Protein AF-0000000074131496 (afdb_homodimer)

Solvent-accessible surface area (backbone atoms only — not comparable to full-atom values): 25501 Å² total; per-residue (Å²): 123,75,50,60,68,44,73,47,77,47,64,36,46,73,92,44,25,22,50,85,38,30,49,32,68,34,50,53,50,50,54,48,50,45,52,50,50,52,49,27,47,75,72,68,56,24,70,67,52,41,42,71,73,41,33,45,81,44,74,40,33,42,39,37,41,38,78,47,72,61,37,59,70,38,57,31,34,38,33,34,33,45,50,33,28,38,65,52,42,35,36,36,37,35,36,33,21,40,84,84,67,47,76,22,34,38,36,42,36,36,33,33,35,30,26,64,85,76,70,38,80,32,68,58,58,60,85,82,41,50,86,42,30,37,40,82,38,91,70,80,86,76,70,84,76,61,63,78,73,87,55,76,73,39,68,44,74,45,70,45,42,65,73,46,19,26,71,86,62,30,54,43,75,44,55,53,48,52,52,46,56,54,55,47,50,64,70,54,63,73,72,41,44,73,37,32,37,36,37,38,52,72,42,88,54,47,77,74,42,56,32,39,24,34,31,20,78,44,80,51,95,85,36,38,37,38,25,29,40,33,22,51,81,92,41,67,24,33,37,24,32,34,35,32,75,123,76,50,58,68,44,72,47,77,47,64,37,46,74,91,43,25,22,49,85,39,30,49,32,68,34,51,53,52,50,53,50,51,45,53,50,49,51,50,26,47,75,72,68,57,24,70,67,53,42,43,71,73,41,32,45,80,41,74,41,34,42,39,37,42,37,76,48,73,62,36,57,71,38,58,30,34,39,33,33,32,44,51,32,29,38,65,52,40,36,36,34,38,36,36,34,21,39,82,85,68,46,77,22,34,38,35,40,36,38,33,32,35,33,28,64,86,76,70,39,80,31,66,58,57,61,86,81,43,49,84,41,32,37,41,82,37,92,71,78,85,77,70,84,76,60,63,77,73,87,54,76,74,41,67,45,75,45,70,44,41,65,73,46,20,27,72,87,64,30,53,44,74,43,54,55,47,52,52,46,55,54,54,48,51,67,69,55,63,73,71,41,43,74,37,34,38,36,38,37,52,71,44,87,55,44,77,72,41,56,32,39,24,35,32,21,75,44,81,50,96,86,37,37,38,37,25,28,39,34,21,51,80,90,41,66,24,32,38,23,32,34,35,32,76

Foldseek 3Di:
DPLDKFKDKDFAADVQPDPLQFGDPLSVVVVLVVSVQVVCVVLVNHQVNQVVVQKDKDWFKKKKFFPATDGHRFMKMKIKTWEAAEFFKTKMKIFIGGPVRHTGMIMIIIMGMAGNVVRHTGTDDCVNPVSSVHYYDNDDDDDDDADDDPDFPFKDKDADDPVQADPVQFGDPSVVSVRACPRPDPVDVVPKDWGMKMKGFDATDGHGFMKMKTWDWDDDVPKIKIWIFIDGVPHTGMIMIIIID/DPQDKFKDKDFAADVQPDPLQFGDPLSVVVVLVVRVQVVCVVLVLHQVNQVVVQKDKDWFKKKKFFPATDGHRFMKMKIKTWEADEFFKTKMKIFIGGPVRHTGMIMIIIMGMAGNVVRHTGTDDCVNPVSSVHYYDNDDDDDDDADDDPDFPFKDKDADDPVQADPVQFGDPSVVSVRACPRPDPVDVNPKDWGMKMKGFDATDGHGFMKMKTWDWDDDVPKIKIWIFIDGVPHTGMIMIIIID

pLDDT: mean 93.44, std 6.87, range [36.94, 98.81]

Radius of gyration: 23.33 Å; Cα contacts (8 Å, |Δi|>4): 1154; chains: 2; bounding box: 54×67×62 Å

Organism: Ligilactobacillus salivarius (strain UCC118) (NCBI:txid362948)

Sequence (490 aa):
MVAKRYNEKHRVVFYETDVTKNINIGMLVDLMMLASENQSEQLGIGTDKVNGLGYGWVITQHVLEIERLPKINEEVKIWTEADSYNKYFCYREFGIDDMDDNPLVRMHTIFVLMDFKNRKISQIVPELIIPFGATETPKVKRYKNVKKIKEIDNHKKYQVRFMDIDSNHHVNNVHYFDWMLDTLDYDFLSKHTLKKINIQYKQEVTYGDIVTSNVQIINSNDTITTLHAVKNNDKVSCLAECEWIMVAKRYNEKHRVVFYETDVTKNINIGMLVDLMMLASENQSEQLGIGTDKVNGLGYGWVITQHVLEIERLPKINEEVKIWTEADSYNKYFCYREFGIDDMDDNPLVRMHTIFVLMDFKNRKISQIVPELIIPFGATETPKVKRYKNVKKIKEIDNHKKYQVRFMDIDSNHHVNNVHYFDWMLDTLDYDFLSKHTLKKINIQYKQEVTYGDIVTSNVQIINSNDTITTLHAVKNNDKVSCLAECEWI

Nearest PDB structures (foldseek):
  4gak-assembly1_A-2  TM=8.269E-01  e=1.680E-23  Spirosoma linguale DSM 74
  5t06-assembly1_B  TM=9.239E-01  e=1.543E-08  Escherichia coli O157:H7
  5kl9-assembly1_B  TM=9.253E-01  e=1.819E-08  Escherichia coli O157:H7
  6fdg-assembly1_D  TM=8.732E-01  e=2.528E-08  Staphylococcus aureus
  5eo2-assembly2_C  TM=8.897E-01  e=1.546E-07  Staphylococcus aureus subsp. aureus Mu50

Secondary structure (DSSP, 8-state):
-----EEEEEE--GGGB-TTSBBPHHHHHHHHHHHHHHHHHHTT--HHHHHHTTEEEEEEEEEEEES-PPBTT-EEEEEEEEEEE-SSEEEEEEEEEETT--EEEEEEEEEEEEETTTTEEE---GGGTGGGTPEE-S----PPPPPPPSS-SEEEEEEPPGGGB-TTSSB-THHHHHHHHTTS-HHHHHH--EEEEEEEE-S---TT-EEEEEEEEEEETTEEEEEEEEEETTEEEEEEEEEE-/-----EEEEEE--GGGB-TTSBBPHHHHHHHHHHHHHHHHHHTT--HHHHHHTTEEEEEEEEEEEES-PPBTT-EEEEEEEEEEE-SSEEEEEEEEEETT--EEEEEEEEEEEEETTTTEEE---GGGTGGGTPEE-S----PPPPPPPSS-SEEEEEEPPGGGB-TTSSB-THHHHHHHHTTS-HHHHHH--EEEEEEEE-S---TT-EEEEEEEEEEETTEEEEEEEEEETTEEEEEEEEEE-

Structure (mmCIF, N/CA/C/O backbone):
data_AF-0000000074131496-model_v1
#
loop_
_entity.id
_entity.type
_entity.pdbx_description
1 polymer 'Acyl-acyl carrier protein thioesterase'
#
loop_
_atom_site.group_PDB
_atom_site.id
_atom_site.type_symbol
_atom_site.label_atom_id
_atom_site.label_alt_id
_atom_site.label_comp_id
_atom_site.label_asym_id
_atom_site.label_entity_id
_atom_site.label_seq_id
_atom_site.pdbx_PDB_ins_code
_atom_site.Cartn_x
_atom_site.Cartn_y
_atom_site.Cartn_z
_atom_site.occupancy
_atom_site.B_iso_or_equiv
_atom_site.auth_seq_id
_atom_site.auth_comp_id
_atom_site.auth_asym_id
_atom_site.auth_atom_id
_atom_site.pdbx_PDB_model_num
ATOM 1 N N . MET A 1 1 ? 0.111 -37.438 7.836 1 36.94 1 MET A N 1
ATOM 2 C CA . MET A 1 1 ? 0.714 -36.25 8.422 1 36.94 1 MET A CA 1
ATOM 3 C C . MET A 1 1 ? -0.098 -35 8.078 1 36.94 1 MET A C 1
ATOM 5 O O . MET A 1 1 ? -0.346 -34.719 6.906 1 36.94 1 MET A O 1
ATOM 9 N N . VAL A 1 2 ? -1.077 -34.562 8.797 1 46.75 2 VAL A N 1
ATOM 10 C CA . VAL A 1 2 ? -2.211 -33.688 8.508 1 46.75 2 VAL A CA 1
ATOM 11 C C . VAL A 1 2 ? -1.71 -32.344 8.039 1 46.75 2 VAL A C 1
ATOM 13 O O . VAL A 1 2 ? -0.817 -31.75 8.648 1 46.75 2 VAL A O 1
ATOM 16 N N . ALA A 1 3 ? -1.902 -32.031 6.848 1 55.41 3 ALA A N 1
ATOM 17 C CA . ALA A 1 3 ? -1.548 -30.75 6.254 1 55.41 3 ALA A CA 1
ATOM 18 C C . ALA A 1 3 ? -1.959 -29.594 7.16 1 55.41 3 ALA A C 1
ATOM 20 O O . ALA A 1 3 ? -3.127 -29.484 7.543 1 55.41 3 ALA A O 1
ATOM 21 N N . LYS A 1 4 ? -1.007 -29.062 8.023 1 81.56 4 LYS A N 1
ATOM 22 C CA . LYS A 1 4 ? -1.27 -28.109 9.109 1 81.56 4 LYS A CA 1
ATOM 23 C C . LYS A 1 4 ? -1.663 -26.75 8.562 1 81.56 4 LYS A C 1
ATOM 25 O O . LYS A 1 4 ? -0.917 -26.141 7.781 1 81.56 4 LYS A O 1
ATOM 30 N N . ARG A 1 5 ? -3.025 -26.516 8.375 1 92.38 5 ARG A N 1
ATOM 31 C CA . ARG A 1 5 ? -3.572 -25.203 8.07 1 92.38 5 ARG A CA 1
ATOM 32 C C . ARG A 1 5 ? -3.08 -24.156 9.062 1 92.38 5 ARG A C 1
ATOM 34 O O . ARG A 1 5 ? -3.07 -24.406 10.273 1 92.38 5 ARG A O 1
ATOM 41 N N . TYR A 1 6 ? -2.459 -23.172 8.461 1 96.69 6 TYR A N 1
ATOM 42 C CA . TYR A 1 6 ? -2.047 -22 9.242 1 96.69 6 TYR A CA 1
ATOM 43 C C . TYR A 1 6 ? -3.105 -20.906 9.18 1 96.69 6 TYR A C 1
ATOM 45 O O . TYR A 1 6 ? -3.684 -20.656 8.125 1 96.69 6 TYR A O 1
ATOM 53 N N . ASN A 1 7 ? -3.418 -20.297 10.297 1 96.5 7 ASN A N 1
ATOM 54 C CA . ASN A 1 7 ? -4.414 -19.234 10.344 1 96.5 7 ASN A CA 1
ATOM 55 C C . ASN A 1 7 ? -3.943 -18.062 11.195 1 96.5 7 ASN A C 1
ATOM 57 O O . ASN A 1 7 ? -3.168 -18.234 12.133 1 96.5 7 ASN A O 1
ATOM 61 N N . GLU A 1 8 ? -4.41 -16.906 10.898 1 97.56 8 GLU A N 1
ATOM 62 C CA . GLU A 1 8 ? -4.191 -15.703 11.688 1 97.56 8 GLU A CA 1
ATOM 63 C C . GLU A 1 8 ? -5.355 -14.727 11.539 1 97.56 8 GLU A C 1
ATOM 65 O O . GLU A 1 8 ? -6.09 -14.773 10.555 1 97.56 8 GLU A O 1
ATOM 70 N N . LYS A 1 9 ? -5.547 -13.93 12.516 1 97.94 9 LYS A N 1
ATOM 71 C CA . LYS A 1 9 ? -6.59 -12.914 12.477 1 97.94 9 LYS A CA 1
ATOM 72 C C . LYS A 1 9 ? -6.055 -11.594 11.914 1 97.94 9 LYS A C 1
ATOM 74 O O . LYS A 1 9 ? -4.859 -11.312 12.008 1 97.94 9 LYS A O 1
ATOM 79 N N . HIS A 1 10 ? -6.918 -10.891 11.312 1 98.25 10 HIS A N 1
ATOM 80 C CA . HIS A 1 10 ? -6.566 -9.586 10.75 1 98.25 10 HIS A CA 1
ATOM 81 C C . HIS A 1 10 ? -7.766 -8.641 10.758 1 98.25 10 HIS A C 1
ATOM 83 O O . HIS A 1 10 ? -8.875 -9.039 10.383 1 98.25 10 HIS A O 1
ATOM 89 N N . ARG A 1 11 ? -7.562 -7.465 11.211 1 97.94 11 ARG A N 1
ATOM 90 C CA . ARG A 1 11 ? -8.57 -6.422 11.055 1 97.94 11 ARG A CA 1
ATOM 91 C C . ARG A 1 11 ? -8.266 -5.543 9.844 1 97.94 11 ARG A C 1
ATOM 93 O O . ARG A 1 11 ? -7.188 -4.961 9.75 1 97.94 11 ARG A O 1
ATOM 100 N N . VAL A 1 12 ? -9.211 -5.445 8.953 1 97.44 12 VAL A N 1
ATOM 101 C CA . VAL A 1 12 ? -9.031 -4.594 7.781 1 97.44 12 VAL A CA 1
ATOM 102 C C . VAL A 1 12 ? -8.93 -3.133 8.219 1 97.44 12 VAL A C 1
ATOM 104 O O . VAL A 1 12 ? -9.828 -2.621 8.898 1 97.44 12 VAL A O 1
ATOM 107 N N . VAL A 1 13 ? -7.859 -2.48 7.793 1 95.38 13 VAL A N 1
ATOM 108 C CA . VAL A 1 13 ? -7.648 -1.104 8.227 1 95.38 13 VAL A CA 1
ATOM 109 C C . VAL A 1 13 ? -7.855 -0.153 7.055 1 95.38 13 VAL A C 1
ATOM 111 O O . VAL A 1 13 ? -7.969 -0.59 5.906 1 95.38 13 VAL A O 1
ATOM 114 N N . PHE A 1 14 ? -7.871 1.122 7.262 1 93 14 PHE A N 1
ATOM 115 C CA . PHE A 1 14 ? -8.375 2.1 6.305 1 93 14 PHE A CA 1
ATOM 116 C C . PHE A 1 14 ? -7.492 2.148 5.066 1 93 14 PHE A C 1
ATOM 118 O O . PHE A 1 14 ? -7.988 2.293 3.947 1 93 14 PHE A O 1
ATOM 125 N N . TYR A 1 15 ? -6.156 2.055 5.258 1 93.62 15 TYR A N 1
ATOM 126 C CA . TYR A 1 15 ? -5.273 2.232 4.109 1 93.62 15 TYR A CA 1
ATOM 127 C C . TYR A 1 15 ? -5.238 0.973 3.25 1 93.62 15 TYR A C 1
ATOM 129 O O . TYR A 1 15 ? -4.555 0.933 2.225 1 93.62 15 TYR A O 1
ATOM 137 N N . GLU A 1 16 ? -5.961 -0.083 3.631 1 95.06 16 GLU A N 1
ATOM 138 C CA . GLU A 1 16 ? -6.051 -1.324 2.867 1 95.06 16 GLU A CA 1
ATOM 139 C C . GLU A 1 16 ? -7.281 -1.331 1.965 1 95.06 16 GLU A C 1
ATOM 141 O O . GLU A 1 16 ? -7.477 -2.262 1.182 1 95.06 16 GLU A O 1
ATOM 146 N N . THR A 1 17 ? -8.109 -0.283 2.088 1 93.75 17 THR A N 1
ATOM 147 C CA . THR A 1 17 ? -9.398 -0.261 1.396 1 93.75 17 THR A CA 1
ATOM 148 C C . THR A 1 17 ? -9.414 0.83 0.329 1 93.75 17 THR A C 1
ATOM 150 O O . THR A 1 17 ? -8.508 1.656 0.26 1 93.75 17 THR A O 1
ATOM 153 N N . ASP A 1 18 ? -10.359 0.771 -0.571 1 90.62 18 ASP A N 1
ATOM 154 C CA . ASP A 1 18 ? -10.586 1.821 -1.562 1 90.62 18 ASP A CA 1
ATOM 155 C C . ASP A 1 18 ? -11.844 2.621 -1.243 1 90.62 18 ASP A C 1
ATOM 157 O O . ASP A 1 18 ? -12.32 2.613 -0.106 1 90.62 18 ASP A O 1
ATOM 161 N N . VAL A 1 19 ? -12.305 3.398 -2.164 1 90.19 19 VAL A N 1
ATOM 162 C CA . VAL A 1 19 ? -13.383 4.363 -1.968 1 90.19 19 VAL A CA 1
ATOM 163 C C . VAL A 1 19 ? -14.664 3.631 -1.575 1 90.19 19 VAL A C 1
ATOM 165 O O . VAL A 1 19 ? -15.555 4.215 -0.952 1 90.19 19 VAL A O 1
ATOM 168 N N . THR A 1 20 ? -14.812 2.326 -1.892 1 90.88 20 THR A N 1
ATOM 169 C CA . THR A 1 20 ? -16.016 1.549 -1.606 1 90.88 20 THR A CA 1
ATOM 170 C C . THR A 1 20 ? -15.977 1.014 -0.178 1 90.88 20 THR A C 1
ATOM 172 O O . THR A 1 20 ? -16.922 0.363 0.267 1 90.88 20 THR A O 1
ATOM 175 N N . LYS A 1 21 ? -14.898 1.203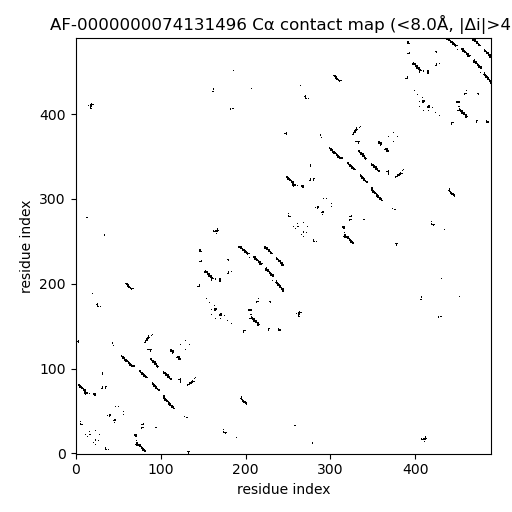 0.541 1 92.69 21 LYS A N 1
ATOM 176 C CA . LYS A 1 21 ? -14.688 0.728 1.905 1 92.69 21 LYS A CA 1
ATOM 177 C C . LYS A 1 21 ? -14.43 -0.776 1.929 1 92.69 21 LYS A C 1
ATOM 179 O O . LYS A 1 21 ? -14.477 -1.403 2.99 1 92.69 21 LYS A O 1
ATOM 184 N N . ASN A 1 22 ? -14.258 -1.366 0.757 1 94.94 22 ASN A N 1
ATOM 185 C CA . ASN A 1 22 ? -13.812 -2.75 0.633 1 94.94 22 ASN A CA 1
ATOM 186 C C . ASN A 1 22 ? -12.297 -2.836 0.482 1 94.94 22 ASN A C 1
ATOM 188 O O . ASN A 1 22 ? -11.664 -1.905 -0.022 1 94.94 22 ASN A O 1
ATOM 192 N N . ILE A 1 23 ? -11.766 -3.953 0.917 1 95.75 23 ILE A N 1
ATOM 193 C CA . ILE A 1 23 ? -10.328 -4.164 0.77 1 95.75 23 ILE A CA 1
ATOM 194 C C . ILE A 1 23 ? -9.953 -4.16 -0.711 1 95.75 23 ILE A C 1
ATOM 196 O O . ILE A 1 23 ? -10.695 -4.684 -1.546 1 95.75 23 ILE A O 1
ATOM 200 N N . ASN A 1 24 ? -8.836 -3.529 -0.981 1 93.31 24 ASN A N 1
ATOM 201 C CA . ASN A 1 24 ? -8.25 -3.588 -2.314 1 93.31 24 ASN A CA 1
ATOM 202 C C . ASN A 1 24 ? -7.789 -5 -2.666 1 93.31 24 ASN A C 1
ATOM 204 O O . ASN A 1 24 ? -7.246 -5.707 -1.816 1 93.31 24 ASN A O 1
ATOM 208 N N . ILE A 1 25 ? -7.961 -5.371 -3.939 1 95.94 25 ILE A N 1
ATOM 209 C CA . ILE A 1 25 ? -7.652 -6.734 -4.367 1 95.94 25 ILE A CA 1
ATOM 210 C C . ILE A 1 25 ? -6.168 -7.016 -4.16 1 95.94 25 ILE A C 1
ATOM 212 O O . ILE A 1 25 ? -5.793 -8.086 -3.674 1 95.94 25 ILE A O 1
ATOM 216 N N . GLY A 1 26 ? -5.324 -6.082 -4.605 1 95.38 26 GLY A N 1
ATOM 217 C CA . GLY A 1 26 ? -3.898 -6.262 -4.379 1 95.38 26 GLY A CA 1
ATOM 218 C C . GLY A 1 26 ? -3.553 -6.5 -2.92 1 95.38 26 GLY A C 1
ATOM 219 O O . GLY A 1 26 ? -2.771 -7.402 -2.602 1 95.38 26 GLY A O 1
ATOM 220 N N . MET A 1 27 ? -4.129 -5.676 -2.066 1 95.69 27 MET A N 1
ATOM 221 C CA . MET A 1 27 ? -3.896 -5.809 -0.63 1 95.69 27 MET A CA 1
ATOM 222 C C . MET A 1 27 ? -4.402 -7.152 -0.121 1 95.69 27 MET A C 1
ATOM 224 O O . MET A 1 27 ? -3.762 -7.781 0.726 1 95.69 27 MET A O 1
ATOM 228 N N . LEU A 1 28 ? -5.527 -7.559 -0.633 1 97.44 28 LEU A N 1
ATOM 229 C CA . LEU A 1 28 ? -6.09 -8.859 -0.29 1 97.44 28 LEU A CA 1
ATOM 230 C C . LEU A 1 28 ? -5.086 -9.977 -0.566 1 97.44 28 LEU A C 1
ATOM 232 O O . LEU A 1 28 ? -4.875 -10.852 0.278 1 97.44 28 LEU A O 1
ATOM 236 N N . VAL A 1 29 ? -4.453 -9.93 -1.654 1 97.75 29 VAL A N 1
ATOM 237 C CA . VAL A 1 29 ? -3.467 -10.93 -2.047 1 97.75 29 VAL A CA 1
ATOM 238 C C . VAL A 1 29 ? -2.234 -10.82 -1.152 1 97.75 29 VAL A C 1
ATOM 240 O O . VAL A 1 29 ? -1.707 -11.828 -0.679 1 97.75 29 VAL A O 1
ATOM 243 N N . ASP A 1 30 ? -1.798 -9.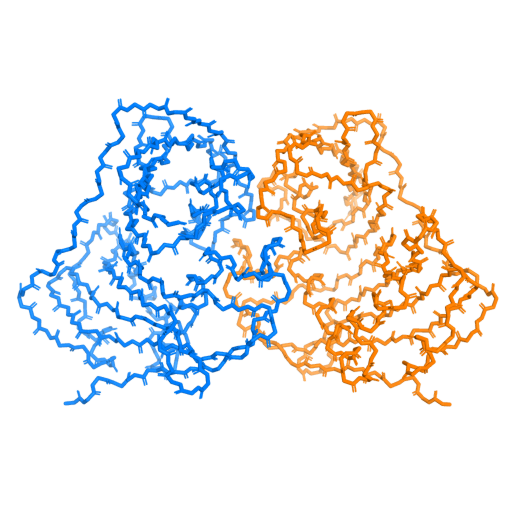625 -0.862 1 96.94 30 ASP A N 1
ATOM 244 C CA . ASP A 1 30 ? -0.655 -9.406 0.018 1 96.94 30 ASP A CA 1
ATOM 245 C C . ASP A 1 30 ? -0.894 -10.023 1.394 1 96.94 30 ASP A C 1
ATOM 247 O O . ASP A 1 30 ? 0.007 -10.633 1.97 1 96.94 30 ASP A O 1
ATOM 251 N N . LEU A 1 31 ? -2.07 -9.852 1.876 1 97.88 31 LEU A N 1
ATOM 252 C CA . LEU A 1 31 ? -2.391 -10.375 3.199 1 97.88 31 LEU A CA 1
ATOM 253 C C . LEU A 1 31 ? -2.346 -11.898 3.207 1 97.88 31 LEU A C 1
ATOM 255 O O . LEU A 1 31 ? -1.854 -12.508 4.16 1 97.88 31 LEU A O 1
ATOM 259 N N . MET A 1 32 ? -2.855 -12.492 2.197 1 98.06 32 MET A N 1
ATOM 260 C CA . MET A 1 32 ? -2.811 -13.945 2.105 1 98.06 32 MET A CA 1
ATOM 261 C C . MET A 1 32 ? -1.378 -14.438 1.936 1 98.06 32 MET A C 1
ATOM 263 O O . MET A 1 32 ? -0.98 -15.43 2.549 1 98.06 32 MET A O 1
ATOM 267 N N . MET A 1 33 ? -0.606 -13.719 1.143 1 96.75 33 MET A N 1
ATOM 268 C CA . MET A 1 33 ? 0.804 -14.062 0.986 1 96.75 33 MET A CA 1
ATOM 269 C C . MET A 1 33 ? 1.549 -13.922 2.309 1 96.75 33 MET A C 1
ATOM 271 O O . MET A 1 33 ? 2.445 -14.711 2.611 1 96.75 33 MET A O 1
ATOM 275 N N . LEU A 1 34 ? 1.178 -12.938 3.039 1 96.88 34 LEU A N 1
ATOM 276 C CA . LEU A 1 34 ? 1.797 -12.727 4.344 1 96.88 34 LEU A CA 1
ATOM 277 C C . LEU A 1 34 ? 1.568 -13.938 5.25 1 96.88 34 LEU A C 1
ATOM 279 O O . LEU A 1 34 ? 2.473 -14.352 5.977 1 96.88 34 LEU A O 1
ATOM 283 N N . ALA A 1 35 ? 0.379 -14.484 5.238 1 97.5 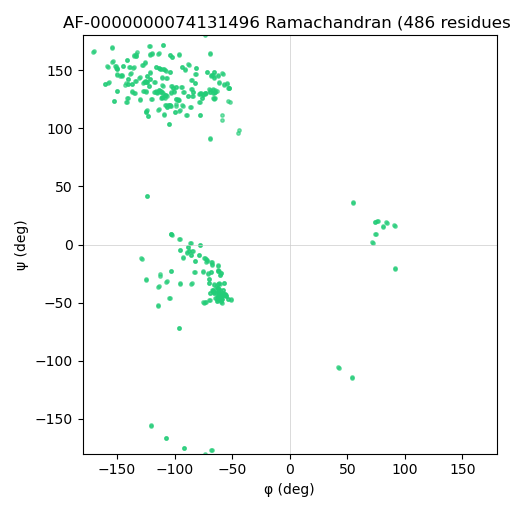35 ALA A N 1
ATOM 284 C CA . ALA A 1 35 ? 0.087 -15.68 6.027 1 97.5 35 ALA A CA 1
ATOM 285 C C . ALA A 1 35 ? 1.037 -16.812 5.672 1 97.5 35 ALA A C 1
ATOM 287 O O . ALA A 1 35 ? 1.523 -17.531 6.555 1 97.5 35 ALA A O 1
ATOM 288 N N . SER A 1 36 ? 1.28 -17 4.414 1 95.81 36 SER A N 1
ATOM 289 C CA . SER A 1 36 ? 2.188 -18.047 3.98 1 95.81 36 SER A CA 1
ATOM 290 C C . SER A 1 36 ? 3.617 -17.781 4.434 1 95.81 36 SER A C 1
ATOM 292 O O . SER A 1 36 ? 4.34 -18.688 4.824 1 95.81 36 SER A O 1
ATOM 294 N N . GLU A 1 37 ? 4.043 -16.531 4.355 1 94.5 37 GLU A N 1
ATOM 295 C CA . GLU A 1 37 ? 5.367 -16.156 4.832 1 94.5 37 GLU A CA 1
ATOM 296 C C . GLU A 1 37 ? 5.508 -16.406 6.332 1 94.5 37 GLU A C 1
ATOM 298 O O . GLU A 1 37 ? 6.531 -16.922 6.785 1 94.5 37 GLU A O 1
ATOM 303 N N . ASN A 1 38 ? 4.492 -16.016 7.066 1 96.69 38 ASN A N 1
ATOM 304 C CA . ASN A 1 38 ? 4.5 -16.25 8.508 1 96.69 38 ASN A CA 1
ATOM 305 C C . ASN A 1 38 ? 4.609 -17.734 8.836 1 96.69 38 ASN A C 1
ATOM 307 O O . ASN A 1 38 ? 5.359 -18.125 9.734 1 96.69 38 ASN A O 1
ATOM 311 N N . GLN A 1 39 ? 3.855 -18.531 8.164 1 96.56 39 GLN A N 1
ATOM 312 C CA . GLN A 1 39 ? 3.947 -19.969 8.375 1 96.56 39 GLN A CA 1
ATOM 313 C C . GLN A 1 39 ? 5.352 -20.484 8.07 1 96.56 39 GLN A C 1
ATOM 315 O O . GLN A 1 39 ? 5.898 -21.281 8.828 1 96.56 39 GLN A O 1
ATOM 320 N N . SER A 1 40 ? 5.914 -20.047 6.93 1 95 40 SER A N 1
ATOM 321 C CA . SER A 1 40 ? 7.262 -20.469 6.543 1 95 40 SER A CA 1
ATOM 322 C C . SER A 1 40 ? 8.273 -20.125 7.629 1 95 40 SER A C 1
ATOM 324 O O . SER A 1 40 ? 9.148 -20.922 7.949 1 95 40 SER A O 1
ATOM 326 N N . GLU A 1 41 ? 8.164 -18.953 8.164 1 93.69 41 GLU A N 1
ATOM 327 C CA . GLU A 1 41 ? 9.055 -18.531 9.242 1 93.69 41 GLU A CA 1
ATOM 328 C C . GLU A 1 41 ? 8.891 -19.406 10.477 1 93.69 41 GLU A C 1
ATOM 330 O O . GLU A 1 41 ? 9.875 -19.797 11.109 1 93.69 41 GLU A O 1
ATOM 335 N N . GLN A 1 42 ? 7.691 -19.703 10.828 1 94.38 42 GLN A N 1
ATOM 336 C CA . GLN A 1 42 ? 7.406 -20.547 11.984 1 94.38 42 GLN A CA 1
ATOM 337 C C . GLN A 1 42 ? 8.008 -21.938 11.812 1 94.38 42 GLN A C 1
ATOM 339 O O . GLN A 1 42 ? 8.453 -22.547 12.781 1 94.38 42 GLN A O 1
ATOM 344 N N . LEU A 1 43 ? 8.039 -22.391 10.586 1 93.94 43 LEU A N 1
ATOM 345 C CA . LEU A 1 43 ? 8.531 -23.734 10.281 1 93.94 43 LEU A CA 1
ATOM 346 C C . LEU A 1 43 ? 10.039 -23.734 10.07 1 93.94 43 LEU A C 1
ATOM 348 O O . LEU A 1 43 ? 10.648 -24.781 9.836 1 93.94 43 LEU A O 1
ATOM 352 N N . GLY A 1 44 ? 10.672 -22.562 10.07 1 92 44 GLY A N 1
ATOM 353 C CA . GLY A 1 44 ? 12.109 -22.438 9.922 1 92 44 GLY A CA 1
ATOM 354 C C . GLY A 1 44 ? 12.57 -22.531 8.477 1 92 44 GLY A C 1
ATOM 355 O O . GLY A 1 44 ? 13.742 -22.812 8.211 1 92 44 GLY A O 1
ATOM 356 N N . ILE A 1 45 ? 11.672 -22.391 7.57 1 92.88 45 ILE A N 1
ATOM 357 C CA . ILE A 1 45 ? 12.008 -22.469 6.152 1 92.88 45 ILE A CA 1
ATOM 358 C C . ILE A 1 45 ? 11.57 -21.203 5.445 1 92.88 45 ILE A C 1
ATOM 360 O O . ILE A 1 45 ? 10.977 -21.25 4.367 1 92.88 45 ILE A O 1
ATOM 364 N N . GLY A 1 46 ? 11.789 -20.094 6.07 1 91.75 46 GLY A N 1
ATOM 365 C CA . GLY A 1 46 ? 11.453 -18.797 5.516 1 91.75 46 GLY A CA 1
ATOM 366 C C . GLY A 1 46 ? 12.312 -18.406 4.324 1 91.75 46 GLY A C 1
ATOM 367 O O . GLY A 1 46 ? 13.148 -19.203 3.877 1 91.75 46 GLY A O 1
ATOM 368 N N . THR A 1 47 ? 12.133 -17.266 3.816 1 89.88 47 THR A N 1
ATOM 369 C CA . THR A 1 47 ? 12.766 -16.75 2.607 1 89.88 47 THR A CA 1
ATOM 370 C C . THR A 1 47 ? 14.289 -16.812 2.721 1 89.88 47 THR A C 1
ATOM 372 O O . THR A 1 47 ? 14.969 -17.203 1.77 1 89.88 47 THR A O 1
ATOM 375 N N . ASP A 1 48 ? 14.82 -16.469 3.836 1 89.06 48 ASP A N 1
ATOM 376 C CA . ASP A 1 48 ? 16.266 -16.484 4.031 1 89.06 48 ASP A CA 1
ATOM 377 C C . ASP A 1 48 ? 16.828 -17.891 3.871 1 89.06 48 ASP A C 1
ATOM 379 O O . ASP A 1 48 ? 17.891 -18.062 3.271 1 89.06 48 ASP A O 1
ATOM 383 N N . LYS A 1 49 ? 16.172 -18.812 4.43 1 92.19 49 LYS A N 1
ATOM 384 C CA . LYS A 1 49 ? 16.625 -20.203 4.32 1 92.19 49 LYS A CA 1
ATOM 385 C C . LYS A 1 49 ? 16.594 -20.672 2.867 1 92.19 49 LYS A C 1
ATOM 387 O O . LYS A 1 49 ? 17.562 -21.25 2.381 1 92.19 49 LYS A O 1
ATOM 392 N N . VAL A 1 50 ? 15.523 -20.438 2.238 1 94.12 50 VAL A N 1
ATOM 393 C CA . VAL A 1 50 ? 15.359 -20.844 0.849 1 94.12 50 VAL A CA 1
ATOM 394 C C . VAL A 1 50 ? 16.422 -20.172 -0.018 1 94.12 50 VAL A C 1
ATOM 396 O O . VAL A 1 50 ? 17.094 -20.828 -0.816 1 94.12 50 VAL A O 1
ATOM 399 N N . ASN A 1 51 ? 16.578 -18.875 0.147 1 92 51 ASN A N 1
ATOM 400 C CA . ASN A 1 51 ? 17.578 -18.125 -0.604 1 92 51 ASN A CA 1
ATOM 401 C C . ASN A 1 51 ? 18.984 -18.609 -0.303 1 92 51 ASN A C 1
ATOM 403 O O . ASN A 1 51 ? 19.844 -18.656 -1.194 1 92 51 ASN A O 1
ATOM 407 N N . GLY A 1 52 ? 19.219 -18.953 0.916 1 92.62 52 GLY A N 1
ATOM 408 C CA . GLY A 1 52 ? 20.516 -19.484 1.314 1 92.62 52 GLY A CA 1
ATOM 409 C C . GLY A 1 52 ? 20.875 -20.766 0.596 1 92.62 52 GLY A C 1
ATOM 410 O O . GLY A 1 52 ? 22.062 -21.062 0.422 1 92.62 52 GLY A O 1
ATOM 411 N N . LEU A 1 53 ? 19.938 -21.5 0.168 1 94.06 53 LEU A N 1
ATOM 412 C CA . LEU A 1 53 ? 20.156 -22.734 -0.562 1 94.06 53 LEU A CA 1
ATOM 413 C C . LEU A 1 53 ? 20.281 -22.469 -2.059 1 94.06 53 LEU A C 1
ATOM 415 O O . LEU A 1 53 ? 20.469 -23.406 -2.842 1 94.06 53 LEU A O 1
ATOM 419 N N . GLY A 1 54 ? 20.125 -21.219 -2.406 1 94 54 GLY A N 1
ATOM 420 C CA . GLY A 1 54 ? 20.281 -20.828 -3.799 1 94 54 GLY A CA 1
ATOM 421 C C . GLY A 1 54 ? 18.984 -20.875 -4.586 1 94 54 GLY A C 1
ATOM 422 O O . GLY A 1 54 ? 19 -20.922 -5.82 1 94 54 GLY A O 1
ATOM 423 N N . TYR A 1 55 ? 17.875 -20.922 -3.857 1 95 55 TYR A N 1
ATOM 424 C CA . TYR A 1 55 ? 16.578 -21.016 -4.531 1 95 55 TYR A CA 1
ATOM 425 C C . TYR A 1 55 ? 15.68 -19.844 -4.16 1 95 55 TYR A C 1
ATOM 427 O O . TYR A 1 55 ? 15.969 -19.109 -3.215 1 95 55 TYR A O 1
ATOM 435 N N . GLY A 1 56 ? 14.656 -19.641 -4.93 1 93.44 56 GLY A N 1
ATOM 436 C CA . GLY A 1 56 ? 13.57 -18.719 -4.637 1 93.44 56 GLY A CA 1
ATOM 437 C C . GLY A 1 56 ? 12.234 -19.172 -5.184 1 93.44 56 GLY A C 1
ATOM 438 O O . GLY A 1 56 ? 12.172 -19.766 -6.266 1 93.44 56 GLY A O 1
ATOM 439 N N . TRP A 1 57 ? 11.211 -18.891 -4.484 1 93.75 57 TRP A N 1
ATOM 440 C CA . TRP A 1 57 ? 9.867 -19.219 -4.945 1 93.75 57 TRP A CA 1
ATOM 441 C C . TRP A 1 57 ? 9.352 -18.156 -5.91 1 93.75 57 TRP A C 1
ATOM 443 O O . TRP A 1 57 ? 9.539 -16.953 -5.684 1 93.75 57 TRP A O 1
ATOM 453 N N . VAL A 1 58 ? 8.703 -18.594 -6.945 1 94 58 VAL A N 1
ATOM 454 C CA . VAL A 1 58 ? 8.094 -17.688 -7.922 1 94 58 VAL A CA 1
ATOM 455 C C . VAL A 1 58 ? 6.625 -18.062 -8.109 1 94 58 VAL A C 1
ATOM 457 O O . VAL A 1 58 ? 6.289 -19.234 -8.266 1 94 58 VAL A O 1
ATOM 460 N N . ILE A 1 59 ? 5.785 -17.109 -8.07 1 95.81 59 ILE A N 1
ATOM 461 C CA . ILE A 1 59 ? 4.363 -17.312 -8.312 1 95.81 59 ILE A CA 1
ATOM 462 C C . ILE A 1 59 ? 4.086 -17.266 -9.812 1 95.81 59 ILE A C 1
ATOM 464 O O . ILE A 1 59 ? 4.496 -16.328 -10.5 1 95.81 59 ILE A O 1
ATOM 468 N N . THR A 1 60 ? 3.312 -18.203 -10.328 1 95.62 60 THR A N 1
ATOM 469 C CA . THR A 1 60 ? 3.018 -18.234 -11.758 1 95.62 60 THR A CA 1
ATOM 470 C C . THR A 1 60 ? 1.539 -17.938 -12.008 1 95.62 60 THR A C 1
ATOM 472 O O . THR A 1 60 ? 1.17 -17.453 -13.07 1 95.62 60 THR A O 1
ATOM 475 N N . GLN A 1 61 ? 0.751 -18.281 -10.953 1 97 61 GLN A N 1
ATOM 476 C CA . GLN A 1 61 ? -0.677 -18.094 -11.195 1 97 61 GLN A CA 1
ATOM 477 C C . GLN A 1 61 ? -1.451 -18.016 -9.883 1 97 61 GLN A C 1
ATOM 479 O O . GLN A 1 61 ? -1.148 -18.75 -8.938 1 97 61 GLN A O 1
ATOM 484 N N . HIS A 1 62 ? -2.395 -17.109 -9.828 1 97.69 62 HIS A N 1
ATOM 485 C CA . HIS A 1 62 ? -3.443 -17.094 -8.812 1 97.69 62 HIS A CA 1
ATOM 486 C C . HIS A 1 62 ? -4.82 -17.25 -9.445 1 97.69 62 HIS A C 1
ATOM 488 O O . HIS A 1 62 ? -5.102 -16.688 -10.5 1 97.69 62 HIS A O 1
ATOM 494 N N . VAL A 1 63 ? -5.641 -18 -8.812 1 98.06 63 VAL A N 1
ATOM 495 C CA . VAL A 1 63 ? -7.066 -18.031 -9.125 1 98.06 63 VAL A CA 1
ATOM 496 C C . VAL A 1 63 ? -7.875 -17.703 -7.867 1 98.06 63 VAL A C 1
ATOM 498 O O . VAL A 1 63 ? -7.867 -18.469 -6.902 1 98.06 63 VAL A O 1
ATOM 501 N N . LEU A 1 64 ? -8.562 -16.609 -7.949 1 97.94 64 LEU A N 1
ATOM 502 C CA . LEU A 1 64 ? -9.328 -16.156 -6.801 1 97.94 64 LEU A CA 1
ATOM 503 C C . LEU A 1 64 ? -10.828 -16.281 -7.066 1 97.94 64 LEU A C 1
ATOM 505 O O . LEU A 1 64 ? -11.305 -15.93 -8.148 1 97.94 64 LEU A O 1
ATOM 509 N N . GLU A 1 65 ? -11.5 -16.734 -6.109 1 98.44 65 GLU A N 1
ATOM 510 C CA . GLU A 1 65 ? -12.953 -16.703 -6.035 1 98.44 65 GLU A CA 1
ATOM 511 C C . GLU A 1 65 ? -13.43 -15.867 -4.848 1 98.44 65 GLU A C 1
ATOM 513 O O . GLU A 1 65 ? -13.008 -16.094 -3.715 1 98.44 65 GLU A O 1
ATOM 518 N N . ILE A 1 66 ? -14.375 -14.961 -5.145 1 98.5 66 ILE A N 1
ATOM 519 C CA . ILE A 1 66 ? -14.75 -13.984 -4.129 1 98.5 66 ILE A CA 1
ATOM 520 C C . ILE A 1 66 ? -16.25 -14.039 -3.889 1 98.5 66 ILE A C 1
ATOM 522 O O . ILE A 1 66 ? -17.047 -13.727 -4.781 1 98.5 66 ILE A O 1
ATOM 526 N N . GLU A 1 67 ? -16.656 -14.445 -2.73 1 98.31 67 GLU A N 1
ATOM 527 C CA . GLU A 1 67 ? -18.047 -14.312 -2.314 1 98.31 67 GLU A CA 1
ATOM 528 C C . GLU A 1 67 ? -18.391 -12.875 -1.953 1 98.31 67 GLU A C 1
ATOM 530 O O . GLU A 1 67 ? -19.391 -12.328 -2.416 1 98.31 67 GLU A O 1
ATOM 535 N N . ARG A 1 68 ? -17.578 -12.344 -1.151 1 97.5 68 ARG A N 1
ATOM 536 C CA . ARG A 1 68 ? -17.594 -10.922 -0.85 1 97.5 68 ARG A CA 1
ATOM 537 C C . ARG A 1 68 ? -16.25 -10.453 -0.316 1 97.5 68 ARG A C 1
ATOM 539 O O . ARG A 1 68 ? -15.484 -11.25 0.238 1 97.5 68 ARG A O 1
ATOM 546 N N . LEU A 1 69 ? -15.945 -9.188 -0.521 1 97.69 69 LEU A N 1
ATOM 547 C CA . LEU A 1 69 ? -14.703 -8.625 -0.018 1 97.69 69 LEU A CA 1
ATOM 548 C C . LEU A 1 69 ? -14.852 -8.172 1.43 1 97.69 69 LEU A C 1
ATOM 550 O O . LEU A 1 69 ? -15.906 -7.664 1.816 1 97.69 69 LEU A O 1
ATOM 554 N N . PRO A 1 70 ? -13.781 -8.383 2.266 1 98.19 70 PRO A N 1
ATOM 555 C CA . PRO A 1 70 ? -13.82 -7.824 3.617 1 98.19 70 PRO A CA 1
ATOM 556 C C . PRO A 1 70 ? -13.984 -6.305 3.619 1 98.19 70 PRO A C 1
ATOM 558 O O . PRO A 1 70 ? -13.43 -5.621 2.754 1 98.19 70 PRO A O 1
ATOM 561 N N . LYS A 1 71 ? -14.648 -5.785 4.594 1 97 71 LYS A N 1
ATOM 562 C CA . LYS A 1 71 ? -14.906 -4.352 4.711 1 97 71 LYS A CA 1
ATOM 563 C C . LYS A 1 71 ? -13.977 -3.709 5.734 1 97 71 LYS A C 1
ATOM 565 O O . LYS A 1 71 ? -13.398 -4.398 6.582 1 97 71 LYS A O 1
ATOM 570 N N . ILE A 1 72 ? -13.883 -2.436 5.609 1 95.06 72 ILE A N 1
ATOM 571 C CA . ILE A 1 72 ? -13.078 -1.668 6.551 1 95.06 72 ILE A CA 1
ATOM 572 C C . ILE A 1 72 ? -13.508 -1.99 7.98 1 95.06 72 ILE A C 1
ATOM 574 O O . ILE A 1 72 ? -14.703 -2.088 8.266 1 95.06 72 ILE A O 1
ATOM 578 N N . ASN A 1 73 ? -12.547 -2.203 8.859 1 95 73 ASN A N 1
ATOM 579 C CA . ASN A 1 73 ? -12.695 -2.461 10.281 1 95 73 ASN A CA 1
ATOM 580 C C . ASN A 1 73 ? -13.258 -3.855 10.547 1 95 73 ASN A C 1
ATOM 582 O O . ASN A 1 73 ? -13.461 -4.238 11.703 1 95 73 ASN A O 1
ATOM 586 N N . GLU A 1 74 ? -13.516 -4.648 9.523 1 97.75 74 GLU A N 1
ATOM 587 C CA . GLU A 1 74 ? -13.977 -6.023 9.695 1 97.75 74 GLU A CA 1
ATOM 588 C C . GLU A 1 74 ? -12.828 -6.934 10.133 1 97.75 74 GLU A C 1
ATOM 590 O O . GLU A 1 74 ? -11.727 -6.863 9.594 1 97.75 74 GLU A O 1
ATOM 595 N N . GLU A 1 75 ? -13.055 -7.668 11.172 1 98.25 75 GLU A N 1
ATOM 596 C CA . GLU A 1 75 ? -12.102 -8.695 11.578 1 98.25 75 GLU A CA 1
ATOM 597 C C . GLU A 1 75 ? -12.336 -9.992 10.805 1 98.25 75 GLU A C 1
ATOM 599 O O . GLU A 1 75 ? -13.469 -10.484 10.727 1 98.25 75 GLU A O 1
ATOM 604 N N . VAL A 1 76 ? -11.273 -10.547 10.266 1 98.75 76 VAL A N 1
ATOM 605 C CA . VAL A 1 76 ? -11.398 -11.75 9.438 1 98.75 76 VAL A CA 1
ATOM 606 C C . VAL A 1 76 ? -10.312 -12.75 9.828 1 98.75 76 VAL A C 1
ATOM 608 O O . VAL A 1 76 ? -9.375 -12.414 10.547 1 98.75 76 VAL A O 1
ATOM 611 N N . LYS A 1 77 ? -10.531 -13.953 9.438 1 98.69 77 LYS A N 1
ATOM 612 C CA . LYS A 1 77 ? -9.539 -15.023 9.562 1 98.69 77 LYS A CA 1
ATOM 613 C C . LYS A 1 77 ? -8.875 -15.32 8.219 1 98.69 77 LYS A C 1
ATOM 615 O O . LYS A 1 77 ? -9.562 -15.648 7.242 1 98.69 77 LYS A O 1
ATOM 620 N N . ILE A 1 78 ? -7.617 -15.156 8.164 1 98.75 78 ILE A N 1
ATOM 621 C CA . ILE A 1 78 ? -6.844 -15.484 6.965 1 98.75 78 ILE A CA 1
ATOM 622 C C . ILE A 1 78 ? -6.145 -16.828 7.16 1 98.75 78 ILE A C 1
ATOM 624 O O . ILE A 1 78 ? -5.555 -17.078 8.211 1 98.75 78 ILE A O 1
ATOM 628 N N . TRP A 1 79 ? -6.219 -17.672 6.137 1 98.44 79 TRP A N 1
ATOM 629 C CA . TRP A 1 79 ? -5.602 -18.984 6.305 1 98.44 79 TRP A CA 1
ATOM 630 C C . TRP A 1 79 ? -4.918 -19.438 5.02 1 98.44 79 TRP A C 1
ATOM 632 O O . TRP A 1 79 ? -5.188 -18.906 3.943 1 98.44 79 TRP A O 1
ATOM 642 N N . THR A 1 80 ? -3.99 -20.359 5.133 1 98.12 80 THR A N 1
ATOM 643 C CA . THR A 1 80 ? -3.318 -21 4.008 1 98.12 80 THR A CA 1
ATOM 644 C C . THR A 1 80 ? -3.018 -22.469 4.316 1 98.12 80 THR A C 1
ATOM 646 O O . THR A 1 80 ? -2.883 -22.844 5.484 1 98.12 80 THR A O 1
ATOM 649 N N . GLU A 1 81 ? -2.947 -23.188 3.277 1 96.5 81 GLU A N 1
ATOM 650 C CA . GLU A 1 81 ? -2.672 -24.625 3.383 1 96.5 81 GLU A CA 1
ATOM 651 C C . GLU A 1 81 ? -1.979 -25.141 2.129 1 96.5 81 GLU A C 1
ATOM 653 O O . GLU A 1 81 ? -2.496 -24.984 1.019 1 96.5 81 GLU A O 1
ATOM 658 N N . ALA A 1 82 ? -0.809 -25.734 2.432 1 94.38 82 ALA A N 1
ATOM 659 C CA . ALA A 1 82 ? -0.174 -26.406 1.299 1 94.38 82 ALA A CA 1
ATOM 660 C C . ALA A 1 82 ? -1.017 -27.578 0.814 1 94.38 82 ALA A C 1
ATOM 662 O O . ALA A 1 82 ? -1.513 -28.375 1.62 1 94.38 82 ALA A O 1
ATOM 663 N N . ASP A 1 83 ? -1.234 -27.656 -0.424 1 93 83 ASP A N 1
ATOM 664 C CA . ASP A 1 83 ? -2.074 -28.719 -0.978 1 93 83 ASP A CA 1
ATOM 665 C C . ASP A 1 83 ? -1.226 -29.875 -1.482 1 93 83 ASP A C 1
ATOM 667 O O . ASP A 1 83 ? -1.186 -30.938 -0.857 1 93 83 ASP A O 1
ATOM 671 N N . SER A 1 84 ? -0.537 -29.672 -2.564 1 92.88 84 SER A N 1
ATOM 672 C CA . SER A 1 84 ? 0.265 -30.734 -3.186 1 92.88 84 SER A CA 1
ATOM 673 C C . SER A 1 84 ? 1.409 -30.141 -4.004 1 92.88 84 SER A C 1
ATOM 675 O O . SER A 1 84 ? 1.515 -28.922 -4.145 1 92.88 84 SER A O 1
ATOM 677 N N . TYR A 1 85 ? 2.295 -31.031 -4.402 1 93.88 85 TYR A N 1
ATOM 678 C CA . TYR A 1 85 ? 3.395 -30.609 -5.266 1 93.88 85 TYR A CA 1
ATOM 679 C C . TYR A 1 85 ? 3.828 -31.75 -6.18 1 93.88 85 TYR A C 1
ATOM 681 O O . TYR A 1 85 ? 3.582 -32.938 -5.883 1 93.88 85 TYR A O 1
ATOM 689 N N . ASN A 1 86 ? 4.309 -31.469 -7.273 1 93.44 86 ASN A N 1
ATOM 690 C CA . ASN A 1 86 ? 4.977 -32.438 -8.156 1 93.44 86 ASN A CA 1
ATOM 691 C C . ASN A 1 86 ? 6.422 -32.031 -8.438 1 93.44 86 ASN A C 1
ATOM 693 O O . ASN A 1 86 ? 7.055 -31.359 -7.605 1 93.44 86 ASN A O 1
ATOM 697 N N . LYS A 1 87 ? 6.949 -32.5 -9.555 1 93.62 87 LYS A N 1
ATOM 698 C CA . LYS A 1 87 ? 8.375 -32.312 -9.82 1 93.62 87 LYS A CA 1
ATOM 699 C C . LYS A 1 87 ? 8.719 -30.812 -9.922 1 93.62 87 LYS A C 1
ATOM 701 O O . LYS A 1 87 ? 9.781 -30.391 -9.453 1 93.62 87 LYS A O 1
ATOM 706 N N . TYR A 1 88 ? 7.754 -30.016 -10.469 1 94.75 88 TYR A N 1
ATOM 707 C CA . TYR A 1 88 ? 8.156 -28.656 -10.781 1 94.75 88 TYR A CA 1
ATOM 708 C C . TYR A 1 88 ? 7.18 -27.641 -10.195 1 94.75 88 TYR A C 1
ATOM 710 O O . TYR A 1 88 ? 7.484 -26.453 -10.102 1 94.75 88 TYR A O 1
ATOM 718 N N . PHE A 1 89 ? 6 -28.141 -9.719 1 94.75 89 PHE A N 1
ATOM 719 C CA . PHE A 1 89 ? 4.961 -27.219 -9.297 1 94.75 89 PHE A CA 1
ATOM 720 C C . PHE A 1 89 ? 4.52 -27.5 -7.871 1 94.75 89 PHE A C 1
ATOM 722 O O . PHE A 1 89 ? 4.406 -28.672 -7.477 1 94.75 89 PHE A O 1
ATOM 729 N N . CYS A 1 90 ? 4.293 -26.453 -7.125 1 94.75 90 CYS A N 1
ATOM 730 C CA . CYS A 1 90 ? 3.699 -26.516 -5.793 1 94.75 90 CYS A CA 1
ATOM 731 C C . CYS A 1 90 ? 2.355 -25.797 -5.766 1 94.75 90 CYS A C 1
ATOM 733 O O . CYS A 1 90 ? 2.234 -24.672 -6.27 1 94.75 90 CYS A O 1
ATOM 735 N N . TYR A 1 91 ? 1.38 -26.469 -5.203 1 95.44 91 TYR A N 1
ATOM 736 C CA . TYR A 1 91 ? 0.027 -25.922 -5.133 1 95.44 91 TYR A CA 1
ATOM 737 C C . TYR A 1 91 ? -0.353 -25.594 -3.697 1 95.44 91 TYR A C 1
ATOM 739 O O . TYR A 1 91 ? -0.23 -26.422 -2.801 1 95.44 91 TYR A O 1
ATOM 747 N N . ARG A 1 92 ? -0.761 -24.359 -3.506 1 96.19 92 ARG A N 1
ATOM 748 C CA . ARG A 1 92 ? -1.127 -23.906 -2.17 1 96.19 92 ARG A CA 1
ATOM 749 C C . ARG A 1 92 ? -2.482 -23.219 -2.182 1 96.19 92 ARG A C 1
ATOM 751 O O . ARG A 1 92 ? -2.807 -22.484 -3.125 1 96.19 92 ARG A O 1
ATOM 758 N N . GLU A 1 93 ? -3.221 -23.422 -1.119 1 97.06 93 GLU A N 1
ATOM 759 C CA . GLU A 1 93 ? -4.543 -22.828 -0.951 1 97.06 93 GLU A CA 1
ATOM 760 C C . GLU A 1 93 ? -4.52 -21.703 0.086 1 97.06 93 GLU A C 1
ATOM 762 O O . GLU A 1 93 ? -3.812 -21.797 1.093 1 97.06 93 GLU A O 1
ATOM 767 N N . PHE A 1 94 ? -5.289 -20.734 -0.216 1 98.56 94 PHE A N 1
ATOM 768 C CA . PHE A 1 94 ? -5.477 -19.609 0.695 1 98.56 94 PHE A CA 1
ATOM 769 C C . PHE A 1 94 ? -6.957 -19.266 0.842 1 98.56 94 PHE A C 1
ATOM 771 O O . PHE A 1 94 ? -7.766 -19.609 -0.027 1 98.56 94 PHE A O 1
ATOM 778 N N . GLY A 1 95 ? -7.207 -18.5 1.939 1 98.5 95 GLY A N 1
ATOM 779 C CA . GLY A 1 95 ? -8.578 -18.031 2.072 1 98.5 95 GLY A CA 1
ATOM 780 C C . GLY A 1 95 ? -8.742 -17.016 3.184 1 98.5 95 GLY A C 1
ATOM 781 O O . GLY A 1 95 ? -7.82 -16.781 3.973 1 98.5 95 GLY A O 1
ATOM 782 N N . ILE A 1 96 ? -9.891 -16.375 3.123 1 98.81 96 ILE A N 1
ATOM 783 C CA . ILE A 1 96 ? -10.344 -15.445 4.148 1 98.81 96 ILE A CA 1
ATOM 784 C C . ILE A 1 96 ? -11.773 -15.797 4.562 1 98.81 96 ILE A C 1
ATOM 786 O O . ILE A 1 96 ? -12.656 -15.93 3.713 1 98.81 96 ILE A O 1
ATOM 790 N N . ASP A 1 97 ? -11.93 -15.992 5.805 1 98.75 97 ASP A N 1
ATOM 791 C CA . ASP A 1 97 ? -13.25 -16.234 6.387 1 98.75 97 ASP A CA 1
ATOM 792 C C . ASP A 1 97 ? -13.633 -15.117 7.355 1 98.75 97 ASP A C 1
ATOM 794 O O . ASP A 1 97 ? -12.758 -14.445 7.914 1 98.75 97 ASP A O 1
ATOM 798 N N . ASP A 1 98 ? -14.922 -14.945 7.465 1 98.31 98 ASP A N 1
ATOM 799 C CA . ASP A 1 98 ? -15.328 -14.062 8.555 1 98.31 98 ASP A CA 1
ATOM 800 C C . ASP A 1 98 ? -15.164 -14.742 9.906 1 98.31 98 ASP A C 1
ATOM 802 O O . ASP A 1 98 ? -14.688 -15.883 9.984 1 98.31 98 ASP A O 1
ATOM 806 N N . MET A 1 99 ? -15.484 -14.086 10.992 1 97.94 99 MET A N 1
ATOM 807 C CA . MET A 1 99 ? -15.242 -14.602 12.336 1 97.94 99 MET A CA 1
ATOM 808 C C . MET A 1 99 ? -16.203 -15.742 12.656 1 97.94 99 MET A C 1
ATOM 810 O O . MET A 1 99 ? -16 -16.469 13.625 1 97.94 99 MET A O 1
ATOM 814 N N . ASP A 1 100 ? -17.266 -15.969 11.875 1 97.88 100 ASP A N 1
ATOM 815 C CA . ASP A 1 100 ? -18.219 -17.078 12.016 1 97.88 100 ASP A CA 1
ATOM 816 C C . ASP A 1 100 ? -17.844 -18.234 11.086 1 97.88 100 ASP A C 1
ATOM 818 O O . ASP A 1 100 ? -18.672 -19.125 10.844 1 97.88 100 ASP A O 1
ATOM 822 N N . ASP A 1 101 ? -16.75 -18.141 10.398 1 97 101 ASP A N 1
ATOM 823 C CA . ASP A 1 101 ? -16.172 -19.172 9.547 1 97 101 ASP A CA 1
ATOM 824 C C . ASP A 1 101 ? -16.922 -19.281 8.219 1 97 101 ASP A C 1
ATOM 826 O O . ASP A 1 101 ? -16.922 -20.328 7.586 1 97 101 ASP A O 1
ATOM 830 N N . ASN A 1 102 ? -17.625 -18.234 7.887 1 98.31 102 ASN A N 1
ATOM 831 C CA . ASN A 1 102 ? -18.156 -18.156 6.527 1 98.31 102 ASN A CA 1
ATOM 832 C C . ASN A 1 102 ? -17.078 -17.734 5.531 1 98.31 102 ASN A C 1
ATOM 834 O O . ASN A 1 102 ? -16.375 -16.75 5.758 1 98.31 102 ASN A O 1
ATOM 838 N N . PRO A 1 103 ? -16.969 -18.5 4.449 1 98.5 103 PRO A N 1
ATOM 839 C CA . PRO A 1 103 ? -15.93 -18.156 3.48 1 98.5 103 PRO A CA 1
ATOM 840 C C . PRO A 1 103 ? -16.234 -16.844 2.738 1 98.5 103 PRO A C 1
ATOM 842 O O . PRO A 1 103 ? -17.344 -16.656 2.27 1 98.5 103 PRO A O 1
ATOM 845 N N . LEU A 1 104 ? -15.281 -15.977 2.668 1 98.81 104 LEU A N 1
ATOM 846 C CA . LEU A 1 104 ? -15.391 -14.727 1.928 1 98.81 104 LEU A CA 1
ATOM 847 C C . LEU A 1 104 ? -14.609 -14.797 0.62 1 98.81 104 LEU A C 1
ATOM 849 O O . LEU A 1 104 ? -15.102 -14.359 -0.425 1 98.81 104 LEU A O 1
ATOM 853 N N . VAL A 1 105 ? -13.398 -15.289 0.651 1 98.75 105 VAL A N 1
ATOM 854 C CA . VAL A 1 105 ? -12.492 -15.367 -0.495 1 98.75 105 VAL A CA 1
ATOM 855 C C . VAL A 1 105 ? -11.727 -16.688 -0.47 1 98.75 105 VAL A C 1
ATOM 857 O O . VAL A 1 105 ? -11.328 -17.156 0.596 1 98.75 105 VAL A O 1
ATOM 860 N N . ARG A 1 106 ? -11.508 -17.266 -1.611 1 98.56 106 ARG A N 1
ATOM 861 C CA . ARG A 1 106 ? -10.625 -18.406 -1.819 1 98.56 106 ARG A CA 1
ATOM 862 C C . ARG A 1 106 ? -9.617 -18.125 -2.93 1 98.56 106 ARG A C 1
ATOM 864 O O . ARG A 1 106 ? -9.961 -17.516 -3.949 1 98.56 106 ARG A O 1
ATOM 871 N N . MET A 1 107 ? -8.422 -18.547 -2.705 1 98.19 107 MET A N 1
ATOM 872 C CA . MET A 1 107 ? -7.387 -18.328 -3.707 1 98.19 107 MET A CA 1
ATOM 873 C C . MET A 1 107 ? -6.523 -19.578 -3.875 1 98.19 107 MET A C 1
ATOM 875 O O . MET A 1 107 ? -6.098 -20.172 -2.891 1 98.19 107 MET A O 1
ATOM 879 N N . HIS A 1 108 ? -6.297 -19.984 -5.055 1 97.69 108 HIS A N 1
ATOM 880 C CA . HIS A 1 108 ? -5.383 -21.062 -5.434 1 97.69 108 HIS A CA 1
ATOM 881 C C . HIS A 1 108 ? -4.129 -20.5 -6.098 1 97.69 108 HIS A C 1
ATOM 883 O O . HIS A 1 108 ? -4.219 -19.688 -7.02 1 97.69 108 HIS A O 1
ATOM 889 N N . THR A 1 109 ? -3.02 -20.906 -5.613 1 97.38 109 THR A N 1
ATOM 890 C CA . THR A 1 109 ? -1.775 -20.344 -6.129 1 97.38 109 THR A CA 1
ATOM 891 C C . THR A 1 109 ? -0.835 -21.453 -6.594 1 97.38 109 THR A C 1
ATOM 893 O O . THR A 1 109 ? -0.731 -22.5 -5.945 1 97.38 109 THR A O 1
ATOM 896 N N . ILE A 1 110 ? -0.17 -21.234 -7.652 1 96.81 110 ILE A N 1
ATOM 897 C CA . ILE A 1 110 ? 0.869 -22.125 -8.156 1 96.81 110 ILE A CA 1
ATOM 898 C C . ILE A 1 110 ? 2.238 -21.484 -7.984 1 96.81 110 ILE A C 1
ATOM 900 O O . ILE A 1 110 ? 2.457 -20.344 -8.43 1 96.81 110 ILE A O 1
ATOM 904 N N . PHE A 1 111 ? 3.137 -22.203 -7.348 1 96.19 111 PHE A N 1
ATOM 905 C CA . PHE A 1 111 ? 4.52 -21.781 -7.168 1 96.19 111 PHE A CA 1
ATOM 906 C C . PHE A 1 111 ? 5.469 -22.672 -7.961 1 96.19 111 PHE A C 1
ATOM 908 O O . PHE A 1 111 ? 5.188 -23.844 -8.18 1 96.19 111 PHE A O 1
ATOM 915 N N . VAL A 1 112 ? 6.547 -22.078 -8.344 1 95.81 112 VAL A N 1
ATOM 916 C CA . VAL A 1 112 ? 7.688 -22.828 -8.859 1 95.81 112 VAL A CA 1
ATOM 917 C C . VAL A 1 112 ? 8.953 -22.422 -8.109 1 95.81 112 VAL A C 1
ATOM 919 O O . VAL A 1 112 ? 9 -21.359 -7.488 1 95.81 112 VAL A O 1
ATOM 922 N N . LEU A 1 113 ? 9.836 -23.328 -8.117 1 95.94 113 LEU A N 1
ATOM 923 C CA . LEU A 1 113 ? 11.125 -23.094 -7.48 1 95.94 113 LEU A CA 1
ATOM 924 C C . LEU A 1 113 ? 12.164 -22.656 -8.508 1 95.94 113 LEU A C 1
ATOM 926 O O . LEU A 1 113 ? 12.406 -23.359 -9.492 1 95.94 113 LEU A O 1
ATOM 930 N N . MET A 1 114 ? 12.742 -21.531 -8.25 1 94.94 114 MET A N 1
ATOM 931 C CA . MET A 1 114 ? 13.742 -20.984 -9.164 1 94.94 114 MET A CA 1
ATOM 932 C C . MET A 1 114 ? 15.156 -21.219 -8.625 1 94.94 114 MET A C 1
ATOM 934 O O . MET A 1 114 ? 15.438 -20.922 -7.465 1 94.94 114 MET A O 1
ATOM 938 N N . ASP A 1 115 ? 16.047 -21.625 -9.5 1 95 115 ASP A N 1
ATOM 939 C CA . ASP A 1 115 ? 17.453 -21.766 -9.18 1 95 115 ASP A CA 1
ATOM 940 C C . ASP A 1 115 ? 18.234 -20.5 -9.547 1 95 115 ASP A C 1
ATOM 942 O O . ASP A 1 115 ? 18.312 -20.141 -10.719 1 95 115 ASP A O 1
ATOM 946 N N . PHE A 1 116 ? 18.844 -19.906 -8.586 1 91.19 116 PHE A N 1
ATOM 947 C CA . PHE A 1 116 ? 19.531 -18.641 -8.812 1 91.19 116 PHE A CA 1
ATOM 948 C C . PHE A 1 116 ? 20.781 -18.844 -9.664 1 91.19 116 PHE A C 1
ATOM 950 O O . PHE A 1 116 ? 21.156 -17.953 -10.438 1 91.19 116 PHE A O 1
ATOM 957 N N . LYS A 1 117 ? 21.359 -19.906 -9.508 1 92.31 117 LYS A N 1
ATOM 958 C CA . LYS A 1 117 ? 22.594 -20.188 -10.234 1 92.31 117 LYS A CA 1
ATOM 959 C C . LYS A 1 117 ? 22.328 -20.391 -11.719 1 92.31 117 LYS A C 1
ATOM 961 O O . LYS A 1 117 ? 22.969 -19.766 -12.562 1 92.31 117 LYS A O 1
ATOM 966 N N . ASN A 1 118 ? 21.328 -21.203 -11.992 1 91.44 118 ASN A N 1
ATOM 967 C CA . ASN A 1 118 ? 21.031 -21.531 -13.383 1 91.44 118 ASN A CA 1
ATOM 968 C C . ASN A 1 118 ? 19.984 -20.594 -13.961 1 91.44 118 ASN A C 1
ATOM 970 O O . ASN A 1 118 ? 19.75 -20.594 -15.172 1 91.44 118 ASN A O 1
ATOM 974 N N . ARG A 1 119 ? 19.391 -19.859 -13.117 1 87.31 119 ARG A N 1
ATOM 975 C CA . ARG A 1 119 ? 18.344 -18.906 -13.5 1 87.31 119 ARG A CA 1
ATOM 976 C C . ARG A 1 119 ? 17.234 -19.625 -14.266 1 87.31 119 ARG A C 1
ATOM 978 O O . ARG A 1 119 ? 16.781 -19.141 -15.305 1 87.31 119 ARG A O 1
ATOM 985 N N . LYS A 1 120 ? 16.984 -20.844 -13.82 1 92.94 120 LYS A N 1
ATOM 986 C CA . LYS A 1 120 ? 15.898 -21.656 -14.375 1 92.94 120 LYS A CA 1
ATOM 987 C C . LYS A 1 120 ? 15.062 -22.297 -13.273 1 92.94 120 LYS A C 1
ATOM 989 O O . LYS A 1 120 ? 15.469 -22.312 -12.109 1 92.94 120 LYS A O 1
ATOM 994 N N . ILE A 1 121 ? 13.891 -22.75 -13.719 1 94.56 121 ILE A N 1
ATOM 995 C CA . ILE A 1 121 ? 13.039 -23.5 -12.797 1 94.56 121 ILE A CA 1
ATOM 996 C C . ILE A 1 121 ? 13.727 -24.781 -12.375 1 94.56 121 ILE A C 1
ATOM 998 O O . ILE A 1 121 ? 14.32 -25.484 -13.203 1 94.56 121 ILE A O 1
ATOM 1002 N N . SER A 1 122 ? 13.711 -25 -11.148 1 95.06 122 SER A N 1
ATOM 1003 C CA . SER A 1 122 ? 14.312 -26.203 -10.586 1 95.06 122 SER A CA 1
ATOM 1004 C C . SER A 1 122 ? 13.25 -27.219 -10.188 1 95.06 122 SER A C 1
ATOM 1006 O O . SER A 1 122 ? 12.078 -26.875 -10.031 1 95.06 122 SER A O 1
ATOM 1008 N N . GLN A 1 123 ? 13.758 -28.406 -10.023 1 94.94 123 GLN A N 1
ATOM 1009 C CA . GLN A 1 123 ? 12.906 -29.375 -9.336 1 94.94 123 GLN A CA 1
ATOM 1010 C C . GLN A 1 123 ? 12.672 -28.969 -7.887 1 94.94 123 GLN A C 1
ATOM 1012 O O . GLN A 1 123 ? 13.547 -28.391 -7.246 1 94.94 123 GLN A O 1
ATOM 1017 N N . ILE A 1 124 ? 11.516 -29.344 -7.457 1 94.12 124 ILE A N 1
ATOM 1018 C CA . ILE A 1 124 ? 11.172 -29.031 -6.074 1 94.12 124 ILE A CA 1
ATOM 1019 C C . ILE A 1 124 ? 12.07 -29.812 -5.125 1 94.12 124 ILE A C 1
ATOM 1021 O O . ILE A 1 124 ? 12.32 -31 -5.34 1 94.12 124 ILE A O 1
ATOM 1025 N N . VAL A 1 125 ? 12.562 -29.094 -4.195 1 92.12 125 VAL A N 1
ATOM 1026 C CA . VAL A 1 125 ? 13.336 -29.703 -3.117 1 92.12 125 VAL A CA 1
ATOM 1027 C C . VAL A 1 125 ? 12.398 -30.109 -1.979 1 92.12 125 VAL A C 1
ATOM 1029 O O . VAL A 1 125 ? 11.906 -29.266 -1.236 1 92.12 125 VAL A O 1
ATOM 1032 N N . PRO A 1 126 ? 12.234 -31.359 -1.775 1 88.94 126 PRO A N 1
ATOM 1033 C CA . PRO A 1 126 ? 11.211 -31.844 -0.839 1 88.94 126 PRO A CA 1
ATOM 1034 C C . PRO A 1 126 ? 11.391 -31.266 0.567 1 88.94 126 PRO A C 1
ATOM 1036 O O . PRO A 1 126 ? 10.406 -31 1.258 1 88.94 126 PRO A O 1
ATOM 1039 N N . GLU A 1 127 ? 12.562 -31.016 1.003 1 89.62 127 GLU A N 1
ATOM 1040 C CA . GLU A 1 127 ? 12.844 -30.5 2.338 1 89.62 127 GLU A CA 1
ATOM 1041 C C . GLU A 1 127 ? 12.211 -29.125 2.539 1 89.62 127 GLU A C 1
ATOM 1043 O O . GLU A 1 127 ? 11.961 -28.719 3.674 1 89.62 127 GLU A O 1
ATOM 1048 N N . LEU A 1 128 ? 11.969 -28.484 1.42 1 91.62 128 LEU A N 1
ATOM 1049 C CA . LEU A 1 128 ? 11.414 -27.141 1.497 1 91.62 128 LEU A CA 1
ATOM 1050 C C . LEU A 1 128 ? 9.891 -27.172 1.522 1 91.62 128 LEU A C 1
ATOM 1052 O O . LEU A 1 128 ? 9.25 -26.156 1.784 1 91.62 128 LEU A O 1
ATOM 1056 N N . ILE A 1 129 ? 9.305 -28.359 1.32 1 90.44 129 ILE A N 1
ATOM 1057 C CA . ILE A 1 129 ? 7.859 -28.406 1.145 1 90.44 129 ILE A CA 1
ATOM 1058 C C . ILE A 1 129 ? 7.254 -29.375 2.166 1 90.44 129 ILE A C 1
ATOM 1060 O O . ILE A 1 129 ? 6.148 -29.141 2.662 1 90.44 129 ILE A O 1
ATOM 1064 N N . ILE A 1 130 ? 7.914 -30.359 2.574 1 86.75 130 ILE A N 1
ATOM 1065 C CA . ILE A 1 130 ? 7.422 -31.438 3.418 1 86.75 130 ILE A CA 1
ATOM 1066 C C . ILE A 1 130 ? 6.961 -30.875 4.762 1 86.75 130 ILE A C 1
ATOM 1068 O O . ILE A 1 130 ? 5.93 -31.297 5.297 1 86.75 130 ILE A O 1
ATOM 1072 N N . PRO A 1 131 ? 7.68 -29.953 5.223 1 91 131 PRO A N 1
ATOM 1073 C CA . PRO A 1 131 ? 7.27 -29.438 6.531 1 91 131 PRO A CA 1
ATOM 1074 C C . PRO A 1 131 ? 5.879 -28.797 6.5 1 91 131 PRO A C 1
ATOM 1076 O O . PRO A 1 131 ? 5.262 -28.609 7.551 1 91 131 PRO A O 1
ATOM 1079 N N . PHE A 1 132 ? 5.379 -28.453 5.363 1 92.75 132 PHE A N 1
ATOM 1080 C CA . PHE A 1 132 ? 4.066 -27.828 5.238 1 92.75 132 PHE A CA 1
ATOM 1081 C C . PHE A 1 132 ? 2.969 -28.875 5.164 1 92.75 132 PHE A C 1
ATOM 1083 O O . PHE A 1 132 ? 1.78 -28.547 5.184 1 92.75 132 PHE A O 1
ATOM 1090 N N . GLY A 1 133 ? 3.332 -30.125 5.035 1 90.12 133 GLY A N 1
ATOM 1091 C CA . GLY A 1 133 ? 2.361 -31.203 4.965 1 90.12 133 GLY A CA 1
ATOM 1092 C C . GLY A 1 133 ? 1.811 -31.422 3.568 1 90.12 133 GLY A C 1
ATOM 1093 O O . GLY A 1 133 ? 0.72 -31.969 3.404 1 90.12 133 GLY A O 1
ATOM 1094 N N . ALA A 1 134 ? 2.441 -30.969 2.578 1 88.69 134 ALA A N 1
ATOM 1095 C CA . ALA A 1 134 ? 1.987 -31.125 1.197 1 88.69 134 ALA A CA 1
ATOM 1096 C C . ALA A 1 134 ? 2.137 -32.562 0.721 1 88.69 134 ALA A C 1
ATOM 1098 O O . ALA A 1 134 ? 3.088 -33.25 1.097 1 88.69 134 ALA A O 1
ATOM 1099 N N . THR A 1 135 ? 1.279 -32.938 -0.108 1 89.5 135 THR A N 1
ATOM 1100 C CA . THR A 1 135 ? 1.318 -34.281 -0.669 1 89.5 135 THR A CA 1
ATOM 1101 C C . THR A 1 135 ? 1.971 -34.281 -2.049 1 89.5 135 THR A C 1
ATOM 1103 O O . THR A 1 135 ? 1.684 -33.406 -2.871 1 89.5 135 THR A O 1
ATOM 1106 N N . GLU A 1 136 ? 2.822 -35.25 -2.205 1 91.06 136 GLU A N 1
ATOM 1107 C CA . GLU A 1 136 ? 3.395 -35.406 -3.539 1 91.06 136 GLU A CA 1
ATOM 1108 C C . GLU A 1 136 ? 2.414 -36.062 -4.492 1 91.06 136 GLU A C 1
ATOM 1110 O O . GLU A 1 136 ? 1.761 -37.062 -4.125 1 91.06 136 GLU A O 1
ATOM 1115 N N . THR A 1 137 ? 2.271 -35.469 -5.586 1 91 137 THR A N 1
ATOM 1116 C CA . THR A 1 137 ? 1.39 -36.031 -6.594 1 91 137 THR A CA 1
ATOM 1117 C C . THR A 1 137 ? 1.959 -35.812 -7.996 1 91 137 THR A C 1
ATOM 1119 O O . THR A 1 137 ? 2.539 -34.781 -8.281 1 91 137 THR A O 1
ATOM 1122 N N . PRO A 1 138 ? 1.874 -36.875 -8.844 1 87.56 138 PRO A N 1
ATOM 1123 C CA . PRO A 1 138 ? 2.322 -36.656 -10.227 1 87.56 138 PRO A CA 1
ATOM 1124 C C . PRO A 1 138 ? 1.346 -35.812 -11.039 1 87.56 138 PRO A C 1
ATOM 1126 O O . PRO A 1 138 ? 1.685 -35.344 -12.133 1 87.56 138 PRO A O 1
ATOM 1129 N N . LYS A 1 139 ? 0.168 -35.594 -10.531 1 85.56 139 LYS A N 1
ATOM 1130 C CA . LYS A 1 139 ? -0.883 -34.875 -11.258 1 85.56 139 LYS A CA 1
ATOM 1131 C C . LYS A 1 139 ? -0.62 -33.375 -11.273 1 85.56 139 LYS A C 1
ATOM 1133 O O . LYS A 1 139 ? -0.287 -32.781 -10.242 1 85.56 139 LYS A O 1
ATOM 1138 N N . VAL A 1 140 ? -0.629 -32.875 -12.5 1 82.56 140 VAL A N 1
ATOM 1139 C CA . VAL A 1 140 ? -0.545 -31.422 -12.648 1 82.56 140 VAL A CA 1
ATOM 1140 C C . VAL A 1 140 ? -1.94 -30.812 -12.555 1 82.56 140 VAL A C 1
ATOM 1142 O O . VAL A 1 140 ? -2.863 -31.234 -13.25 1 82.56 140 VAL A O 1
ATOM 1145 N N . LYS A 1 141 ? -2.09 -29.969 -11.539 1 81 141 LYS A N 1
ATOM 1146 C CA . LYS A 1 141 ? -3.334 -29.203 -11.453 1 81 141 LYS A CA 1
ATOM 1147 C C . LYS A 1 141 ? -3.326 -28.031 -12.43 1 81 141 LYS A C 1
ATOM 1149 O O . LYS A 1 141 ? -2.424 -27.188 -12.391 1 81 141 LYS A O 1
ATOM 1154 N N . ARG A 1 142 ? -4.16 -28.141 -13.414 1 75.94 142 ARG A N 1
ATOM 1155 C CA . ARG A 1 142 ? -4.207 -27.047 -14.375 1 75.94 142 ARG A CA 1
ATOM 1156 C C . ARG A 1 142 ? -5.461 -26.203 -14.18 1 75.94 142 ARG A C 1
ATOM 1158 O O . ARG A 1 142 ? -6.555 -26.734 -14.008 1 75.94 142 ARG A O 1
ATOM 1165 N N . TYR A 1 143 ? -5.133 -25.016 -13.922 1 83.12 143 TYR A N 1
ATOM 1166 C CA . TYR A 1 143 ? -6.211 -24.047 -13.992 1 83.12 143 TYR A CA 1
ATOM 1167 C C . TYR A 1 143 ? -6.355 -23.484 -15.406 1 83.12 143 TYR A C 1
ATOM 1169 O O . TYR A 1 143 ? -5.43 -23.578 -16.203 1 83.12 143 TYR A O 1
ATOM 1177 N N . LYS A 1 144 ? -7.57 -23.047 -15.625 1 86.06 144 LYS A N 1
ATOM 1178 C CA . LYS A 1 144 ? -7.852 -22.5 -16.953 1 86.06 144 LYS A CA 1
ATOM 1179 C C . LYS A 1 144 ? -6.848 -21.422 -17.312 1 86.06 144 LYS A C 1
ATOM 1181 O O . LYS A 1 144 ? -6.492 -20.594 -16.484 1 86.06 144 LYS A O 1
ATOM 1186 N N . ASN A 1 145 ? -6.363 -21.516 -18.531 1 89.31 145 ASN A N 1
ATOM 1187 C CA . ASN A 1 145 ? -5.516 -20.438 -19.047 1 89.31 145 ASN A CA 1
ATOM 1188 C C . ASN A 1 145 ? -6.312 -19.156 -19.266 1 89.31 145 ASN A C 1
ATOM 1190 O O . ASN A 1 145 ? -7.48 -19.203 -19.656 1 89.31 145 ASN A O 1
ATOM 1194 N N . VAL A 1 146 ? -5.621 -18.094 -19.016 1 92.88 146 VAL A N 1
ATOM 1195 C CA . VAL A 1 146 ? -6.234 -16.797 -19.25 1 92.88 146 VAL A CA 1
ATOM 1196 C C . VAL A 1 146 ? -6.328 -16.547 -20.766 1 92.88 146 VAL A C 1
ATOM 1198 O O . VAL A 1 146 ? -5.363 -16.766 -21.5 1 92.88 146 VAL A O 1
ATOM 1201 N N . LYS A 1 147 ? -7.473 -16.172 -21.203 1 92 147 LYS A N 1
ATOM 1202 C CA . LYS A 1 147 ? -7.676 -15.844 -22.625 1 92 147 LYS A CA 1
ATOM 1203 C C . LYS A 1 147 ? -6.91 -14.586 -23.016 1 92 147 LYS A C 1
ATOM 1205 O O . LYS A 1 147 ? -6.785 -13.656 -22.203 1 92 147 LYS A O 1
ATOM 1210 N N . LYS A 1 148 ? -6.441 -14.586 -24.25 1 92.19 148 LYS A N 1
ATOM 1211 C CA . LYS A 1 148 ? -5.715 -13.422 -24.75 1 92.19 148 LYS A CA 1
ATOM 1212 C C . LYS A 1 148 ? -6.68 -12.328 -25.219 1 92.19 148 LYS A C 1
ATOM 1214 O O . LYS A 1 148 ? -7.781 -12.625 -25.688 1 92.19 148 LYS A O 1
ATOM 1219 N N . ILE A 1 149 ? -6.211 -11.164 -25.125 1 94.81 149 ILE A N 1
ATOM 1220 C CA . ILE A 1 149 ? -6.973 -10.008 -25.594 1 94.81 149 ILE A CA 1
ATOM 1221 C C . ILE A 1 149 ? -7.035 -10.039 -27.125 1 94.81 149 ILE A C 1
ATOM 1223 O O . ILE A 1 149 ? -6.02 -10.242 -27.797 1 94.81 149 ILE A O 1
ATOM 1227 N N . LYS A 1 150 ? -8.172 -9.82 -27.672 1 94.38 150 LYS A N 1
ATOM 1228 C CA . LYS A 1 150 ? -8.344 -9.758 -29.125 1 94.38 150 LYS A CA 1
ATOM 1229 C C . LYS A 1 150 ? -8.578 -8.32 -29.578 1 94.38 150 LYS A C 1
ATOM 1231 O O . LYS A 1 150 ? -8.234 -7.961 -30.703 1 94.38 150 LYS A O 1
ATOM 1236 N N . GLU A 1 151 ? -9.195 -7.59 -28.766 1 96.31 151 GLU A N 1
ATOM 1237 C CA . GLU A 1 151 ? -9.516 -6.188 -29.016 1 96.31 151 GLU A CA 1
ATOM 1238 C C . GLU A 1 151 ? -9.25 -5.332 -27.766 1 96.31 151 GLU A C 1
ATOM 1240 O O . GLU A 1 151 ? -9.617 -5.715 -26.656 1 96.31 151 GLU A O 1
ATOM 1245 N N . ILE A 1 152 ? -8.703 -4.215 -28.016 1 97.62 152 ILE A N 1
ATOM 1246 C CA . ILE A 1 152 ? -8.367 -3.344 -26.891 1 97.62 152 ILE A CA 1
ATOM 1247 C C . ILE A 1 152 ? -9.445 -2.27 -26.734 1 97.62 152 ILE A C 1
ATOM 1249 O O . ILE A 1 152 ? -9.602 -1.409 -27.609 1 97.62 152 ILE A O 1
ATOM 1253 N N . ASP A 1 153 ? -10.148 -2.316 -25.656 1 97.81 153 ASP A N 1
ATOM 1254 C CA . ASP A 1 153 ? -11.172 -1.316 -25.375 1 97.81 153 ASP A CA 1
ATOM 1255 C C . ASP A 1 153 ? -10.57 -0.089 -24.703 1 97.81 153 ASP A C 1
ATOM 1257 O O . ASP A 1 153 ? -11.086 1.021 -24.844 1 97.81 153 ASP A O 1
ATOM 1261 N N . ASN A 1 154 ? -9.578 -0.308 -23.906 1 97.69 154 ASN A N 1
ATOM 1262 C CA . ASN A 1 154 ? -8.867 0.757 -23.203 1 97.69 154 ASN A CA 1
ATOM 1263 C C . ASN A 1 154 ? -7.43 0.352 -22.875 1 97.69 154 ASN A C 1
ATOM 1265 O O . ASN A 1 154 ? -7.102 -0.835 -22.875 1 97.69 154 ASN A O 1
ATOM 1269 N N . HIS A 1 155 ? -6.605 1.295 -22.672 1 97.31 155 HIS A N 1
ATOM 1270 C CA . HIS A 1 155 ? -5.238 1.041 -22.25 1 97.31 155 HIS A CA 1
ATOM 1271 C C . HIS A 1 155 ? -4.691 2.205 -21.422 1 97.31 155 HIS A C 1
ATOM 1273 O O . HIS A 1 155 ? -5.188 3.33 -21.531 1 97.31 155 HIS A O 1
ATOM 1279 N N . LYS A 1 156 ? -3.799 1.914 -20.578 1 95.69 156 LYS A N 1
ATOM 1280 C CA . LYS A 1 156 ? -3.066 2.895 -19.781 1 95.69 156 LYS A CA 1
ATOM 1281 C C . LYS A 1 156 ? -1.59 2.523 -19.672 1 95.69 156 LYS A C 1
ATOM 1283 O O . LYS A 1 156 ? -1.232 1.347 -19.766 1 95.69 156 LYS A O 1
ATOM 1288 N N . LYS A 1 157 ? -0.777 3.506 -19.5 1 95.25 157 LYS A N 1
ATOM 1289 C CA . LYS A 1 157 ? 0.654 3.285 -19.312 1 95.25 157 LYS A CA 1
ATOM 1290 C C . LYS A 1 157 ? 1.082 3.621 -17.891 1 95.25 157 LYS A C 1
ATOM 1292 O O . LYS A 1 157 ? 0.588 4.582 -17.297 1 95.25 157 LYS A O 1
ATOM 1297 N N . TYR A 1 158 ? 1.981 2.854 -17.406 1 93.94 158 TYR A N 1
ATOM 1298 C CA . TYR A 1 158 ? 2.494 3.057 -16.062 1 93.94 158 TYR A CA 1
ATOM 1299 C C . TYR A 1 158 ? 4.016 2.955 -16.031 1 93.94 158 TYR A C 1
ATOM 1301 O O . TYR A 1 158 ? 4.59 1.992 -16.547 1 93.94 158 TYR A O 1
ATOM 1309 N N . GLN A 1 159 ? 4.605 3.949 -15.422 1 92.19 159 GLN A N 1
ATOM 1310 C CA . GLN A 1 159 ? 6.031 3.848 -15.133 1 92.19 159 GLN A CA 1
ATOM 1311 C C . GLN A 1 159 ? 6.277 3.086 -13.836 1 92.19 159 GLN A C 1
ATOM 1313 O O . GLN A 1 159 ? 5.66 3.387 -12.805 1 92.19 159 GLN A O 1
ATOM 1318 N N . VAL A 1 160 ? 7.129 2.088 -13.922 1 93.12 160 VAL A N 1
ATOM 1319 C CA . VAL A 1 160 ? 7.48 1.364 -12.711 1 93.12 160 VAL A CA 1
ATOM 1320 C C . VAL A 1 160 ? 8.25 2.285 -11.758 1 93.12 160 VAL A C 1
ATOM 1322 O O . VAL A 1 160 ? 9.25 2.885 -12.148 1 93.12 160 VAL A O 1
ATOM 1325 N N . ARG A 1 161 ? 7.797 2.422 -10.562 1 92.12 161 ARG A N 1
ATOM 1326 C CA . ARG A 1 161 ? 8.375 3.32 -9.562 1 92.12 161 ARG A CA 1
ATOM 1327 C C . ARG A 1 161 ? 9.336 2.576 -8.648 1 92.12 161 ARG A C 1
ATOM 1329 O O . ARG A 1 161 ? 9.305 1.347 -8.57 1 92.12 161 ARG A O 1
ATOM 1336 N N . PHE A 1 162 ? 10.156 3.363 -7.953 1 90.69 162 PHE A N 1
ATOM 1337 C CA . PHE A 1 162 ? 11.086 2.811 -6.973 1 90.69 162 PHE A CA 1
ATOM 1338 C C . PHE A 1 162 ? 10.336 2.018 -5.906 1 90.69 162 PHE A C 1
ATOM 1340 O O . PHE A 1 162 ? 10.75 0.91 -5.551 1 90.69 162 PHE A O 1
ATOM 1347 N N . MET A 1 163 ? 9.203 2.535 -5.516 1 87.69 163 MET A N 1
ATOM 1348 C CA . MET A 1 163 ? 8.461 1.944 -4.402 1 87.69 163 MET A CA 1
ATOM 1349 C C . MET A 1 163 ? 7.691 0.708 -4.859 1 87.69 163 MET A C 1
ATOM 1351 O O . MET A 1 163 ? 7.148 -0.026 -4.031 1 87.69 163 MET A O 1
ATOM 1355 N N . ASP A 1 164 ? 7.625 0.428 -6.168 1 90.5 164 ASP A N 1
ATOM 1356 C CA . ASP A 1 164 ? 6.957 -0.76 -6.695 1 90.5 164 ASP A CA 1
ATOM 1357 C C . ASP A 1 164 ? 7.875 -1.98 -6.621 1 90.5 164 ASP A C 1
ATOM 1359 O O . ASP A 1 164 ? 7.422 -3.115 -6.789 1 90.5 164 ASP A O 1
ATOM 1363 N N . ILE A 1 165 ? 9.141 -1.71 -6.391 1 87.88 165 ILE A N 1
ATOM 1364 C CA . ILE A 1 165 ? 10.164 -2.752 -6.465 1 87.88 165 ILE A CA 1
ATOM 1365 C C . ILE A 1 165 ? 10.375 -3.361 -5.082 1 87.88 165 ILE A C 1
ATOM 1367 O O . ILE A 1 165 ? 10.539 -2.639 -4.098 1 87.88 165 ILE A O 1
ATOM 1371 N N . ASP A 1 166 ? 10.359 -4.68 -5.062 1 83.06 166 ASP A N 1
ATOM 1372 C CA . ASP A 1 166 ? 10.539 -5.387 -3.801 1 83.06 166 ASP A CA 1
ATOM 1373 C C . ASP A 1 166 ? 12.016 -5.715 -3.564 1 83.06 166 ASP A C 1
ATOM 1375 O O . ASP A 1 166 ? 12.883 -5.277 -4.324 1 83.06 166 ASP A O 1
ATOM 1379 N N . SER A 1 167 ? 12.273 -6.449 -2.477 1 78.94 167 SER A N 1
ATOM 1380 C CA . SER A 1 167 ? 13.648 -6.75 -2.068 1 78.94 167 SER A CA 1
ATOM 1381 C C . SER A 1 167 ? 14.328 -7.676 -3.07 1 78.94 167 SER A C 1
ATOM 1383 O O . SER A 1 167 ? 15.555 -7.828 -3.047 1 78.94 167 SER A O 1
ATOM 1385 N N . ASN A 1 168 ? 13.555 -8.359 -3.939 1 74.69 168 ASN A N 1
ATOM 1386 C CA . ASN A 1 168 ? 14.117 -9.203 -4.988 1 74.69 168 ASN A CA 1
ATOM 1387 C C . ASN A 1 168 ? 14.43 -8.398 -6.246 1 74.69 168 ASN A C 1
ATOM 1389 O O . ASN A 1 168 ? 14.82 -8.961 -7.27 1 74.69 168 ASN A O 1
ATOM 1393 N N . HIS A 1 169 ? 14.164 -7.012 -6.176 1 79.75 169 HIS A N 1
ATOM 1394 C CA . HIS A 1 169 ? 14.492 -6.062 -7.234 1 79.75 169 HIS A CA 1
ATOM 1395 C C . HIS A 1 169 ? 13.539 -6.199 -8.414 1 79.75 169 HIS A C 1
ATOM 1397 O O . HIS A 1 169 ? 13.906 -5.906 -9.555 1 79.75 169 HIS A O 1
ATOM 1403 N N . HIS A 1 170 ? 12.406 -6.793 -8.195 1 84.25 170 HIS A N 1
ATOM 1404 C CA . HIS A 1 170 ? 11.328 -6.863 -9.172 1 84.25 170 HIS A CA 1
ATOM 1405 C C . HIS A 1 170 ? 10.062 -6.195 -8.648 1 84.25 170 HIS A C 1
ATOM 1407 O O . HIS A 1 170 ? 9.953 -5.902 -7.457 1 84.25 170 HIS A O 1
ATOM 1413 N N . VAL A 1 171 ? 9.203 -5.965 -9.602 1 90.75 171 VAL A N 1
ATOM 1414 C CA . VAL A 1 171 ? 7.918 -5.406 -9.195 1 90.75 171 VAL A CA 1
ATOM 1415 C C . VAL A 1 171 ? 7.148 -6.434 -8.367 1 90.75 171 VAL A C 1
ATOM 1417 O O . VAL A 1 171 ? 7.062 -7.605 -8.742 1 90.75 171 VAL A O 1
ATOM 1420 N N . ASN A 1 172 ? 6.672 -5.969 -7.242 1 88.75 172 ASN A N 1
ATOM 1421 C CA . ASN A 1 172 ? 5.773 -6.805 -6.453 1 88.75 172 ASN A CA 1
ATOM 1422 C C . ASN A 1 172 ? 4.555 -7.234 -7.258 1 88.75 172 ASN A C 1
ATOM 1424 O O . ASN A 1 172 ? 3.947 -6.422 -7.957 1 88.75 172 ASN A O 1
ATOM 1428 N N . ASN A 1 173 ? 4.16 -8.516 -7.129 1 88 173 ASN A N 1
ATOM 1429 C CA . ASN A 1 173 ? 3.096 -9.109 -7.93 1 88 173 ASN A CA 1
ATOM 1430 C C . ASN A 1 173 ? 1.774 -8.367 -7.738 1 88 173 ASN A C 1
ATOM 1432 O O . ASN A 1 173 ? 0.92 -8.375 -8.625 1 88 173 ASN A O 1
ATOM 1436 N N . VAL A 1 174 ? 1.641 -7.734 -6.648 1 89.5 174 VAL A N 1
ATOM 1437 C CA . VAL A 1 174 ? 0.345 -7.141 -6.332 1 89.5 174 VAL A CA 1
ATOM 1438 C C . VAL A 1 174 ? 0.13 -5.887 -7.172 1 89.5 174 VAL A C 1
ATOM 1440 O O . VAL A 1 174 ? -1.01 -5.488 -7.426 1 89.5 174 VAL A O 1
ATOM 1443 N N . HIS A 1 175 ? 1.183 -5.266 -7.641 1 92.81 175 HIS A N 1
ATOM 1444 C CA . HIS A 1 175 ? 1.068 -4.039 -8.422 1 92.81 175 HIS A CA 1
ATOM 1445 C C . HIS A 1 175 ? 0.426 -4.309 -9.781 1 92.81 175 HIS A C 1
ATOM 1447 O O . HIS A 1 175 ? -0.214 -3.426 -10.352 1 92.81 175 HIS A O 1
ATOM 1453 N N . TYR A 1 176 ? 0.524 -5.543 -10.234 1 95.88 176 TYR A N 1
ATOM 1454 C CA . TYR A 1 176 ? -0.113 -5.902 -11.5 1 95.88 176 TYR A CA 1
ATOM 1455 C C . TYR A 1 176 ? -1.631 -5.805 -11.391 1 95.88 176 TYR A C 1
ATOM 1457 O O . TYR A 1 176 ? -2.299 -5.379 -12.336 1 95.88 176 TYR A O 1
ATOM 1465 N N . PHE A 1 177 ? -2.145 -6.125 -10.227 1 95.31 177 PHE A N 1
ATOM 1466 C CA . PHE A 1 177 ? -3.578 -5.98 -10 1 95.31 177 PHE A CA 1
ATOM 1467 C C . PHE A 1 177 ? -4.008 -4.527 -10.148 1 95.31 177 PHE A C 1
ATOM 1469 O O . PHE A 1 177 ? -5.012 -4.234 -10.805 1 95.31 177 PHE A O 1
ATOM 1476 N N . ASP A 1 178 ? -3.213 -3.676 -9.617 1 93.19 178 ASP A N 1
ATOM 1477 C CA . ASP A 1 178 ? -3.533 -2.252 -9.656 1 93.19 178 ASP A CA 1
ATOM 1478 C C . ASP A 1 178 ? -3.539 -1.733 -11.094 1 93.19 178 ASP A C 1
ATOM 1480 O O . ASP A 1 178 ? -4.469 -1.036 -11.5 1 93.19 178 ASP A O 1
ATOM 1484 N N . TRP A 1 179 ? -2.502 -2.113 -11.828 1 95.69 179 TRP A N 1
ATOM 1485 C CA . TRP A 1 179 ? -2.385 -1.663 -13.211 1 95.69 179 TRP A CA 1
ATOM 1486 C C . TRP A 1 179 ? -3.551 -2.174 -14.047 1 95.69 179 TRP A C 1
ATOM 1488 O O . TRP A 1 179 ? -4.125 -1.429 -14.844 1 95.69 179 TRP A O 1
ATOM 1498 N N . MET A 1 180 ? -3.945 -3.385 -13.836 1 97.38 180 MET A N 1
ATOM 1499 C CA . MET A 1 180 ? -4.977 -4.012 -14.656 1 97.38 180 MET A CA 1
ATOM 1500 C C . MET A 1 180 ? -6.352 -3.438 -14.336 1 97.38 180 MET A C 1
ATOM 1502 O O . MET A 1 180 ? -7.074 -3.008 -15.234 1 97.38 180 MET A O 1
ATOM 1506 N N . LEU A 1 181 ? -6.664 -3.383 -13.086 1 96.06 181 LEU A N 1
ATOM 1507 C CA . LEU A 1 181 ? -8 -2.959 -12.68 1 96.06 181 LEU A CA 1
ATOM 1508 C C . LEU A 1 181 ? -8.203 -1.471 -12.938 1 96.06 181 LEU A C 1
ATOM 1510 O O . LEU A 1 181 ? -9.312 -1.033 -13.242 1 96.06 181 LEU A O 1
ATOM 1514 N N . ASP A 1 182 ? -7.121 -0.774 -12.867 1 94.94 182 ASP A N 1
ATOM 1515 C CA . ASP A 1 182 ? -7.195 0.67 -13.062 1 94.94 182 ASP A CA 1
ATOM 1516 C C . ASP A 1 182 ? -7.551 1.012 -14.508 1 94.94 182 ASP A C 1
ATOM 1518 O O . ASP A 1 182 ? -7.898 2.154 -14.812 1 94.94 182 ASP A O 1
ATOM 1522 N N . THR A 1 183 ? -7.449 0.104 -15.375 1 96.75 183 THR A N 1
ATOM 1523 C CA . THR A 1 183 ? -7.867 0.336 -16.75 1 96.75 183 THR A CA 1
ATOM 1524 C C . THR A 1 183 ? -9.391 0.396 -16.859 1 96.75 183 THR A C 1
ATOM 1526 O O . THR A 1 183 ? -9.93 0.846 -17.859 1 96.75 183 THR A O 1
ATOM 1529 N N . LEU A 1 184 ? -9.938 -0.087 -15.742 1 95.69 184 LEU A N 1
ATOM 1530 C CA . LEU A 1 184 ? -11.391 0.018 -15.664 1 95.69 184 LEU A CA 1
ATOM 1531 C C . LEU A 1 184 ? -11.812 1.351 -15.055 1 95.69 184 LEU A C 1
ATOM 1533 O O . LEU A 1 184 ? -11.18 1.829 -14.109 1 95.69 184 LEU A O 1
ATOM 1537 N N . ASP A 1 185 ? -12.664 2.1 -15.664 1 89.62 185 ASP A N 1
ATOM 1538 C CA . ASP A 1 185 ? -12.977 3.453 -15.219 1 89.62 185 ASP A CA 1
ATOM 1539 C C . ASP A 1 185 ? -13.75 3.43 -13.898 1 89.62 185 ASP A C 1
ATOM 1541 O O . ASP A 1 185 ? -14.148 2.363 -13.43 1 89.62 185 ASP A O 1
ATOM 1545 N N . TYR A 1 186 ? -13.805 4.531 -13.281 1 91.44 186 TYR A N 1
ATOM 1546 C CA . TYR A 1 186 ? -14.43 4.715 -11.977 1 91.44 186 TYR A CA 1
ATOM 1547 C C . TYR A 1 186 ? -15.844 4.152 -11.961 1 91.44 186 TYR A C 1
ATOM 1549 O O . TYR A 1 186 ? -16.234 3.453 -11.023 1 91.44 186 TYR A O 1
ATOM 1557 N N . ASP A 1 187 ? -16.625 4.48 -12.977 1 93.19 187 ASP A N 1
ATOM 1558 C CA . ASP A 1 187 ? -18.016 4.035 -13.055 1 93.19 187 ASP A CA 1
ATOM 1559 C C . ASP A 1 187 ? -18.094 2.51 -13.047 1 93.19 187 ASP A C 1
ATOM 1561 O O . ASP A 1 187 ? -18.922 1.935 -12.336 1 93.19 187 ASP A O 1
ATOM 1565 N N . PHE A 1 188 ? -17.312 1.872 -13.805 1 95 188 PHE A N 1
ATOM 1566 C CA . PHE A 1 188 ? -17.312 0.415 -13.859 1 95 188 PHE A CA 1
ATOM 1567 C C . PHE A 1 188 ? -16.984 -0.173 -12.492 1 95 188 PHE A C 1
ATOM 1569 O O . PHE A 1 188 ? -17.719 -1.021 -11.984 1 95 188 PHE A O 1
ATOM 1576 N N . LEU A 1 189 ? -15.922 0.315 -11.875 1 94.19 189 LEU A N 1
ATOM 1577 C CA . LEU A 1 189 ? -15.414 -0.261 -10.633 1 94.19 189 LEU A CA 1
ATOM 1578 C C . LEU A 1 189 ? -16.359 0.03 -9.477 1 94.19 189 LEU A C 1
ATOM 1580 O O . LEU A 1 189 ? -16.375 -0.71 -8.484 1 94.19 189 LEU A O 1
ATOM 1584 N N . SER A 1 190 ? -17.109 1.061 -9.555 1 91.06 190 SER A N 1
ATOM 1585 C CA . SER A 1 190 ? -18.062 1.409 -8.5 1 91.06 190 SER A CA 1
ATOM 1586 C C . SER A 1 190 ? -19.359 0.627 -8.633 1 91.06 190 SER A C 1
ATOM 1588 O O . SER A 1 190 ? -20.078 0.426 -7.652 1 91.06 190 SER A O 1
ATOM 1590 N N . LYS A 1 191 ? -19.672 0.172 -9.797 1 92.19 191 LYS A N 1
ATOM 1591 C CA . LYS A 1 191 ? -20.984 -0.41 -10.062 1 92.19 191 LYS A CA 1
ATOM 1592 C C . LYS A 1 191 ? -20.906 -1.934 -10.102 1 92.19 191 LYS A C 1
ATOM 1594 O O . LYS A 1 191 ? -21.938 -2.611 -10.023 1 92.19 191 LYS A O 1
ATOM 1599 N N . HIS A 1 192 ? -19.75 -2.457 -10.359 1 94.19 192 HIS A N 1
ATOM 1600 C CA . HIS A 1 192 ? -19.625 -3.902 -10.508 1 94.19 192 HIS A CA 1
ATOM 1601 C C . HIS A 1 192 ? -18.781 -4.504 -9.383 1 94.19 192 HIS A C 1
ATOM 1603 O O . HIS A 1 192 ? -17.906 -3.826 -8.82 1 94.19 192 HIS A O 1
ATOM 1609 N N . THR A 1 193 ? -19.109 -5.75 -9.125 1 93.62 193 THR A N 1
ATOM 1610 C CA . THR A 1 193 ? -18.375 -6.484 -8.094 1 93.62 193 THR A CA 1
ATOM 1611 C C . THR A 1 193 ? -17.562 -7.613 -8.703 1 93.62 193 THR A C 1
ATOM 1613 O O . THR A 1 193 ? -18.062 -8.375 -9.531 1 93.62 193 THR A O 1
ATOM 1616 N N . LEU A 1 194 ? -16.328 -7.68 -8.32 1 96.88 194 LEU A N 1
ATOM 1617 C CA . LEU A 1 194 ? -15.43 -8.727 -8.797 1 96.88 194 LEU A CA 1
ATOM 1618 C C . LEU A 1 194 ? -15.773 -10.07 -8.148 1 96.88 194 LEU A C 1
ATOM 1620 O O . LEU A 1 194 ? -15.875 -10.164 -6.926 1 96.88 194 LEU A O 1
ATOM 1624 N N . LYS A 1 195 ? -15.914 -11.133 -8.914 1 97.56 195 LYS A N 1
ATOM 1625 C CA . LYS A 1 195 ? -16.312 -12.438 -8.398 1 97.56 195 LYS A CA 1
ATOM 1626 C C . LYS A 1 195 ? -15.188 -13.453 -8.555 1 97.56 195 LYS A C 1
ATOM 1628 O O . LYS A 1 195 ? -15.062 -14.375 -7.746 1 97.56 195 LYS A O 1
ATOM 1633 N N . LYS A 1 196 ? -14.484 -13.305 -9.664 1 97.81 196 LYS A N 1
ATOM 1634 C CA . LYS A 1 196 ? -13.391 -14.227 -9.953 1 97.81 196 LYS A CA 1
ATOM 1635 C C . LYS A 1 196 ? -12.242 -13.523 -10.672 1 97.81 196 LYS A C 1
ATOM 1637 O O . LYS A 1 196 ? -12.477 -12.656 -11.523 1 97.81 196 LYS A O 1
ATOM 1642 N N . ILE A 1 197 ? -11.07 -13.93 -10.398 1 97.69 197 ILE A N 1
ATOM 1643 C CA . ILE A 1 197 ? -9.906 -13.453 -11.141 1 97.69 197 ILE A CA 1
ATOM 1644 C C . ILE A 1 197 ? -8.93 -14.602 -11.359 1 97.69 197 ILE A C 1
ATOM 1646 O O . ILE A 1 197 ? -8.617 -15.344 -10.422 1 97.69 197 ILE A O 1
ATOM 1650 N N . ASN A 1 198 ? -8.57 -14.836 -12.516 1 98.12 198 ASN A N 1
ATOM 1651 C CA . ASN A 1 198 ? -7.477 -15.711 -12.922 1 98.12 198 ASN A CA 1
ATOM 1652 C C . ASN A 1 198 ? -6.301 -14.914 -13.477 1 98.12 198 ASN A C 1
ATOM 1654 O O . ASN A 1 198 ? -6.398 -14.312 -14.547 1 98.12 198 ASN A O 1
ATOM 1658 N N . ILE A 1 199 ? -5.172 -14.867 -12.812 1 97.88 199 ILE A N 1
ATOM 1659 C CA . ILE A 1 199 ? -4.035 -14.055 -13.227 1 97.88 199 ILE A CA 1
ATOM 1660 C C . ILE A 1 199 ? -2.809 -14.938 -13.414 1 97.88 199 ILE A C 1
ATOM 1662 O O . ILE A 1 199 ? -2.527 -15.812 -12.586 1 97.88 199 ILE A O 1
ATOM 1666 N N . GLN A 1 200 ? -2.066 -14.734 -14.469 1 97.5 200 GLN A N 1
ATOM 1667 C CA . GLN A 1 200 ? -0.856 -15.477 -14.812 1 97.5 200 GLN A CA 1
ATOM 1668 C C . GLN A 1 200 ? 0.326 -14.531 -15.016 1 97.5 200 GLN A C 1
ATOM 1670 O O . GLN A 1 200 ? 0.216 -13.539 -15.734 1 97.5 200 GLN A O 1
ATOM 1675 N N . TYR A 1 201 ? 1.345 -14.883 -14.398 1 96.31 201 TYR A N 1
ATOM 1676 C CA . TYR A 1 201 ? 2.568 -14.102 -14.539 1 96.31 201 TYR A CA 1
ATOM 1677 C C . TYR A 1 201 ? 3.531 -14.766 -15.516 1 96.31 201 TYR A C 1
ATOM 1679 O O . TYR A 1 201 ? 3.807 -15.961 -15.414 1 96.31 201 TYR A O 1
ATOM 1687 N N . LYS A 1 202 ? 4.066 -13.992 -16.453 1 94.56 202 LYS A N 1
ATOM 1688 C CA . LYS A 1 202 ? 4.906 -14.539 -17.516 1 94.56 202 LYS A CA 1
ATOM 1689 C C . LYS A 1 202 ? 6.34 -14.031 -17.391 1 94.56 202 LYS A C 1
ATOM 1691 O O . LYS A 1 202 ? 7.289 -14.82 -17.438 1 94.56 202 LYS A O 1
ATOM 1696 N N . GLN A 1 203 ? 6.488 -12.742 -17.297 1 92.19 203 GLN A N 1
ATOM 1697 C CA . GLN A 1 203 ? 7.805 -12.117 -17.234 1 92.19 203 GLN A CA 1
ATOM 1698 C C . GLN A 1 203 ? 7.828 -10.984 -16.219 1 92.19 203 GLN A C 1
ATOM 1700 O O . GLN A 1 203 ? 6.871 -10.211 -16.109 1 92.19 203 GLN A O 1
ATOM 1705 N N . GLU A 1 204 ? 8.945 -10.844 -15.633 1 89.12 204 GLU A N 1
ATOM 1706 C CA . GLU A 1 204 ? 9.086 -9.797 -14.625 1 89.12 204 GLU A CA 1
ATOM 1707 C C . GLU A 1 204 ? 9.359 -8.445 -15.273 1 89.12 204 GLU A C 1
ATOM 1709 O O . GLU A 1 204 ? 9.875 -8.375 -16.391 1 89.12 204 GLU A O 1
ATOM 1714 N N . VAL A 1 205 ? 8.867 -7.438 -14.648 1 92.81 205 VAL A N 1
ATOM 1715 C CA . VAL A 1 205 ? 9.195 -6.07 -15.047 1 92.81 205 VAL A CA 1
ATOM 1716 C C . VAL A 1 205 ? 10.125 -5.438 -14.016 1 92.81 205 VAL A C 1
ATOM 1718 O O . VAL A 1 205 ? 10.125 -5.824 -12.852 1 92.81 205 VAL A O 1
ATOM 1721 N N . THR A 1 206 ? 11.016 -4.5 -14.445 1 90 206 THR A N 1
ATOM 1722 C CA . THR A 1 206 ? 12.031 -3.926 -13.578 1 90 206 THR A CA 1
ATOM 1723 C C . THR A 1 206 ? 11.891 -2.408 -13.5 1 90 206 THR A C 1
ATOM 1725 O O . THR A 1 206 ? 11.086 -1.817 -14.227 1 90 206 THR A O 1
ATOM 1728 N N . TYR A 1 207 ? 12.656 -1.875 -12.594 1 89.94 207 TYR A N 1
ATOM 1729 C CA . TYR A 1 207 ? 12.633 -0.428 -12.414 1 89.94 207 TYR A CA 1
ATOM 1730 C C . TYR A 1 207 ? 12.914 0.29 -13.727 1 89.94 207 TYR A C 1
ATOM 1732 O O . TYR A 1 207 ? 13.805 -0.106 -14.484 1 89.94 207 TYR A O 1
ATOM 1740 N N . GLY A 1 208 ? 12.156 1.381 -13.977 1 84.75 208 GLY A N 1
ATOM 1741 C CA . GLY A 1 208 ? 12.391 2.211 -15.141 1 84.75 208 GLY A CA 1
ATOM 1742 C C . GLY A 1 208 ? 11.578 1.79 -16.344 1 84.75 208 GLY A C 1
ATOM 1743 O O . GLY A 1 208 ? 11.43 2.555 -17.312 1 84.75 208 GLY A O 1
ATOM 1744 N N . ASP A 1 209 ? 11.102 0.549 -16.375 1 91.44 209 ASP A N 1
ATOM 1745 C CA . ASP A 1 209 ? 10.227 0.1 -17.469 1 91.44 209 ASP A CA 1
ATOM 1746 C C . ASP A 1 209 ? 8.938 0.909 -17.5 1 91.44 209 ASP A C 1
ATOM 1748 O O . ASP A 1 209 ? 8.492 1.426 -16.469 1 91.44 209 ASP A O 1
ATOM 1752 N N . ILE A 1 210 ? 8.461 1.124 -18.656 1 94.5 210 ILE A N 1
ATOM 1753 C CA . ILE A 1 210 ? 7.098 1.616 -18.859 1 94.5 210 ILE A CA 1
ATOM 1754 C C . ILE A 1 210 ? 6.211 0.489 -19.391 1 94.5 210 ILE A C 1
ATOM 1756 O O . ILE A 1 210 ? 6.469 -0.059 -20.453 1 94.5 210 ILE A O 1
ATOM 1760 N N . VAL A 1 211 ? 5.207 0.176 -18.609 1 96.69 211 VAL A N 1
ATOM 1761 C CA . VAL A 1 211 ? 4.348 -0.929 -19.016 1 96.69 211 VAL A CA 1
ATOM 1762 C C . VAL A 1 211 ? 3.027 -0.384 -19.562 1 96.69 211 VAL A C 1
ATOM 1764 O O . VAL A 1 211 ? 2.582 0.693 -19.156 1 96.69 211 VAL A O 1
ATOM 1767 N N . THR A 1 212 ? 2.508 -1.122 -20.484 1 97.88 212 THR A N 1
ATOM 1768 C CA . THR A 1 212 ? 1.181 -0.825 -21.016 1 97.88 212 THR A CA 1
ATOM 1769 C C . THR A 1 212 ? 0.164 -1.857 -20.531 1 97.88 212 THR A C 1
ATOM 1771 O O . THR A 1 212 ? 0.343 -3.059 -20.75 1 97.88 212 THR A O 1
ATOM 1774 N N . SER A 1 213 ? -0.813 -1.39 -19.844 1 97.94 213 SER A N 1
ATOM 1775 C CA . SER A 1 213 ? -1.907 -2.25 -19.406 1 97.94 213 SER A CA 1
ATOM 1776 C C . SER A 1 213 ? -3.111 -2.129 -20.328 1 97.94 213 SER A C 1
ATOM 1778 O O . SER A 1 213 ? -3.67 -1.043 -20.5 1 97.94 213 SER A O 1
ATOM 1780 N N . ASN A 1 214 ? -3.508 -3.229 -20.953 1 98.31 214 ASN A N 1
ATOM 1781 C CA . ASN A 1 214 ? -4.637 -3.275 -21.875 1 98.31 214 ASN A CA 1
ATOM 1782 C C . ASN A 1 214 ? -5.816 -4.035 -21.281 1 98.31 214 ASN A C 1
ATOM 1784 O O . ASN A 1 214 ? -5.633 -4.945 -20.469 1 98.31 214 ASN A O 1
ATOM 1788 N N . VAL A 1 215 ? -7.055 -3.631 -21.734 1 98.62 215 VAL A N 1
ATOM 1789 C CA . VAL A 1 215 ? -8.227 -4.367 -21.281 1 98.62 215 VAL A CA 1
ATOM 1790 C C . VAL A 1 215 ? -9.219 -4.535 -22.422 1 98.62 215 VAL A C 1
ATOM 1792 O O . VAL A 1 215 ? -9.352 -3.645 -23.266 1 98.62 215 VAL A O 1
ATOM 1795 N N . GLN A 1 216 ? -9.773 -5.668 -22.531 1 98.5 216 GLN A N 1
ATOM 1796 C CA . GLN A 1 216 ? -10.961 -5.965 -23.328 1 98.5 216 GLN A CA 1
ATOM 1797 C C . GLN A 1 216 ? -12.156 -6.297 -22.438 1 98.5 216 GLN A C 1
ATOM 1799 O O . GLN A 1 216 ? -12.047 -7.121 -21.531 1 98.5 216 GLN A O 1
ATOM 1804 N N . ILE A 1 217 ? -13.203 -5.641 -22.656 1 97.56 217 ILE A N 1
ATOM 1805 C CA . ILE A 1 217 ? -14.422 -5.859 -21.891 1 97.56 217 ILE A CA 1
ATOM 1806 C C . ILE A 1 217 ? -15.43 -6.648 -22.719 1 97.56 217 ILE A C 1
ATOM 1808 O O . ILE A 1 217 ? -15.812 -6.219 -23.812 1 97.56 217 ILE A O 1
ATOM 1812 N N . ILE A 1 218 ? -15.797 -7.773 -22.234 1 96.31 218 ILE A N 1
ATOM 1813 C CA . ILE A 1 218 ? -16.734 -8.656 -22.922 1 96.31 218 ILE A CA 1
ATOM 1814 C C . ILE A 1 218 ? -18.031 -8.773 -22.109 1 96.31 218 ILE A C 1
ATOM 1816 O O . ILE A 1 218 ? -18.016 -9.266 -20.969 1 96.31 218 ILE A O 1
ATOM 1820 N N . ASN A 1 219 ? -19.109 -8.312 -22.641 1 92.06 219 ASN A N 1
ATOM 1821 C CA . ASN A 1 219 ? -20.422 -8.391 -21.969 1 92.06 219 ASN A CA 1
ATOM 1822 C C . ASN A 1 219 ? -21.203 -9.609 -22.438 1 92.06 219 ASN A C 1
ATOM 1824 O O . ASN A 1 219 ? -21.391 -9.82 -23.641 1 92.06 219 ASN A O 1
ATOM 1828 N N . SER A 1 220 ? -21.422 -10.461 -21.531 1 86.44 220 SER A N 1
ATOM 1829 C CA . SER A 1 220 ? -22.266 -11.617 -21.828 1 86.44 220 SER A CA 1
ATOM 1830 C C . SER A 1 220 ? -23.438 -11.711 -20.875 1 86.44 220 SER A C 1
ATOM 1832 O O . SER A 1 220 ? -23.312 -12.25 -19.766 1 86.44 220 SER A O 1
ATOM 1834 N N . ASN A 1 221 ? -24.75 -11.477 -21.297 1 81.5 221 ASN A N 1
ATOM 1835 C CA . ASN A 1 221 ? -25.969 -11.555 -20.516 1 81.5 221 ASN A CA 1
ATOM 1836 C C . ASN A 1 221 ? -25.781 -10.922 -19.125 1 81.5 221 ASN A C 1
ATOM 1838 O O . ASN A 1 221 ? -25.562 -9.719 -19.016 1 81.5 221 ASN A O 1
ATOM 1842 N N . ASP A 1 222 ? -25.688 -11.75 -18.047 1 85.25 222 ASP A N 1
ATOM 1843 C CA . ASP A 1 222 ? -25.734 -11.242 -16.688 1 85.25 222 ASP A CA 1
ATOM 1844 C C . ASP A 1 222 ? -24.344 -11.195 -16.062 1 85.25 222 ASP A C 1
ATOM 1846 O O . ASP A 1 222 ? -24.188 -10.977 -14.867 1 85.25 222 ASP A O 1
ATOM 1850 N N . THR A 1 223 ? -23.328 -11.453 -16.984 1 90.5 223 THR A N 1
ATOM 1851 C CA . THR A 1 223 ? -21.969 -11.43 -16.469 1 90.5 223 THR A CA 1
ATOM 1852 C C . THR A 1 223 ? -21.047 -10.617 -17.391 1 90.5 223 THR A C 1
ATOM 1854 O O . THR A 1 223 ? -21.25 -10.602 -18.609 1 90.5 223 THR A O 1
ATOM 1857 N N . ILE A 1 224 ? -20.203 -9.898 -16.781 1 96.5 224 ILE A N 1
ATOM 1858 C CA . ILE A 1 224 ? -19.188 -9.164 -17.531 1 96.5 224 ILE A CA 1
ATOM 1859 C C . ILE A 1 224 ? -17.812 -9.805 -17.312 1 96.5 224 ILE A C 1
ATOM 1861 O O . ILE A 1 224 ? -17.438 -10.109 -16.188 1 96.5 224 ILE A O 1
ATOM 1865 N N . THR A 1 225 ? -17.141 -10.078 -18.391 1 97.56 225 THR A N 1
ATOM 1866 C CA . THR A 1 225 ? -15.773 -10.586 -18.328 1 97.56 225 THR A CA 1
ATOM 1867 C C . THR A 1 225 ? -14.789 -9.539 -18.859 1 97.56 225 THR A C 1
ATOM 1869 O O . THR A 1 225 ? -15.031 -8.922 -19.906 1 97.56 225 THR A O 1
ATOM 1872 N N . THR A 1 226 ? -13.758 -9.32 -18.109 1 98.12 226 THR A N 1
ATOM 1873 C CA . THR A 1 226 ? -12.695 -8.453 -18.594 1 98.12 226 THR A CA 1
ATOM 1874 C C . THR A 1 226 ? -11.391 -9.234 -18.766 1 98.12 226 THR A C 1
ATOM 1876 O O . THR A 1 226 ? -11.023 -10.016 -17.891 1 98.12 226 THR A O 1
ATOM 1879 N N . LEU A 1 227 ? -10.773 -9.07 -19.906 1 98.44 227 LEU A N 1
ATOM 1880 C CA . LEU A 1 227 ? -9.461 -9.633 -20.203 1 98.44 227 LEU A CA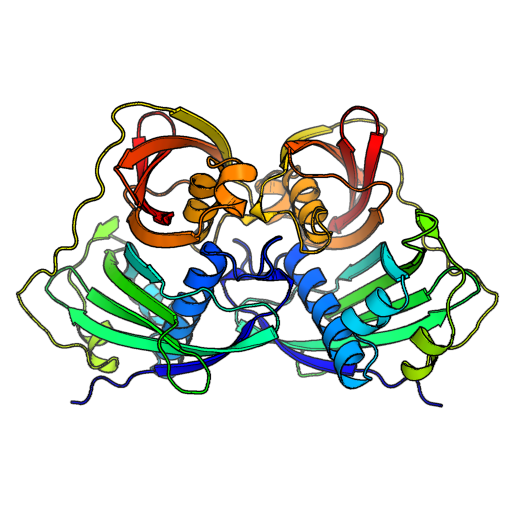 1
ATOM 1881 C C . LEU A 1 227 ? -8.383 -8.555 -20.125 1 98.44 227 LEU A C 1
ATOM 1883 O O . LEU A 1 227 ? -8.531 -7.48 -20.703 1 98.44 227 LEU A O 1
ATOM 1887 N N . HIS A 1 228 ? -7.328 -8.867 -19.406 1 98.62 228 HIS A N 1
ATOM 1888 C CA . HIS A 1 228 ? -6.277 -7.891 -19.156 1 98.62 228 HIS A CA 1
ATOM 1889 C C . HIS A 1 228 ? -4.918 -8.414 -19.609 1 98.62 228 HIS A C 1
ATOM 1891 O O . HIS A 1 228 ? -4.633 -9.609 -19.469 1 98.62 228 HIS A O 1
ATOM 1897 N N . ALA A 1 229 ? -4.066 -7.527 -20.109 1 98.19 229 ALA A N 1
ATOM 1898 C CA . ALA A 1 229 ? -2.674 -7.82 -20.438 1 98.19 229 ALA A CA 1
ATOM 1899 C C . ALA A 1 229 ? -1.765 -6.648 -20.078 1 98.19 229 ALA A C 1
ATOM 1901 O O . ALA A 1 229 ? -1.996 -5.52 -20.516 1 98.19 229 ALA A O 1
ATOM 1902 N N . VAL A 1 230 ? -0.804 -6.918 -19.266 1 97.88 230 VAL A N 1
ATOM 1903 C CA . VAL A 1 230 ? 0.266 -5.961 -19 1 97.88 230 VAL A CA 1
ATOM 1904 C C . VAL A 1 230 ? 1.492 -6.316 -19.844 1 97.88 230 VAL A C 1
ATOM 1906 O O . VAL A 1 230 ? 2.016 -7.426 -19.75 1 97.88 230 VAL A O 1
ATOM 1909 N N . LYS A 1 231 ? 1.929 -5.336 -20.594 1 97.56 231 LYS A N 1
ATOM 1910 C CA . LYS A 1 231 ? 3.035 -5.586 -21.516 1 97.56 231 LYS A CA 1
ATOM 1911 C C . LYS A 1 231 ? 4.188 -4.617 -21.266 1 97.56 231 LYS A C 1
ATOM 1913 O O . LYS A 1 231 ? 3.961 -3.451 -20.938 1 97.56 231 LYS A O 1
ATOM 1918 N N . ASN A 1 232 ? 5.277 -5.07 -21.328 1 95.88 232 ASN A N 1
ATOM 1919 C CA . ASN A 1 232 ? 6.5 -4.281 -21.438 1 95.88 232 ASN A CA 1
ATOM 1920 C C . ASN A 1 232 ? 7.066 -4.32 -22.859 1 95.88 232 ASN A C 1
ATOM 1922 O O . ASN A 1 232 ? 7.695 -5.305 -23.25 1 95.88 232 ASN A O 1
ATOM 1926 N N . ASN A 1 233 ? 6.824 -3.174 -23.562 1 91.12 233 ASN A N 1
ATOM 1927 C CA . ASN A 1 233 ? 7.07 -3.174 -25 1 91.12 233 ASN A CA 1
ATOM 1928 C C . ASN A 1 233 ? 6.328 -4.312 -25.703 1 91.12 233 ASN A C 1
ATOM 1930 O O . ASN A 1 233 ? 5.102 -4.387 -25.641 1 91.12 233 ASN A O 1
ATOM 1934 N N . ASP A 1 234 ? 6.98 -5.262 -26.266 1 89.88 234 ASP A N 1
ATOM 1935 C CA . ASP A 1 234 ? 6.293 -6.293 -27.047 1 89.88 234 ASP A CA 1
ATOM 1936 C C . ASP A 1 234 ? 6.188 -7.594 -26.266 1 89.88 234 ASP A C 1
ATOM 1938 O O . ASP A 1 234 ? 5.641 -8.586 -26.75 1 89.88 234 ASP A O 1
ATOM 1942 N N . LYS A 1 235 ? 6.516 -7.551 -25.062 1 95.25 235 LYS A N 1
ATOM 1943 C CA . LYS A 1 235 ? 6.5 -8.773 -24.266 1 95.25 235 LYS A CA 1
ATOM 1944 C C . LYS A 1 235 ? 5.395 -8.719 -23.219 1 95.25 235 LYS A C 1
ATOM 1946 O O . LYS A 1 235 ? 5.262 -7.73 -22.484 1 95.25 235 LYS A O 1
ATOM 1951 N N . VAL A 1 236 ? 4.598 -9.805 -23.156 1 96.81 236 VAL A N 1
ATOM 1952 C CA . VAL A 1 236 ? 3.533 -9.906 -22.156 1 96.81 236 VAL A CA 1
ATOM 1953 C C . VAL A 1 236 ? 4.125 -10.297 -20.812 1 96.81 236 VAL A C 1
ATOM 1955 O O . VAL A 1 236 ? 4.781 -11.336 -20.688 1 96.81 236 VAL A O 1
ATOM 1958 N N . SER A 1 237 ? 3.889 -9.484 -19.812 1 96.62 237 SER A N 1
ATOM 1959 C CA . SER A 1 237 ? 4.398 -9.734 -18.469 1 96.62 237 SER A CA 1
ATOM 1960 C C . SER A 1 237 ? 3.355 -10.43 -17.609 1 96.62 237 SER A C 1
ATOM 1962 O O . SER A 1 237 ? 3.699 -11.234 -16.734 1 96.62 237 SER A O 1
ATOM 1964 N N . CYS A 1 238 ? 2.121 -10.141 -17.828 1 97.31 238 CYS A N 1
ATOM 1965 C CA . CYS A 1 238 ? 1.05 -10.672 -17 1 97.31 238 CYS A CA 1
ATOM 1966 C C . CYS A 1 238 ? -0.282 -10.648 -17.734 1 97.31 238 CYS A C 1
ATOM 1968 O O . CYS A 1 238 ? -0.586 -9.695 -18.453 1 97.31 238 CYS A O 1
ATOM 1970 N N . LEU A 1 239 ? -1.087 -11.688 -17.609 1 98 239 LEU A N 1
ATOM 1971 C CA . LEU A 1 239 ? -2.439 -11.812 -18.141 1 98 239 LEU A CA 1
ATOM 1972 C C . LEU A 1 239 ? -3.443 -12.062 -17.016 1 98 239 LEU A C 1
ATOM 1974 O O . LEU A 1 239 ? -3.125 -12.727 -16.031 1 98 239 LEU A O 1
ATOM 1978 N N . ALA A 1 240 ? -4.633 -11.555 -17.234 1 98.38 240 ALA A N 1
ATOM 1979 C CA . ALA A 1 240 ? -5.664 -11.852 -16.234 1 98.38 240 ALA A CA 1
ATOM 1980 C C . ALA A 1 240 ? -7.047 -11.891 -16.891 1 98.38 240 ALA A C 1
ATOM 1982 O O . ALA A 1 240 ? -7.297 -11.195 -17.875 1 98.38 240 ALA A O 1
ATOM 1983 N N . GLU A 1 241 ? -7.836 -12.703 -16.391 1 98.31 241 GLU A N 1
ATOM 1984 C CA . GLU A 1 241 ? -9.258 -12.789 -16.703 1 98.31 241 GLU A CA 1
ATOM 1985 C C . GLU A 1 241 ? -10.102 -12.586 -15.445 1 98.31 241 GLU A C 1
ATOM 1987 O O . GLU A 1 241 ? -9.922 -13.281 -14.445 1 98.31 241 GLU A O 1
ATOM 1992 N N . CYS A 1 242 ? -10.984 -11.656 -15.516 1 98.06 242 CYS A N 1
ATOM 1993 C CA . CYS A 1 242 ? -11.828 -11.32 -14.375 1 98.06 242 CYS A CA 1
ATOM 1994 C C . CYS A 1 242 ? -13.305 -11.484 -14.719 1 98.06 242 CYS A C 1
ATOM 1996 O O . CYS A 1 242 ? -13.727 -11.156 -15.82 1 98.06 242 CYS A O 1
ATOM 1998 N N . GLU A 1 243 ? -14.031 -11.938 -13.789 1 97.62 243 GLU A N 1
ATOM 1999 C CA . GLU A 1 243 ? -15.484 -12.023 -13.898 1 97.62 243 GLU A CA 1
ATOM 2000 C C . GLU A 1 243 ? -16.172 -11.07 -12.922 1 97.62 243 GLU A C 1
ATOM 2002 O O . GLU A 1 243 ? -15.828 -11.039 -11.734 1 97.62 243 GLU A O 1
ATOM 2007 N N . TRP A 1 244 ? -17.125 -10.359 -13.438 1 97.12 244 TRP A N 1
ATOM 2008 C CA . TRP A 1 244 ? -17.812 -9.344 -12.656 1 97.12 244 TRP A CA 1
ATOM 2009 C C . TRP A 1 244 ? -19.328 -9.57 -12.688 1 97.12 244 TRP A C 1
ATOM 2011 O O . TRP A 1 244 ? -19.844 -10.156 -13.641 1 97.12 244 TRP A O 1
ATOM 2021 N N . ILE A 1 245 ? -20.016 -9.031 -11.641 1 93 245 ILE A N 1
ATOM 2022 C CA . ILE A 1 245 ? -21.469 -8.977 -11.625 1 93 245 ILE A CA 1
ATOM 2023 C C . ILE A 1 245 ? -21.922 -7.547 -11.336 1 93 245 ILE A C 1
ATOM 2025 O O . ILE A 1 245 ? -21.234 -6.789 -10.664 1 93 245 ILE A O 1
ATOM 2029 N N . MET B 1 1 ? -4.211 16.609 34.031 1 37 1 MET B N 1
ATOM 2030 C CA . MET B 1 1 ? -4.945 15.609 33.281 1 37 1 MET B CA 1
ATOM 2031 C C . MET B 1 1 ? -4.043 14.945 32.25 1 37 1 MET B C 1
ATOM 2033 O O . MET B 1 1 ? -3.477 15.617 31.375 1 37 1 MET B O 1
ATOM 2037 N N . VAL B 1 2 ? -3.273 13.938 32.531 1 46.12 2 VAL B N 1
ATOM 2038 C CA . VAL B 1 2 ? -2.086 13.406 31.859 1 46.12 2 VAL B CA 1
ATOM 2039 C C . VAL B 1 2 ? -2.426 13.008 30.438 1 46.12 2 VAL B C 1
ATOM 2041 O O . VAL B 1 2 ? -3.404 12.297 30.188 1 46.12 2 VAL B O 1
ATOM 2044 N N . ALA B 1 3 ? -1.984 13.758 29.531 1 56 3 ALA B N 1
ATOM 2045 C CA . ALA B 1 3 ? -2.166 13.477 28.109 1 56 3 ALA B CA 1
ATOM 2046 C C . ALA B 1 3 ? -1.901 12 27.797 1 56 3 ALA B C 1
ATOM 2048 O O . ALA B 1 3 ? -0.84 11.469 28.141 1 56 3 ALA B O 1
ATOM 2049 N N . LYS B 1 4 ? -2.982 11.117 27.688 1 82 4 LYS B N 1
ATOM 2050 C CA . LYS B 1 4 ? -2.914 9.656 27.609 1 82 4 LYS B CA 1
ATOM 2051 C C . LYS B 1 4 ? -2.312 9.211 26.281 1 82 4 LYS B C 1
ATOM 2053 O O . LYS B 1 4 ? -2.832 9.547 25.219 1 82 4 LYS B O 1
ATOM 2058 N N . ARG B 1 5 ? -0.938 9.047 26.25 1 92.5 5 ARG B N 1
ATOM 2059 C CA . ARG B 1 5 ? -0.237 8.438 25.125 1 92.5 5 ARG B CA 1
ATOM 2060 C C . ARG B 1 5 ? -0.815 7.062 24.797 1 92.5 5 ARG B C 1
ATOM 2062 O O . ARG B 1 5 ? -1.081 6.266 25.703 1 92.5 5 ARG B O 1
ATOM 2069 N N . TYR B 1 6 ? -1.205 6.988 23.562 1 96.75 6 TYR B N 1
ATOM 2070 C CA . TYR B 1 6 ? -1.648 5.703 23.031 1 96.75 6 TYR B CA 1
ATOM 2071 C C . TYR B 1 6 ? -0.507 4.984 22.328 1 96.75 6 TYR B C 1
ATOM 2073 O O . TYR B 1 6 ? 0.271 5.605 21.594 1 96.75 6 TYR B O 1
ATOM 2081 N N . ASN B 1 7 ? -0.355 3.705 22.562 1 96.56 7 ASN B N 1
ATOM 2082 C CA . ASN B 1 7 ? 0.707 2.932 21.922 1 96.56 7 ASN B CA 1
ATOM 2083 C C . ASN B 1 7 ? 0.194 1.591 21.406 1 96.56 7 ASN B C 1
ATOM 2085 O O . ASN B 1 7 ? -0.753 1.029 21.969 1 96.56 7 ASN B O 1
ATOM 2089 N N . GLU B 1 8 ? 0.813 1.081 20.406 1 97.62 8 GLU B N 1
ATOM 2090 C CA . GLU B 1 8 ? 0.563 -0.258 19.891 1 97.62 8 GLU B CA 1
ATOM 2091 C C . GLU B 1 8 ? 1.817 -0.842 19.234 1 97.62 8 GLU B C 1
ATOM 2093 O O . GLU B 1 8 ? 2.713 -0.101 18.828 1 97.62 8 GLU B O 1
ATOM 2098 N N . LYS B 1 9 ? 1.893 -2.105 19.219 1 97.94 9 LYS B N 1
ATOM 2099 C CA . LYS B 1 9 ? 3.016 -2.789 18.578 1 97.94 9 LYS B CA 1
ATOM 2100 C C . LYS B 1 9 ? 2.711 -3.1 17.125 1 97.94 9 LYS B C 1
ATOM 2102 O O . LYS B 1 9 ? 1.549 -3.242 16.734 1 97.94 9 LYS B O 1
ATOM 2107 N N . HIS B 1 10 ? 3.729 -3.141 16.359 1 98.25 10 HIS B N 1
ATOM 2108 C CA . HIS B 1 10 ? 3.604 -3.459 14.945 1 98.25 10 HIS B CA 1
ATOM 2109 C C . HIS B 1 10 ? 4.859 -4.148 14.422 1 98.25 10 HIS B C 1
ATOM 2111 O O . HIS B 1 10 ? 5.977 -3.717 14.711 1 98.25 10 HIS B O 1
ATOM 2117 N N . ARG B 1 11 ? 4.684 -5.207 13.734 1 97.94 11 ARG B N 1
ATOM 2118 C CA . ARG B 1 11 ? 5.789 -5.812 13 1 97.94 11 ARG B CA 1
ATOM 2119 C C . ARG B 1 11 ? 5.793 -5.359 11.547 1 97.94 11 ARG B C 1
ATOM 2121 O O . ARG B 1 11 ? 4.805 -5.535 10.828 1 97.94 11 ARG B O 1
ATOM 2128 N N . VAL B 1 12 ? 6.895 -4.801 11.117 1 97.44 12 VAL B N 1
ATOM 2129 C CA . VAL B 1 12 ? 7.008 -4.383 9.719 1 97.44 12 VAL B CA 1
ATOM 2130 C C . VAL B 1 12 ? 6.969 -5.605 8.812 1 97.44 12 VAL B C 1
ATOM 2132 O O . VAL B 1 12 ? 7.773 -6.531 8.969 1 97.44 12 VAL B O 1
ATOM 2135 N N . VAL B 1 13 ? 6.051 -5.578 7.848 1 95.38 13 VAL B N 1
ATOM 2136 C CA . VAL B 1 13 ? 5.895 -6.742 6.98 1 95.38 13 VAL B CA 1
ATOM 2137 C C . VAL B 1 13 ? 6.395 -6.414 5.578 1 95.38 13 VAL B C 1
ATOM 2139 O O . VAL B 1 13 ? 6.668 -5.25 5.266 1 95.38 13 VAL B O 1
ATOM 2142 N N . PHE B 1 14 ? 6.488 -7.355 4.703 1 93.06 14 PHE B N 1
ATOM 2143 C CA . PHE B 1 14 ? 7.242 -7.242 3.461 1 93.06 14 PHE B CA 1
ATOM 2144 C C . PHE B 1 14 ? 6.609 -6.215 2.531 1 93.06 14 PHE B C 1
ATOM 2146 O O . PHE B 1 14 ? 7.312 -5.469 1.848 1 93.06 14 PHE B O 1
ATOM 2153 N N . TYR B 1 15 ? 5.262 -6.18 2.471 1 93.62 15 TYR B N 1
ATOM 2154 C CA . TYR B 1 15 ? 4.625 -5.301 1.496 1 93.62 15 TYR B CA 1
ATOM 2155 C C . TYR B 1 15 ? 4.637 -3.854 1.974 1 93.62 15 TYR B C 1
ATOM 2157 O O . TYR B 1 15 ? 4.156 -2.959 1.273 1 93.62 15 TYR B O 1
ATOM 2165 N N . GLU B 1 16 ? 5.18 -3.578 3.164 1 95.06 16 GLU B N 1
ATOM 2166 C CA . GLU B 1 16 ? 5.293 -2.229 3.709 1 95.06 16 GLU B CA 1
ATOM 2167 C C . GLU B 1 16 ? 6.664 -1.626 3.406 1 95.06 16 GLU B C 1
ATOM 2169 O O . GLU B 1 16 ? 6.914 -0.46 3.717 1 95.06 16 GLU B O 1
ATOM 2174 N N . THR B 1 17 ? 7.551 -2.439 2.803 1 93.69 17 THR B N 1
ATOM 2175 C CA . THR B 1 17 ? 8.938 -2.025 2.613 1 93.69 17 THR B CA 1
ATOM 2176 C C . THR B 1 17 ? 9.258 -1.864 1.13 1 93.69 17 THR B C 1
ATOM 2178 O O . THR B 1 17 ? 8.453 -2.238 0.273 1 93.69 17 THR B O 1
ATOM 2181 N N . ASP B 1 18 ? 10.336 -1.208 0.817 1 90.62 18 ASP B N 1
ATOM 2182 C CA . ASP B 1 18 ? 10.828 -1.092 -0.553 1 90.62 18 ASP B CA 1
ATOM 2183 C C . ASP B 1 18 ? 12.078 -1.94 -0.762 1 90.62 18 ASP B C 1
ATOM 2185 O O . ASP B 1 18 ? 12.336 -2.875 0 1 90.62 18 ASP B O 1
ATOM 2189 N N . VAL B 1 19 ? 12.773 -1.725 -1.836 1 90.25 19 VAL B N 1
ATOM 2190 C CA . VAL B 1 19 ? 13.883 -2.561 -2.279 1 90.25 19 VAL B CA 1
ATOM 2191 C C . VAL B 1 19 ? 15 -2.531 -1.235 1 90.25 19 VAL B C 1
ATOM 2193 O O . VAL B 1 19 ? 15.812 -3.457 -1.161 1 90.25 19 VAL B O 1
ATOM 2196 N N . THR B 1 20 ? 15.07 -1.502 -0.37 1 90.94 20 THR B N 1
ATOM 2197 C CA . THR B 1 20 ? 16.125 -1.354 0.633 1 90.94 20 THR B CA 1
ATOM 2198 C C . THR B 1 20 ? 15.781 -2.148 1.892 1 90.94 20 THR B C 1
ATOM 2200 O O . THR B 1 20 ? 16.562 -2.182 2.84 1 90.94 20 THR B O 1
ATOM 2203 N N . LYS B 1 21 ? 14.609 -2.729 1.965 1 92.75 21 LYS B N 1
ATOM 2204 C CA . LYS B 1 21 ? 14.109 -3.494 3.104 1 92.75 21 LYS B CA 1
ATOM 2205 C C . LYS B 1 21 ? 13.711 -2.574 4.254 1 92.75 21 LYS B C 1
ATOM 2207 O O . LYS B 1 21 ? 13.523 -3.031 5.383 1 92.75 21 LYS B O 1
ATOM 2212 N N . ASN B 1 22 ? 13.703 -1.277 3.992 1 94.94 22 ASN B N 1
ATOM 2213 C CA . ASN B 1 22 ? 13.156 -0.298 4.926 1 94.94 22 ASN B CA 1
ATOM 2214 C C . ASN B 1 22 ? 11.695 0.013 4.629 1 94.94 22 ASN B C 1
ATOM 2216 O O . ASN B 1 22 ? 11.25 -0.096 3.484 1 94.94 22 ASN B O 1
ATOM 2220 N N . ILE B 1 23 ? 10.992 0.392 5.668 1 95.69 23 ILE B N 1
ATOM 2221 C CA . ILE B 1 23 ? 9.594 0.768 5.488 1 95.69 23 ILE B CA 1
ATOM 2222 C C . ILE B 1 23 ? 9.5 1.969 4.551 1 95.69 23 ILE B C 1
ATOM 2224 O O . ILE B 1 23 ? 10.328 2.879 4.609 1 95.69 23 ILE B O 1
ATOM 2228 N N . ASN B 1 24 ? 8.508 1.904 3.697 1 93.19 24 ASN B N 1
ATOM 2229 C CA . ASN B 1 24 ? 8.172 3.049 2.855 1 93.19 24 ASN B CA 1
ATOM 2230 C C . ASN B 1 24 ? 7.66 4.223 3.684 1 93.19 24 ASN B C 1
ATOM 2232 O O . ASN B 1 24 ? 6.91 4.035 4.641 1 93.19 24 ASN B O 1
ATOM 2236 N N . ILE B 1 25 ? 8.023 5.438 3.246 1 95.88 25 ILE B N 1
ATOM 2237 C CA . ILE B 1 25 ? 7.68 6.629 4.016 1 95.88 25 ILE B CA 1
ATOM 2238 C C . ILE B 1 25 ? 6.16 6.77 4.09 1 95.88 25 ILE B C 1
ATOM 2240 O O . ILE B 1 25 ? 5.613 7.07 5.152 1 95.88 25 ILE B O 1
ATOM 2244 N N . GLY B 1 26 ? 5.504 6.625 2.938 1 95.31 26 GLY B N 1
ATOM 2245 C CA . GLY B 1 26 ? 4.051 6.684 2.955 1 95.31 26 GLY B CA 1
ATOM 2246 C C . GLY B 1 26 ? 3.426 5.711 3.938 1 95.31 26 GLY B C 1
ATOM 2247 O O . GLY B 1 26 ? 2.521 6.074 4.691 1 95.31 26 GLY B O 1
ATOM 2248 N N . MET B 1 27 ? 3.91 4.484 3.898 1 95.62 27 MET B N 1
ATOM 2249 C CA . MET B 1 27 ? 3.414 3.453 4.805 1 95.62 27 MET B CA 1
ATOM 2250 C C . MET B 1 27 ? 3.691 3.826 6.258 1 95.62 27 MET B C 1
ATOM 2252 O O . MET B 1 27 ? 2.855 3.594 7.133 1 95.62 27 MET B O 1
ATOM 2256 N N . LEU B 1 28 ? 4.852 4.379 6.48 1 97.38 28 LEU B N 1
ATOM 2257 C CA . LEU B 1 28 ? 5.219 4.852 7.809 1 97.38 28 LEU B CA 1
ATOM 2258 C C . LEU B 1 28 ? 4.188 5.84 8.344 1 97.38 28 LEU B C 1
ATOM 2260 O O . LEU B 1 28 ? 3.746 5.727 9.484 1 97.38 28 LEU B O 1
ATOM 2264 N N . VAL B 1 29 ? 3.762 6.727 7.547 1 97.69 29 VAL B N 1
ATOM 2265 C CA . VAL B 1 29 ? 2.771 7.734 7.922 1 97.69 29 VAL B CA 1
ATOM 2266 C C . VAL B 1 29 ? 1.414 7.066 8.133 1 97.69 29 VAL B C 1
ATOM 2268 O O . VAL B 1 29 ? 0.72 7.355 9.109 1 97.69 29 VAL B O 1
ATOM 2271 N N . ASP B 1 30 ? 1.047 6.148 7.289 1 96.88 30 ASP B N 1
ATOM 2272 C CA . ASP B 1 30 ? -0.211 5.418 7.426 1 96.88 30 ASP B CA 1
ATOM 2273 C C . ASP B 1 30 ? -0.283 4.691 8.766 1 96.88 30 ASP B C 1
ATOM 2275 O O . ASP B 1 30 ? -1.325 4.695 9.422 1 96.88 30 ASP B O 1
ATOM 2279 N N . LEU B 1 31 ? 0.795 4.102 9.133 1 97.88 31 LEU B N 1
ATOM 2280 C CA . LEU B 1 31 ? 0.822 3.352 10.383 1 97.88 31 LEU B CA 1
ATOM 2281 C C . LEU B 1 31 ? 0.638 4.277 11.578 1 97.88 31 LEU B C 1
ATOM 2283 O O . LEU B 1 31 ? -0.072 3.939 12.523 1 97.88 31 LEU B O 1
ATOM 2287 N N . MET B 1 32 ? 1.263 5.395 11.539 1 98.06 32 MET B N 1
ATOM 2288 C CA . MET B 1 32 ? 1.105 6.359 12.625 1 98.06 32 MET B CA 1
ATOM 2289 C C . MET B 1 32 ? -0.311 6.922 12.648 1 98.06 32 MET B C 1
ATOM 2291 O O . MET B 1 32 ? -0.9 7.086 13.719 1 98.06 32 MET B O 1
ATOM 2295 N N . MET B 1 33 ? -0.855 7.172 11.469 1 96.75 33 MET B N 1
ATOM 2296 C CA . MET B 1 33 ? -2.238 7.633 11.398 1 96.75 33 MET B CA 1
ATOM 2297 C C . MET B 1 33 ? -3.195 6.57 11.922 1 96.75 33 MET B C 1
ATOM 2299 O O . MET B 1 33 ? -4.199 6.895 12.562 1 96.75 33 MET B O 1
ATOM 2303 N N . LEU B 1 34 ? -2.879 5.367 11.648 1 96.88 34 LEU B N 1
ATOM 2304 C CA . LEU B 1 34 ? -3.703 4.27 12.148 1 96.88 34 LEU B CA 1
ATOM 2305 C C . LEU B 1 34 ? -3.752 4.273 13.672 1 96.88 34 LEU B C 1
ATOM 2307 O O . LEU B 1 34 ? -4.809 4.035 14.258 1 96.88 34 LEU B O 1
ATOM 2311 N N . ALA B 1 35 ? -2.635 4.508 14.312 1 97.56 35 ALA B N 1
ATOM 2312 C CA . ALA B 1 35 ? -2.6 4.59 15.766 1 97.56 35 ALA B CA 1
ATOM 2313 C C . ALA B 1 35 ? -3.566 5.648 16.281 1 97.56 35 ALA B C 1
ATOM 2315 O O . ALA B 1 35 ? -4.266 5.43 17.281 1 97.56 35 ALA B O 1
ATOM 2316 N N . SER B 1 36 ? -3.592 6.766 15.641 1 95.88 36 SER B N 1
ATOM 2317 C CA . SER B 1 36 ? -4.496 7.832 16.047 1 95.88 36 SER B CA 1
ATOM 2318 C C . SER B 1 36 ? -5.953 7.438 15.836 1 95.88 36 SER B C 1
ATOM 2320 O O . SER B 1 36 ? -6.816 7.762 16.656 1 95.88 36 SER B O 1
ATOM 2322 N N . GLU B 1 37 ? -6.242 6.773 14.742 1 94.56 37 GLU B N 1
ATOM 2323 C CA . GLU B 1 37 ? -7.594 6.289 14.484 1 94.56 37 GLU B CA 1
ATOM 2324 C C . GLU B 1 37 ? -8.023 5.277 15.547 1 94.56 37 GLU B C 1
ATOM 2326 O O . GLU B 1 37 ? -9.156 5.324 16.031 1 94.56 37 GLU B O 1
ATOM 2331 N N . ASN B 1 38 ? -7.133 4.371 15.852 1 96.75 38 ASN B N 1
ATOM 2332 C CA . ASN B 1 38 ? -7.426 3.377 16.875 1 96.75 38 ASN B CA 1
ATOM 2333 C C . ASN B 1 38 ? -7.719 4.031 18.219 1 96.75 38 ASN B C 1
ATOM 2335 O O . ASN B 1 38 ? -8.648 3.629 18.922 1 96.75 38 ASN B O 1
ATOM 2339 N N . GLN B 1 39 ? -6.926 4.973 18.578 1 96.62 39 GLN B N 1
ATOM 2340 C CA . GLN B 1 39 ? -7.184 5.695 19.828 1 96.62 39 GLN B CA 1
ATOM 2341 C C . GLN B 1 39 ? -8.555 6.367 19.797 1 96.62 39 GLN B C 1
ATOM 2343 O O . GLN B 1 39 ? -9.297 6.312 20.781 1 96.62 39 GLN B O 1
ATOM 2348 N N . SER B 1 40 ? -8.859 7.062 18.688 1 95.12 40 SER B N 1
ATOM 2349 C CA . SER B 1 40 ? -10.148 7.738 18.547 1 95.12 40 SER B CA 1
ATOM 2350 C C . SER B 1 40 ? -11.305 6.766 18.719 1 95.12 40 SER B C 1
ATOM 2352 O O . SER B 1 40 ? -12.289 7.086 19.391 1 95.12 40 SER B O 1
ATOM 2354 N N . GLU B 1 41 ? -11.188 5.609 18.141 1 93.81 41 GLU B N 1
ATOM 2355 C CA . GLU B 1 41 ? -12.219 4.586 18.297 1 93.81 41 GLU B CA 1
ATOM 2356 C C . GLU B 1 41 ? -12.352 4.137 19.75 1 93.81 41 GLU B C 1
ATOM 2358 O O . GLU B 1 41 ? -13.469 3.965 20.234 1 93.81 41 GLU B O 1
ATOM 2363 N N . GLN B 1 42 ? -11.266 3.932 20.391 1 94.44 42 GLN B N 1
ATOM 2364 C CA . GLN B 1 42 ? -11.266 3.512 21.781 1 94.44 42 GLN B CA 1
ATOM 2365 C C . GLN B 1 42 ? -11.945 4.551 22.672 1 94.44 42 GLN B C 1
ATOM 2367 O O . GLN B 1 42 ? -12.609 4.203 23.641 1 94.44 42 GLN B O 1
ATOM 2372 N N . LEU B 1 43 ? -11.797 5.797 22.312 1 94.06 43 LEU B N 1
ATOM 2373 C CA . LEU B 1 43 ? -12.344 6.895 23.094 1 94.06 43 LEU B CA 1
ATOM 2374 C C . LEU B 1 43 ? -13.781 7.195 22.688 1 94.06 43 LEU B C 1
ATOM 2376 O O . LEU B 1 43 ? -14.422 8.07 23.281 1 94.06 43 LEU B O 1
ATOM 2380 N N . GLY B 1 44 ? -14.305 6.539 21.656 1 92.06 44 GLY B N 1
ATOM 2381 C CA . GLY B 1 44 ? -15.68 6.711 21.219 1 92.06 44 GLY B CA 1
ATOM 2382 C C . GLY B 1 44 ? -15.883 7.945 20.359 1 92.06 44 GLY B C 1
ATOM 2383 O O . GLY B 1 44 ? -17 8.43 20.219 1 92.06 44 GLY B O 1
ATOM 2384 N N . ILE B 1 45 ? -14.82 8.5 19.875 1 92.94 45 ILE B N 1
ATOM 2385 C CA . ILE B 1 45 ? -14.914 9.695 19.047 1 92.94 45 ILE B CA 1
ATOM 2386 C C . ILE B 1 45 ? -14.234 9.438 17.703 1 92.94 45 ILE B C 1
ATOM 2388 O O . ILE B 1 45 ? -13.461 10.266 17.219 1 92.94 45 ILE B O 1
ATOM 2392 N N . GLY B 1 46 ? -14.461 8.289 17.172 1 91.81 46 GLY B N 1
ATOM 2393 C CA . GLY B 1 46 ? -13.914 7.898 15.875 1 91.81 46 GLY B CA 1
ATOM 2394 C C . GLY B 1 46 ? -14.5 8.68 14.719 1 91.81 46 GLY B C 1
ATOM 2395 O O . GLY B 1 46 ? -15.305 9.594 14.922 1 91.81 46 GLY B O 1
ATOM 2396 N N . THR B 1 47 ? -14.125 8.367 13.547 1 89.75 47 THR B N 1
ATOM 2397 C CA . THR B 1 47 ? -14.477 9.055 12.312 1 89.75 47 THR B CA 1
ATOM 2398 C C . THR B 1 47 ? -15.992 9.148 12.156 1 89.75 47 THR B C 1
ATOM 2400 O O . THR B 1 47 ? -16.516 10.203 11.781 1 89.75 47 THR B O 1
ATOM 2403 N N . ASP B 1 48 ? -16.688 8.109 12.438 1 89 48 ASP B N 1
ATOM 2404 C CA . ASP B 1 48 ? -18.141 8.094 12.297 1 89 48 ASP B CA 1
ATOM 2405 C C . ASP B 1 48 ? -18.797 9.125 13.211 1 89 48 ASP B C 1
ATOM 2407 O O . ASP B 1 48 ? -19.734 9.805 12.805 1 89 48 ASP B O 1
ATOM 2411 N N . LYS B 1 49 ? -18.344 9.195 14.383 1 92.12 49 LYS B N 1
ATOM 2412 C CA . LYS B 1 49 ? -18.875 10.164 15.328 1 92.12 49 LYS B CA 1
ATOM 2413 C C . LYS B 1 49 ? -18.625 11.594 14.852 1 92.12 49 LYS B C 1
ATOM 2415 O O . LYS B 1 49 ? -19.547 12.422 14.844 1 92.12 49 LYS B O 1
ATOM 2420 N N . VAL B 1 50 ? -17.438 11.844 14.484 1 94.06 50 VAL B N 1
ATOM 2421 C CA . VAL B 1 50 ? -17.078 13.18 14.023 1 94.06 50 VAL B CA 1
ATOM 2422 C C . VAL B 1 50 ? -17.891 13.539 12.781 1 94.06 50 VAL B C 1
ATOM 2424 O O . VAL B 1 50 ? -18.453 14.633 12.711 1 94.06 50 VAL B O 1
ATOM 2427 N N . ASN B 1 51 ? -17.953 12.641 11.844 1 92 51 ASN B N 1
ATOM 2428 C CA . ASN B 1 51 ? -18.719 12.859 10.625 1 92 51 ASN B CA 1
ATOM 2429 C C . ASN B 1 51 ? -20.203 13.047 10.93 1 92 51 ASN B C 1
ATOM 2431 O O . ASN B 1 51 ? -20.875 13.852 10.281 1 92 51 ASN B O 1
ATOM 2435 N N . GLY B 1 52 ? -20.688 12.328 11.867 1 92.62 52 GLY B N 1
ATOM 2436 C CA . GLY B 1 52 ? -22.062 12.453 12.281 1 92.62 52 GLY B CA 1
ATOM 2437 C C . GLY B 1 52 ? -22.406 13.836 12.805 1 92.62 52 GLY B C 1
ATOM 2438 O O . GLY B 1 52 ? -23.562 14.258 12.734 1 92.62 52 GLY B O 1
ATOM 2439 N N . LEU B 1 53 ? -21.469 14.531 13.297 1 94 53 LEU B N 1
ATOM 2440 C CA . LEU B 1 53 ? -21.672 15.883 13.812 1 94 53 LEU B CA 1
ATOM 2441 C C . LEU B 1 53 ? -21.5 16.906 12.703 1 94 53 LEU B C 1
ATOM 2443 O O . LEU B 1 53 ? -21.625 18.109 12.938 1 94 53 LEU B O 1
ATOM 2447 N N . GLY B 1 54 ? -21.156 16.391 11.531 1 93.94 54 GLY B N 1
ATOM 2448 C CA . GLY B 1 54 ? -21.031 17.266 10.375 1 93.94 54 GLY B CA 1
ATOM 2449 C C . GLY B 1 54 ? -19.625 17.797 10.18 1 93.94 54 GLY B C 1
ATOM 2450 O O . GLY B 1 54 ? -19.422 18.797 9.492 1 93.94 54 GLY B O 1
ATOM 2451 N N . TYR B 1 55 ? -18.672 17.156 10.852 1 94.94 55 TYR B N 1
ATOM 2452 C CA . TYR B 1 55 ? -17.297 17.641 10.766 1 94.94 55 TYR B CA 1
ATOM 2453 C C . TYR B 1 55 ? -16.375 16.547 10.227 1 94.94 55 TYR B C 1
ATOM 2455 O O . TYR B 1 55 ? -16.766 15.383 10.141 1 94.94 55 TYR B O 1
ATOM 2463 N N . GLY B 1 56 ? -15.227 16.922 9.789 1 93.44 56 GLY B N 1
ATOM 2464 C CA . GLY B 1 56 ? -14.133 16.031 9.43 1 93.44 56 GLY B CA 1
ATOM 2465 C C . GLY B 1 56 ? -12.766 16.625 9.719 1 93.44 56 GLY B C 1
ATOM 2466 O O . GLY B 1 56 ? -12.562 17.828 9.57 1 93.44 56 GLY B O 1
ATOM 2467 N N . TRP B 1 57 ? -11.867 15.812 10.086 1 93.75 57 TRP B N 1
ATOM 2468 C CA . TRP B 1 57 ? -10.492 16.25 10.32 1 93.75 57 TRP B CA 1
ATOM 2469 C C . TRP B 1 57 ? -9.719 16.328 9.008 1 93.75 57 TRP B C 1
ATOM 2471 O O . TRP B 1 57 ? -9.836 15.43 8.156 1 93.75 57 TRP B O 1
ATOM 2481 N N . VAL B 1 58 ? -8.945 17.344 8.867 1 94 58 VAL B N 1
ATOM 2482 C CA . VAL B 1 58 ? -8.086 17.516 7.699 1 94 58 VAL B CA 1
ATOM 2483 C C . VAL B 1 58 ? -6.648 17.75 8.141 1 94 58 VAL B C 1
ATOM 2485 O O . VAL B 1 58 ? -6.391 18.562 9.039 1 94 58 VAL B O 1
ATOM 2488 N N . ILE B 1 59 ? -5.746 17.062 7.551 1 95.75 59 ILE B N 1
ATOM 2489 C CA . ILE B 1 59 ? -4.328 17.25 7.832 1 95.75 59 ILE B CA 1
ATOM 2490 C C . ILE B 1 59 ? -3.775 18.375 6.961 1 95.75 59 ILE B C 1
ATOM 2492 O O . ILE B 1 59 ? -3.973 18.375 5.746 1 95.75 59 ILE B O 1
ATOM 2496 N N . THR B 1 60 ? -3.004 19.297 7.535 1 95.62 60 THR B N 1
ATOM 2497 C CA . THR B 1 60 ? -2.455 20.391 6.758 1 95.62 60 THR B CA 1
ATOM 2498 C C . THR B 1 60 ? -0.936 20.281 6.656 1 95.62 60 THR B C 1
ATOM 2500 O O . THR B 1 60 ? -0.334 20.781 5.703 1 95.62 60 THR B O 1
ATOM 2503 N N . GLN B 1 61 ? -0.392 19.594 7.676 1 96.94 61 GLN B N 1
ATOM 2504 C CA . GLN B 1 61 ? 1.066 19.547 7.656 1 96.94 61 GLN B CA 1
ATOM 2505 C C . GLN B 1 61 ? 1.593 18.391 8.508 1 96.94 61 GLN B C 1
ATOM 2507 O O . GLN B 1 61 ? 1.056 18.109 9.586 1 96.94 61 GLN B O 1
ATOM 2512 N N . HIS B 1 62 ? 2.594 17.703 8 1 97.62 62 HIS B N 1
ATOM 2513 C CA . HIS B 1 62 ? 3.439 16.797 8.766 1 97.62 62 HIS B CA 1
ATOM 2514 C C . HIS B 1 62 ? 4.887 17.281 8.781 1 97.62 62 HIS B C 1
ATOM 2516 O O . HIS B 1 62 ? 5.406 17.734 7.762 1 97.62 62 HIS B O 1
ATOM 2522 N N . VAL B 1 63 ? 5.5 17.156 9.891 1 98.06 63 VAL B N 1
ATOM 2523 C CA . VAL B 1 63 ? 6.949 17.297 9.992 1 98.06 63 VAL B CA 1
ATOM 2524 C C . VAL B 1 63 ? 7.543 16.047 10.625 1 98.06 63 VAL B C 1
ATOM 2526 O O . VAL B 1 63 ? 7.285 15.742 11.789 1 98.06 63 VAL B O 1
ATOM 2529 N N . LEU B 1 64 ? 8.328 15.367 9.836 1 97.94 64 LEU B N 1
ATOM 2530 C CA . LEU B 1 64 ? 8.914 14.117 10.289 1 97.94 64 LEU B CA 1
ATOM 2531 C C . LEU B 1 64 ? 10.414 14.266 10.508 1 97.94 64 LEU B C 1
ATOM 2533 O O . LEU B 1 64 ? 11.109 14.867 9.68 1 97.94 64 LEU B O 1
ATOM 2537 N N . GLU B 1 65 ? 10.867 13.734 11.555 1 98.44 65 GLU B N 1
ATOM 2538 C CA . GLU B 1 65 ? 12.281 13.523 11.836 1 98.44 65 GLU B CA 1
ATOM 2539 C C . GLU B 1 65 ? 12.602 12.039 11.961 1 98.44 65 GLU B C 1
ATOM 2541 O O . GLU B 1 65 ? 11.961 11.32 12.734 1 98.44 65 GLU B O 1
ATOM 2546 N N . ILE B 1 66 ? 13.664 11.641 11.242 1 98.5 66 ILE B N 1
ATOM 2547 C CA . ILE B 1 66 ? 13.93 10.211 11.133 1 98.5 66 ILE B CA 1
ATOM 2548 C C . ILE B 1 66 ? 15.359 9.922 11.594 1 98.5 66 ILE B C 1
ATOM 2550 O O . ILE B 1 66 ? 16.328 10.359 10.969 1 98.5 66 ILE B O 1
ATOM 2554 N N . GLU B 1 67 ? 15.508 9.211 12.68 1 98.31 67 GLU B N 1
ATOM 2555 C CA . GLU B 1 67 ? 16.812 8.68 13.07 1 98.31 67 GLU B CA 1
ATOM 2556 C C . GLU B 1 67 ? 17.203 7.484 12.203 1 98.31 67 GLU B C 1
ATOM 2558 O O . GLU B 1 67 ? 18.328 7.43 11.688 1 98.31 67 GLU B O 1
ATOM 2563 N N . ARG B 1 68 ? 16.312 6.613 12.109 1 97.5 68 ARG B N 1
ATOM 2564 C CA . ARG B 1 68 ? 16.406 5.508 11.164 1 97.5 68 ARG B CA 1
ATOM 2565 C C . ARG B 1 68 ? 15.031 4.922 10.875 1 97.5 68 ARG B C 1
ATOM 2567 O O . ARG B 1 68 ? 14.109 5.047 11.688 1 97.5 68 ARG B O 1
ATOM 2574 N N . LEU B 1 69 ? 14.883 4.336 9.703 1 97.62 69 LEU B N 1
ATOM 2575 C CA . LEU B 1 69 ? 13.617 3.709 9.336 1 97.62 69 LEU B CA 1
ATOM 2576 C C . LEU B 1 69 ? 13.547 2.277 9.859 1 97.62 69 LEU B C 1
ATOM 2578 O O . LEU B 1 69 ? 14.555 1.569 9.875 1 97.62 69 LEU B O 1
ATOM 2582 N N . PRO B 1 70 ? 12.328 1.85 10.328 1 98.19 70 PRO B N 1
ATOM 2583 C CA . PRO B 1 70 ? 12.172 0.438 10.688 1 98.19 70 PRO B CA 1
ATOM 2584 C C . PRO B 1 70 ? 12.469 -0.503 9.523 1 98.19 70 PRO B C 1
ATOM 2586 O O . PRO B 1 70 ? 12.148 -0.189 8.367 1 98.19 70 PRO B O 1
ATOM 2589 N N . LYS B 1 71 ? 12.992 -1.646 9.812 1 97 71 LYS B N 1
ATOM 2590 C CA . LYS B 1 71 ? 13.352 -2.635 8.797 1 97 71 LYS B CA 1
ATOM 2591 C C . LYS B 1 71 ? 12.312 -3.748 8.719 1 97 71 LYS B C 1
ATOM 2593 O O . LYS B 1 71 ? 11.539 -3.947 9.656 1 97 71 LYS B O 1
ATOM 2598 N N . ILE B 1 72 ? 12.359 -4.418 7.617 1 95.06 72 ILE B N 1
ATOM 2599 C CA . ILE B 1 72 ? 11.469 -5.555 7.422 1 95.06 72 ILE B CA 1
ATOM 2600 C C . ILE B 1 72 ? 11.602 -6.527 8.594 1 95.06 72 ILE B C 1
ATOM 2602 O O . ILE B 1 72 ? 12.711 -6.805 9.055 1 95.06 72 ILE B O 1
ATOM 2606 N N . ASN B 1 73 ? 10.477 -7 9.102 1 95 73 ASN B N 1
ATOM 2607 C CA . ASN B 1 73 ? 10.328 -7.984 10.172 1 95 73 ASN B CA 1
ATOM 2608 C C . ASN B 1 73 ? 10.711 -7.395 11.531 1 95 73 ASN B C 1
ATOM 2610 O O . ASN B 1 73 ? 10.664 -8.094 12.547 1 95 73 ASN B O 1
ATOM 2614 N N . GLU B 1 74 ? 11.078 -6.125 11.594 1 97.75 74 GLU B N 1
ATOM 2615 C CA . GLU B 1 74 ? 11.375 -5.469 12.867 1 97.75 74 GLU B CA 1
ATOM 2616 C C . GLU B 1 74 ? 10.094 -5.16 13.641 1 97.75 74 GLU B C 1
ATOM 2618 O O . GLU B 1 74 ? 9.117 -4.68 13.062 1 97.75 74 GLU B O 1
ATOM 2623 N N . GLU B 1 75 ? 10.055 -5.547 14.867 1 98.31 75 GLU B N 1
ATOM 2624 C CA . GLU B 1 75 ? 8.961 -5.148 15.742 1 98.31 75 GLU B CA 1
ATOM 2625 C C . GLU B 1 75 ? 9.211 -3.771 16.344 1 98.31 75 GLU B C 1
ATOM 2627 O O . GLU B 1 75 ? 10.281 -3.52 16.906 1 98.31 75 GLU B O 1
ATOM 2632 N N . VAL B 1 76 ? 8.211 -2.912 16.266 1 98.75 76 VAL B N 1
ATOM 2633 C CA . VAL B 1 76 ? 8.375 -1.546 16.75 1 98.75 76 VAL B CA 1
ATOM 2634 C C . VAL B 1 76 ? 7.156 -1.139 17.578 1 98.75 76 VAL B C 1
ATOM 2636 O O . VAL B 1 76 ? 6.133 -1.827 17.562 1 98.75 76 VAL B O 1
ATOM 2639 N N . LYS B 1 77 ? 7.328 -0.113 18.328 1 98.69 77 LYS B N 1
ATOM 2640 C CA . LYS B 1 77 ? 6.242 0.525 19.062 1 98.69 77 LYS B CA 1
ATOM 2641 C C . LYS B 1 77 ? 5.812 1.826 18.391 1 98.69 77 LYS B C 1
ATOM 2643 O O . LYS B 1 77 ? 6.629 2.73 18.203 1 98.69 77 LYS B O 1
ATOM 2648 N N . ILE B 1 78 ? 4.605 1.885 18 1 98.75 78 ILE B N 1
ATOM 2649 C CA . ILE B 1 78 ? 4.039 3.096 17.422 1 98.75 78 ILE B CA 1
ATOM 2650 C C . ILE B 1 78 ? 3.197 3.826 18.469 1 98.75 78 ILE B C 1
ATOM 2652 O O . ILE B 1 78 ? 2.406 3.205 19.172 1 98.75 78 ILE B O 1
ATOM 2656 N N . TRP B 1 79 ? 3.377 5.145 18.547 1 98.5 79 TRP B N 1
ATOM 2657 C CA . TRP B 1 79 ? 2.625 5.867 19.562 1 98.5 79 TRP B CA 1
ATOM 2658 C C . TRP B 1 79 ? 2.15 7.219 19.047 1 98.5 79 TRP B C 1
ATOM 2660 O O . TRP B 1 79 ? 2.656 7.711 18.031 1 98.5 79 TRP B O 1
ATOM 2670 N N . THR B 1 80 ? 1.141 7.77 19.672 1 98.19 80 THR B N 1
ATOM 2671 C CA . THR B 1 80 ? 0.631 9.109 19.391 1 98.19 80 THR B CA 1
ATOM 2672 C C . THR B 1 80 ? 0.152 9.781 20.672 1 98.19 80 THR B C 1
ATOM 2674 O O . THR B 1 80 ? -0.222 9.109 21.625 1 98.19 80 THR B O 1
ATOM 2677 N N . GLU B 1 81 ? 0.203 11.039 20.609 1 96.56 81 GLU B N 1
ATOM 2678 C CA . GLU B 1 81 ? -0.21 11.859 21.75 1 96.56 81 GLU B CA 1
ATOM 2679 C C . GLU B 1 81 ? -0.71 13.227 21.297 1 96.56 81 GLU B C 1
ATOM 2681 O O . GLU B 1 81 ? 0.007 13.961 20.609 1 96.56 81 GLU B O 1
ATOM 2686 N N . ALA B 1 82 ? -1.955 13.461 21.734 1 94.5 82 ALA B N 1
ATOM 2687 C CA . ALA B 1 82 ? -2.436 14.812 21.484 1 94.5 82 ALA B CA 1
ATOM 2688 C C . ALA B 1 82 ? -1.632 15.836 22.266 1 94.5 82 ALA B C 1
ATOM 2690 O O . ALA B 1 82 ? -1.365 15.648 23.453 1 94.5 82 ALA B O 1
ATOM 2691 N N . ASP B 1 83 ? -1.198 16.844 21.641 1 93.06 83 ASP B N 1
ATOM 2692 C CA . ASP B 1 83 ? -0.373 17.844 22.297 1 93.06 83 ASP B CA 1
ATOM 2693 C C . ASP B 1 83 ? -1.218 19.031 22.766 1 93.06 83 ASP B C 1
ATOM 2695 O O . ASP B 1 83 ? -1.462 19.203 23.953 1 93.06 83 ASP B O 1
ATOM 2699 N N . SER B 1 84 ? -1.677 19.828 21.844 1 92.94 84 SER B N 1
ATOM 2700 C CA . SER B 1 84 ? -2.445 21.016 22.156 1 92.94 84 SER B CA 1
ATOM 2701 C C . SER B 1 84 ? -3.359 21.406 21 1 92.94 84 SER B C 1
ATOM 2703 O O . SER B 1 84 ? -3.322 20.797 19.938 1 92.94 84 SER B O 1
ATOM 2705 N N . TYR B 1 85 ? -4.238 22.344 21.297 1 93.81 85 TYR B N 1
ATOM 2706 C CA . TYR B 1 85 ? -5.117 22.875 20.266 1 93.81 85 TYR B CA 1
ATOM 2707 C C . TYR B 1 85 ? -5.48 24.328 20.547 1 93.81 85 TYR B C 1
ATOM 2709 O O . TYR B 1 85 ? -5.398 24.781 21.688 1 93.81 85 TYR B O 1
ATOM 2717 N N . ASN B 1 86 ? -5.734 25.062 19.594 1 93.38 86 ASN B N 1
ATOM 2718 C CA . ASN B 1 86 ? -6.309 26.391 19.703 1 93.38 86 ASN B CA 1
ATOM 2719 C C . ASN B 1 86 ? -7.633 26.5 18.953 1 93.38 86 ASN B C 1
ATOM 2721 O O . ASN B 1 86 ? -8.344 25.5 18.797 1 93.38 86 ASN B O 1
ATOM 2725 N N . LYS B 1 87 ? -7.988 27.719 18.578 1 93.5 87 LYS B N 1
ATOM 2726 C CA . LYS B 1 87 ? -9.32 27.938 18.016 1 93.5 87 LYS B CA 1
ATOM 2727 C C . LYS B 1 87 ? -9.508 27.141 16.719 1 93.5 87 LYS B C 1
ATOM 2729 O O . LYS B 1 87 ? -10.586 26.609 16.469 1 93.5 87 LYS B O 1
ATOM 2734 N N . TYR B 1 88 ? -8.383 27 15.938 1 94.69 88 TYR B N 1
ATOM 2735 C CA . TYR B 1 88 ? -8.594 26.453 14.602 1 94.69 88 TYR B CA 1
ATOM 2736 C C . TYR B 1 88 ? -7.656 25.281 14.336 1 94.69 88 TYR B C 1
ATOM 2738 O O . TYR B 1 88 ? -7.867 24.516 13.398 1 94.69 88 TYR B O 1
ATOM 2746 N N . PHE B 1 89 ? -6.633 25.109 15.227 1 94.69 89 PHE B N 1
ATOM 2747 C CA . PHE B 1 89 ? -5.609 24.125 14.93 1 94.69 89 PHE B CA 1
ATOM 2748 C C . PHE B 1 89 ? -5.465 23.141 16.078 1 94.69 89 PHE B C 1
ATOM 2750 O O . PHE B 1 89 ? -5.527 23.516 17.25 1 94.69 89 PHE B O 1
ATOM 2757 N N . CYS B 1 90 ? -5.285 21.891 15.742 1 94.69 90 CYS B N 1
ATOM 2758 C CA . CYS B 1 90 ? -4.953 20.812 16.672 1 94.69 90 CYS B CA 1
ATOM 2759 C C . CYS B 1 90 ? -3.58 20.234 16.375 1 94.69 90 CYS B C 1
ATOM 2761 O O . CYS B 1 90 ? -3.273 19.922 15.219 1 94.69 90 CYS B O 1
ATOM 2763 N N . TYR B 1 91 ? -2.785 20.125 17.406 1 95.38 91 TYR B N 1
ATOM 2764 C CA . TYR B 1 91 ? -1.425 19.609 17.266 1 95.38 91 TYR B CA 1
ATOM 2765 C C . TYR B 1 91 ? -1.283 18.234 17.922 1 95.38 91 TYR B C 1
ATOM 2767 O O . TYR B 1 91 ? -1.643 18.062 19.078 1 95.38 91 TYR B O 1
ATOM 2775 N N . ARG B 1 92 ? -0.807 17.312 17.141 1 96.19 92 ARG B N 1
ATOM 2776 C CA . ARG B 1 92 ? -0.651 15.945 17.641 1 96.19 92 ARG B CA 1
ATOM 2777 C C . ARG B 1 92 ? 0.741 15.406 17.328 1 96.19 92 ARG B C 1
ATOM 2779 O O . ARG B 1 92 ? 1.296 15.68 16.266 1 96.19 92 ARG B O 1
ATOM 2786 N N . GLU B 1 93 ? 1.247 14.633 18.266 1 97.12 93 GLU B N 1
ATOM 2787 C CA . GLU B 1 93 ? 2.564 14.016 18.141 1 97.12 93 GLU B CA 1
ATOM 2788 C C . GLU B 1 93 ? 2.451 12.516 17.859 1 97.12 93 GLU B C 1
ATOM 2790 O O . GLU B 1 93 ? 1.565 11.844 18.391 1 97.12 93 GLU B O 1
ATOM 2795 N N . PHE B 1 94 ? 3.354 12.086 17.047 1 98.56 94 PHE B N 1
ATOM 2796 C CA . PHE B 1 94 ? 3.471 10.672 16.734 1 98.56 94 PHE B CA 1
ATOM 2797 C C . PHE B 1 94 ? 4.922 10.211 16.812 1 98.56 94 PHE B C 1
ATOM 2799 O O . PHE B 1 94 ? 5.84 11.031 16.719 1 98.56 94 PHE B O 1
ATOM 2806 N N . GLY B 1 95 ? 5.031 8.859 16.906 1 98.5 95 GLY B N 1
ATOM 2807 C CA . GLY B 1 95 ? 6.387 8.336 16.859 1 98.5 95 GLY B CA 1
ATOM 2808 C C . GLY B 1 95 ? 6.441 6.824 16.734 1 98.5 95 GLY B C 1
ATOM 2809 O O . GLY B 1 95 ? 5.414 6.152 16.859 1 98.5 95 GLY B O 1
ATOM 2810 N N . ILE B 1 96 ? 7.633 6.391 16.406 1 98.81 96 ILE B N 1
ATOM 2811 C CA . ILE B 1 96 ? 7.98 4.973 16.359 1 98.81 96 ILE B CA 1
ATOM 2812 C C . ILE B 1 96 ? 9.273 4.73 17.141 1 98.81 96 ILE B C 1
ATOM 2814 O O . ILE B 1 96 ? 10.281 5.402 16.906 1 98.81 96 ILE B O 1
ATOM 2818 N N . ASP B 1 97 ? 9.172 3.857 18.062 1 98.75 97 ASP B N 1
ATOM 2819 C CA . ASP B 1 97 ? 10.336 3.426 18.828 1 98.75 97 ASP B CA 1
ATOM 2820 C C . ASP B 1 97 ? 10.633 1.948 18.594 1 98.75 97 ASP B C 1
ATOM 2822 O O . ASP B 1 97 ? 9.742 1.177 18.234 1 98.75 97 ASP B O 1
ATOM 2826 N N . ASP B 1 98 ? 11.891 1.644 18.766 1 98.31 98 ASP B N 1
ATOM 2827 C CA . ASP B 1 98 ? 12.172 0.21 18.781 1 98.31 98 ASP B CA 1
ATOM 2828 C C . ASP B 1 98 ? 11.703 -0.425 20.094 1 98.31 98 ASP B C 1
ATOM 2830 O O . ASP B 1 98 ? 11.117 0.251 20.953 1 98.31 98 ASP B O 1
ATOM 2834 N N . MET B 1 99 ? 11.883 -1.709 20.266 1 97.94 99 MET B N 1
ATOM 2835 C CA . MET B 1 99 ? 11.352 -2.428 21.422 1 97.94 99 MET B CA 1
ATOM 2836 C C . MET B 1 99 ? 12.141 -2.078 22.672 1 97.94 99 MET B C 1
ATOM 2838 O O . MET B 1 99 ? 11.703 -2.379 23.781 1 97.94 99 MET B O 1
ATOM 2842 N N . ASP B 1 100 ? 13.312 -1.419 22.578 1 97.81 100 ASP B N 1
ATOM 2843 C CA . ASP B 1 100 ? 14.109 -0.943 23.703 1 97.81 100 ASP B CA 1
ATOM 2844 C C . ASP B 1 100 ? 13.812 0.525 24.016 1 97.81 100 ASP B C 1
ATOM 2846 O O . ASP B 1 100 ? 14.578 1.186 24.719 1 97.81 100 ASP B O 1
ATOM 2850 N N . ASP B 1 101 ? 12.867 1.105 23.344 1 97 101 ASP B N 1
ATOM 2851 C CA . ASP B 1 101 ? 12.359 2.459 23.547 1 97 101 ASP B CA 1
ATOM 2852 C C . ASP B 1 101 ? 13.328 3.5 22.984 1 97 101 ASP B C 1
ATOM 2854 O O . ASP B 1 101 ? 13.352 4.645 23.453 1 97 101 ASP B O 1
ATOM 2858 N N . ASN B 1 102 ? 14.172 3.066 22.094 1 98.31 102 ASN B N 1
ATOM 2859 C CA . ASN B 1 102 ? 14.945 4.043 21.328 1 98.31 102 ASN B CA 1
ATOM 2860 C C . ASN B 1 102 ? 14.109 4.668 20.203 1 98.31 102 ASN B C 1
ATOM 2862 O O . ASN B 1 102 ? 13.461 3.955 19.438 1 98.31 102 ASN B O 1
ATOM 2866 N N . PRO B 1 103 ? 14.125 6.004 20.156 1 98.5 103 PRO B N 1
ATOM 2867 C CA . PRO B 1 103 ? 13.32 6.645 19.125 1 98.5 103 PRO B CA 1
ATOM 2868 C C . PRO B 1 103 ? 13.867 6.414 17.719 1 98.5 103 PRO B C 1
ATOM 2870 O O . PRO B 1 103 ? 15.07 6.555 17.484 1 98.5 103 PRO B O 1
ATOM 2873 N N . LEU B 1 104 ? 13.031 6.023 16.812 1 98.81 104 LEU B N 1
ATOM 2874 C CA . LEU B 1 104 ? 13.383 5.836 15.406 1 98.81 104 LEU B CA 1
ATOM 2875 C C . LEU B 1 104 ? 12.852 6.98 14.555 1 98.81 104 LEU B C 1
ATOM 2877 O O . LEU B 1 104 ? 13.562 7.496 13.688 1 98.81 104 LEU B O 1
ATOM 2881 N N . VAL B 1 105 ? 11.617 7.363 14.742 1 98.75 105 VAL B N 1
ATOM 2882 C CA . VAL B 1 105 ? 10.938 8.391 13.961 1 98.75 105 VAL B CA 1
ATOM 2883 C C . VAL B 1 105 ? 10.062 9.242 14.875 1 98.75 105 VAL B C 1
ATOM 2885 O O . VAL B 1 105 ? 9.43 8.727 15.797 1 98.75 105 VAL B O 1
ATOM 2888 N N . ARG B 1 106 ? 10.008 10.516 14.617 1 98.56 106 ARG B N 1
ATOM 2889 C CA . ARG B 1 106 ? 9.07 11.453 15.227 1 98.56 106 ARG B CA 1
ATOM 2890 C C . ARG B 1 106 ? 8.312 12.242 14.172 1 98.56 106 ARG B C 1
ATOM 2892 O O . ARG B 1 106 ? 8.891 12.648 13.156 1 98.56 106 ARG B O 1
ATOM 2899 N N . MET B 1 107 ? 7.066 12.43 14.422 1 98.19 107 MET B N 1
ATOM 2900 C CA . MET B 1 107 ? 6.25 13.18 13.469 1 98.19 107 MET B CA 1
ATOM 2901 C C . MET B 1 107 ? 5.328 14.148 14.195 1 98.19 107 MET B C 1
ATOM 2903 O O . MET B 1 107 ? 4.68 13.781 15.18 1 98.19 107 MET B O 1
ATOM 2907 N N . HIS B 1 108 ? 5.289 15.367 13.781 1 97.69 108 HIS B N 1
ATOM 2908 C CA . HIS B 1 108 ? 4.367 16.406 14.234 1 97.69 108 HIS B CA 1
ATOM 2909 C C . HIS B 1 108 ? 3.307 16.703 13.18 1 97.69 108 HIS B C 1
ATOM 2911 O O . HIS B 1 108 ? 3.635 16.922 12.008 1 97.69 108 HIS B O 1
ATOM 2917 N N . THR B 1 109 ? 2.096 16.656 13.578 1 97.31 109 THR B N 1
ATOM 2918 C CA . THR B 1 109 ? 1.02 16.828 12.609 1 97.31 109 THR B CA 1
ATOM 2919 C C . THR B 1 109 ? 0.084 17.953 13.039 1 97.31 109 THR B C 1
ATOM 2921 O O . THR B 1 109 ? -0.227 18.094 14.219 1 97.31 109 THR B O 1
ATOM 2924 N N . ILE B 1 110 ? -0.351 18.719 12.133 1 96.75 110 ILE B N 1
ATOM 2925 C CA . ILE B 1 110 ? -1.356 19.766 12.344 1 96.75 110 ILE B CA 1
ATOM 2926 C C . ILE B 1 110 ? -2.672 19.344 11.688 1 96.75 110 ILE B C 1
ATOM 2928 O O . ILE B 1 110 ? -2.703 19.031 10.492 1 96.75 110 ILE B O 1
ATOM 2932 N N . PHE B 1 111 ? -3.736 19.359 12.477 1 96.19 111 PHE B N 1
AT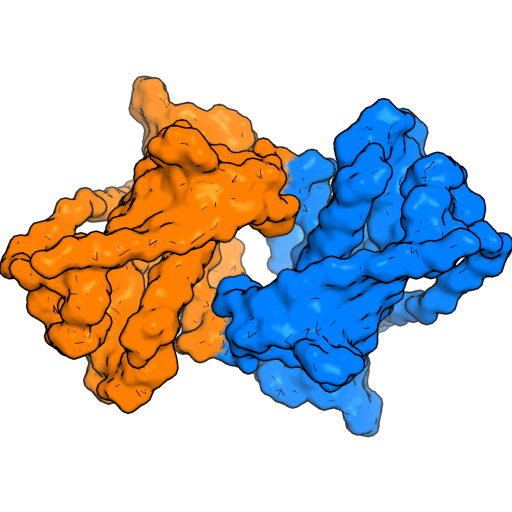OM 2933 C CA . PHE B 1 111 ? -5.082 19.078 11.992 1 96.19 111 PHE B CA 1
ATOM 2934 C C . PHE B 1 111 ? -5.949 20.344 12.055 1 96.19 111 PHE B C 1
ATOM 2936 O O . PHE B 1 111 ? -5.738 21.203 12.898 1 96.19 111 PHE B O 1
ATOM 2943 N N . VAL B 1 112 ? -6.883 20.391 11.172 1 95.75 112 VAL B N 1
ATOM 2944 C CA . VAL B 1 112 ? -7.973 21.344 11.25 1 95.75 112 VAL B CA 1
ATOM 2945 C C . VAL B 1 112 ? -9.312 20.625 11.148 1 95.75 112 VAL B C 1
ATOM 2947 O O . VAL B 1 112 ? -9.375 19.5 10.664 1 95.75 112 VAL B O 1
ATOM 2950 N N . LEU B 1 113 ? -10.25 21.266 11.703 1 95.88 113 LEU B N 1
ATOM 2951 C CA . LEU B 1 113 ? -11.609 20.734 11.648 1 95.88 113 LEU B CA 1
ATOM 2952 C C . LEU B 1 113 ? -12.398 21.375 10.508 1 95.88 113 LEU B C 1
ATOM 2954 O O . LEU B 1 113 ? -12.516 22.594 10.445 1 95.88 113 LEU B O 1
ATOM 2958 N N . MET B 1 114 ? -12.922 20.531 9.664 1 94.88 114 MET B N 1
ATOM 2959 C CA . MET B 1 114 ? -13.688 21.016 8.523 1 94.88 114 MET B CA 1
ATOM 2960 C C . MET B 1 114 ? -15.188 20.859 8.766 1 94.88 114 MET B C 1
ATOM 2962 O O . MET B 1 114 ? -15.641 19.781 9.172 1 94.88 114 MET B O 1
ATOM 2966 N N . ASP B 1 115 ? -15.93 21.875 8.43 1 95 115 ASP B N 1
ATOM 2967 C CA . ASP B 1 115 ? -17.391 21.844 8.477 1 95 115 ASP B CA 1
ATOM 2968 C C . ASP B 1 115 ? -17.969 21.438 7.125 1 95 115 ASP B C 1
ATOM 2970 O O . ASP B 1 115 ? -17.812 22.141 6.129 1 95 115 ASP B O 1
ATOM 2974 N N . PHE B 1 116 ? -18.688 20.359 7.102 1 91.19 116 PHE B N 1
ATOM 2975 C CA . PHE B 1 116 ? -19.203 19.828 5.844 1 91.19 116 PHE B CA 1
ATOM 2976 C C . PHE B 1 116 ? -20.297 20.734 5.281 1 91.19 116 PHE B C 1
ATOM 2978 O O . PHE B 1 116 ? -20.438 20.844 4.062 1 91.19 116 PHE B O 1
ATOM 2985 N N . LYS B 1 117 ? -20.984 21.297 6.105 1 92.19 117 LYS B N 1
ATOM 2986 C CA . LYS B 1 117 ? -22.094 22.156 5.688 1 92.19 117 LYS B CA 1
ATOM 2987 C C . LYS B 1 117 ? -21.594 23.438 5.023 1 92.19 117 LYS B C 1
ATOM 2989 O O . LYS B 1 117 ? -22.016 23.781 3.914 1 92.19 117 LYS B O 1
ATOM 2994 N N . ASN B 1 118 ? -20.641 24.062 5.684 1 91.44 118 ASN B N 1
ATOM 2995 C CA . ASN B 1 118 ? -20.125 25.328 5.184 1 91.44 118 ASN B CA 1
ATOM 2996 C C . ASN B 1 118 ? -18.906 25.125 4.285 1 91.44 118 ASN B C 1
ATOM 2998 O O . ASN B 1 118 ? -18.453 26.047 3.615 1 91.44 118 ASN B O 1
ATOM 3002 N N . ARG B 1 119 ? -18.422 23.938 4.297 1 87.31 119 ARG B N 1
ATOM 3003 C CA . ARG B 1 119 ? -17.25 23.578 3.508 1 87.31 119 ARG B CA 1
ATOM 3004 C C . ARG B 1 119 ? -16.078 24.5 3.812 1 87.31 119 ARG B C 1
ATOM 3006 O O . ARG B 1 119 ? -15.414 25 2.898 1 87.31 119 ARG B O 1
ATOM 3013 N N . LYS B 1 120 ? -16 24.891 5.086 1 93 120 LYS B N 1
ATOM 3014 C CA . LYS B 1 120 ? -14.914 25.719 5.586 1 93 120 LYS B CA 1
ATOM 3015 C C . LYS B 1 120 ? -14.344 25.156 6.883 1 93 120 LYS B C 1
ATOM 3017 O O . LYS B 1 120 ? -14.961 24.297 7.516 1 93 120 LYS B O 1
ATOM 3022 N N . ILE B 1 121 ? -13.172 25.688 7.203 1 94.5 121 ILE B N 1
ATOM 3023 C CA . ILE B 1 121 ? -12.562 25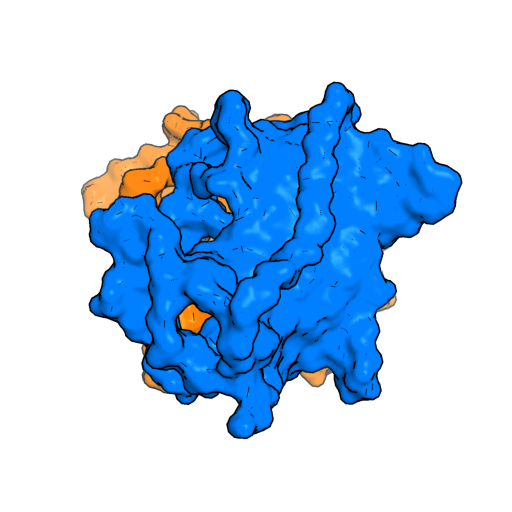.328 8.477 1 94.5 121 ILE B CA 1
ATOM 3024 C C . ILE B 1 121 ? -13.43 25.844 9.625 1 94.5 121 ILE B C 1
ATOM 3026 O O . ILE B 1 121 ? -13.914 26.969 9.578 1 94.5 121 ILE B O 1
ATOM 3030 N N . SER B 1 122 ? -13.648 25.016 10.523 1 95.06 122 SER B N 1
ATOM 3031 C CA . SER B 1 122 ? -14.445 25.359 11.695 1 95.06 122 SER B CA 1
ATOM 3032 C C . SER B 1 122 ? -13.562 25.578 12.922 1 95.06 122 SER B C 1
ATOM 3034 O O . SER B 1 122 ? -12.406 25.141 12.945 1 95.06 122 SER B O 1
ATOM 3036 N N . GLN B 1 123 ? -14.188 26.219 13.859 1 94.81 123 GLN B N 1
ATOM 3037 C CA . GLN B 1 123 ? -13.57 26.188 15.18 1 94.81 123 GLN B CA 1
ATOM 3038 C C . GLN B 1 123 ? -13.562 24.781 15.758 1 94.81 123 GLN B C 1
ATOM 3040 O O . GLN B 1 123 ? -14.492 24 15.531 1 94.81 123 GLN B O 1
ATOM 3045 N N . ILE B 1 124 ? -12.555 24.562 16.516 1 94 124 ILE B N 1
ATOM 3046 C CA . ILE B 1 124 ? -12.438 23.25 17.141 1 94 124 ILE B CA 1
ATOM 3047 C C . ILE B 1 124 ? -13.562 23.062 18.156 1 94 124 ILE B C 1
ATOM 3049 O O . ILE B 1 124 ? -13.875 23.984 18.922 1 94 124 ILE B O 1
ATOM 3053 N N . VAL B 1 125 ? -14.141 21.938 18.062 1 91.94 125 VAL B N 1
ATOM 3054 C CA . VAL B 1 125 ? -15.148 21.531 19.031 1 91.94 125 VAL B CA 1
ATOM 3055 C C . VAL B 1 125 ? -14.477 20.797 20.188 1 91.94 125 VAL B C 1
ATOM 3057 O O . VAL B 1 125 ? -14.055 19.641 20.047 1 91.94 125 VAL B O 1
ATOM 3060 N N . PRO B 1 126 ? -14.461 21.375 21.328 1 88.94 126 PRO B N 1
ATOM 3061 C CA . PRO B 1 126 ? -13.672 20.844 22.438 1 88.94 126 PRO B CA 1
ATOM 3062 C C . PRO B 1 126 ? -14.055 19.406 22.781 1 88.94 126 PRO B C 1
ATOM 3064 O O . PRO B 1 126 ? -13.195 18.594 23.156 1 88.94 126 PRO B O 1
ATOM 3067 N N . GLU B 1 127 ? -15.258 19.016 22.641 1 89.56 127 GLU B N 1
ATOM 3068 C CA . GLU B 1 127 ? -15.734 17.672 22.969 1 89.56 127 GLU B CA 1
ATOM 3069 C C . GLU B 1 127 ? -15.039 16.625 22.125 1 89.56 127 GLU B C 1
ATOM 3071 O O . GLU B 1 127 ? -14.961 15.453 22.516 1 89.56 127 GLU B O 1
ATOM 3076 N N . LEU B 1 128 ? -14.539 17.078 20.984 1 91.75 128 LEU B N 1
ATOM 3077 C CA . LEU B 1 128 ? -13.898 16.141 20.078 1 91.75 128 LEU B CA 1
ATOM 3078 C C . LEU B 1 128 ? -12.414 16.016 20.391 1 91.75 128 LEU B C 1
ATOM 3080 O O . LEU B 1 128 ? -11.742 15.125 19.859 1 91.75 128 LEU B O 1
ATOM 3084 N N . ILE B 1 129 ? -11.906 16.844 21.312 1 90.44 129 ILE B N 1
ATOM 3085 C CA . ILE B 1 129 ? -10.461 16.875 21.5 1 90.44 129 ILE B CA 1
ATOM 3086 C C . ILE B 1 129 ? -10.133 16.594 22.969 1 90.44 129 ILE B C 1
ATOM 3088 O O . ILE B 1 129 ? -9.125 15.961 23.281 1 90.44 129 ILE B O 1
ATOM 3092 N N . ILE B 1 130 ? -10.938 16.938 23.875 1 86.62 130 ILE B N 1
ATOM 3093 C CA . ILE B 1 130 ? -10.703 16.875 25.312 1 86.62 130 ILE B CA 1
ATOM 3094 C C . ILE B 1 130 ? -10.445 15.438 25.734 1 86.62 130 ILE B C 1
ATOM 3096 O O . ILE B 1 130 ? -9.57 15.18 26.578 1 86.62 130 ILE B O 1
ATOM 3100 N N . PRO B 1 131 ? -11.148 14.578 25.156 1 90.88 131 PRO B N 1
ATOM 3101 C CA . PRO B 1 131 ? -10.938 13.195 25.578 1 90.88 131 PRO B CA 1
ATOM 3102 C C . PRO B 1 131 ? -9.516 12.703 25.312 1 90.88 131 PRO B C 1
ATOM 3104 O O . PRO B 1 131 ? -9.078 11.711 25.906 1 90.88 131 PRO B O 1
ATOM 3107 N N . PHE B 1 132 ? -8.797 13.352 24.469 1 92.75 132 PHE B N 1
ATOM 3108 C CA . PHE B 1 132 ? -7.434 12.953 24.141 1 92.75 132 PHE B CA 1
ATOM 3109 C C . PHE B 1 132 ? -6.438 13.547 25.125 1 92.75 132 PHE B C 1
ATOM 3111 O O . PHE B 1 132 ? -5.25 13.219 25.094 1 92.75 132 PHE B O 1
ATOM 3118 N N . GLY B 1 133 ? -6.879 14.438 25.969 1 90.06 133 GLY B N 1
ATOM 3119 C CA . GLY B 1 133 ? -6.012 15.062 26.953 1 90.06 133 GLY B CA 1
ATOM 3120 C C . GLY B 1 133 ? -5.238 16.25 26.391 1 90.06 133 GLY B C 1
ATOM 3121 O O . GLY B 1 133 ? -4.195 16.625 26.938 1 90.06 133 GLY B O 1
ATOM 3122 N N . ALA B 1 134 ? -5.645 16.812 25.344 1 88.62 134 ALA B N 1
ATOM 3123 C CA . ALA B 1 134 ? -4.969 17.953 24.734 1 88.62 134 ALA B CA 1
ATOM 3124 C C . ALA B 1 134 ? -5.164 19.219 25.562 1 88.62 134 ALA B C 1
ATOM 3126 O O . ALA B 1 134 ? -6.227 19.422 26.172 1 88.62 134 ALA B O 1
ATOM 3127 N N . THR B 1 135 ? -4.215 20.031 25.531 1 89.56 135 THR B N 1
ATOM 3128 C CA . THR B 1 135 ? -4.281 21.297 26.25 1 89.56 135 THR B CA 1
ATOM 3129 C C . THR B 1 135 ? -4.664 22.438 25.312 1 89.56 135 THR B C 1
ATOM 3131 O O . THR B 1 135 ? -4.152 22.531 24.203 1 89.56 135 THR B O 1
ATOM 3134 N N . GLU B 1 136 ? -5.562 23.234 25.828 1 91.06 136 GLU B N 1
ATOM 3135 C CA . GLU B 1 136 ? -5.891 24.422 25.047 1 91.06 136 GLU B CA 1
ATOM 3136 C C . GLU B 1 136 ? -4.816 25.5 25.203 1 91.06 136 GLU B C 1
ATOM 3138 O O . GLU B 1 136 ? -4.332 25.734 26.312 1 91.06 136 GLU B O 1
ATOM 3143 N N . THR B 1 137 ? -4.418 25.969 24.109 1 91 137 THR B N 1
ATOM 3144 C CA . THR B 1 137 ? -3.422 27.031 24.141 1 91 137 THR B CA 1
ATOM 3145 C C . THR B 1 137 ? -3.699 28.062 23.047 1 91 137 THR B C 1
ATOM 3147 O O . THR B 1 137 ? -4.125 27.703 21.938 1 91 137 THR B O 1
ATOM 3150 N N . PRO B 1 138 ? -3.543 29.344 23.375 1 87.5 138 PRO B N 1
ATOM 3151 C CA . PRO B 1 138 ? -3.707 30.344 22.312 1 87.5 138 PRO B CA 1
ATOM 3152 C C . PRO B 1 138 ? -2.523 30.375 21.344 1 87.5 138 PRO B C 1
ATOM 3154 O O . PRO B 1 138 ? -2.609 31 20.281 1 87.5 138 PRO B O 1
ATOM 3157 N N . LYS B 1 139 ? -1.452 29.734 21.672 1 85.56 139 LYS B N 1
ATOM 3158 C CA . LYS B 1 139 ? -0.225 29.781 20.891 1 85.56 139 LYS B CA 1
ATOM 3159 C C . LYS B 1 139 ? -0.345 28.922 19.641 1 85.56 139 LYS B C 1
ATOM 3161 O O . LYS B 1 139 ? -0.811 27.781 19.703 1 85.56 139 LYS B O 1
ATOM 3166 N N . VAL B 1 140 ? -0.067 29.578 18.531 1 82.5 140 VAL B N 1
ATOM 3167 C CA . VAL B 1 140 ? 0.011 28.828 17.281 1 82.5 140 VAL B CA 1
ATOM 3168 C C . VAL B 1 140 ? 1.415 28.266 17.109 1 82.5 140 VAL B C 1
ATOM 3170 O O . VAL B 1 140 ? 2.406 28.984 17.203 1 82.5 140 VAL B O 1
ATOM 3173 N N . LYS B 1 141 ? 1.452 26.922 17.062 1 80.88 141 LYS B N 1
ATOM 3174 C CA . LYS B 1 141 ? 2.723 26.281 16.734 1 80.88 141 LYS B CA 1
ATOM 3175 C C . LYS B 1 141 ? 2.998 26.344 15.234 1 80.88 141 LYS B C 1
ATOM 3177 O O . LYS B 1 141 ? 2.184 25.875 14.438 1 80.88 141 LYS B O 1
ATOM 3182 N N . ARG B 1 142 ? 3.988 27.125 14.898 1 75.69 142 ARG B N 1
ATOM 3183 C CA . ARG B 1 142 ? 4.305 27.203 13.477 1 75.69 142 ARG B CA 1
ATOM 3184 C C . ARG B 1 142 ? 5.57 26.422 13.156 1 75.69 142 ARG B C 1
ATOM 3186 O O . ARG B 1 142 ? 6.574 26.531 13.867 1 75.69 142 ARG B O 1
ATOM 3193 N N . TYR B 1 143 ? 5.293 25.516 12.312 1 83 143 TYR B N 1
ATOM 3194 C CA . TYR B 1 143 ? 6.445 24.875 11.703 1 83 143 TYR B CA 1
ATOM 3195 C C . TYR B 1 143 ? 6.902 25.641 10.461 1 83 143 TYR B C 1
ATOM 3197 O O . TYR B 1 143 ? 6.137 26.406 9.891 1 83 143 TYR B O 1
ATOM 3205 N N . LYS B 1 144 ? 8.18 25.438 10.211 1 86 144 LYS B N 1
ATOM 3206 C CA . LYS B 1 144 ? 8.75 26.125 9.047 1 86 144 LYS B CA 1
ATOM 3207 C C . LYS B 1 144 ? 7.93 25.844 7.789 1 86 144 LYS B C 1
ATOM 3209 O O . LYS B 1 144 ? 7.5 24.703 7.566 1 86 144 LYS B O 1
ATOM 3214 N N . ASN B 1 145 ? 7.68 26.891 7.066 1 89.25 145 ASN B N 1
ATOM 3215 C CA . ASN B 1 145 ? 7.039 26.719 5.77 1 89.25 145 ASN B CA 1
ATOM 3216 C C . ASN B 1 145 ? 7.973 26.031 4.773 1 89.25 145 ASN B C 1
ATOM 3218 O O . ASN B 1 145 ? 9.188 26.25 4.801 1 89.25 145 ASN B O 1
ATOM 3222 N N . VAL B 1 146 ? 7.336 25.266 3.959 1 92.75 146 VAL B N 1
ATOM 3223 C CA . VAL B 1 146 ? 8.094 24.609 2.902 1 92.75 146 VAL B CA 1
ATOM 3224 C C . VAL B 1 146 ? 8.484 25.625 1.833 1 92.75 146 VAL B C 1
ATOM 3226 O O . VAL B 1 146 ? 7.648 26.422 1.396 1 92.75 146 VAL B O 1
ATOM 3229 N N . LYS B 1 147 ? 9.727 25.641 1.483 1 92 147 LYS B N 1
ATOM 3230 C CA . LYS B 1 147 ? 10.211 26.531 0.432 1 92 147 LYS B CA 1
ATOM 3231 C C . LYS B 1 147 ? 9.641 26.141 -0.928 1 92 147 LYS B C 1
ATOM 3233 O O . LYS B 1 147 ? 9.469 24.953 -1.211 1 92 147 LYS B O 1
ATOM 3238 N N . LYS B 1 148 ? 9.406 27.156 -1.739 1 92.25 148 LYS B N 1
ATOM 3239 C CA . LYS B 1 148 ? 8.891 26.906 -3.082 1 92.25 148 LYS B CA 1
ATOM 3240 C C . LYS B 1 148 ? 10.023 26.516 -4.035 1 92.25 148 LYS B C 1
ATOM 3242 O O . LYS B 1 148 ? 11.156 26.969 -3.881 1 92.25 148 LYS B O 1
ATOM 3247 N N . ILE B 1 149 ? 9.641 25.766 -4.98 1 94.81 149 ILE B N 1
ATOM 3248 C CA . ILE B 1 149 ? 10.578 25.375 -6.031 1 94.81 149 ILE B CA 1
ATOM 3249 C C . ILE B 1 149 ? 10.914 26.594 -6.898 1 94.81 149 ILE B C 1
ATOM 3251 O O . ILE B 1 149 ? 10.016 27.328 -7.316 1 94.81 149 ILE B O 1
ATOM 3255 N N . LYS B 1 150 ? 12.156 26.812 -7.172 1 94.25 150 LYS B N 1
ATOM 3256 C CA . LYS B 1 150 ? 12.586 27.891 -8.047 1 94.25 150 LYS B CA 1
ATOM 3257 C C . LYS B 1 150 ? 13.039 27.359 -9.406 1 94.25 150 LYS B C 1
ATOM 3259 O O . LYS B 1 150 ? 12.938 28.062 -10.414 1 94.25 150 LYS B O 1
ATOM 3264 N N . GLU B 1 151 ? 13.555 26.219 -9.398 1 96.31 151 GLU B N 1
ATOM 3265 C CA . GLU B 1 151 ? 14.039 25.531 -10.586 1 96.31 151 GLU B CA 1
ATOM 3266 C C . GLU B 1 151 ? 13.641 24.062 -10.586 1 96.31 151 GLU B C 1
ATOM 3268 O O . GLU B 1 151 ? 13.75 23.375 -9.555 1 96.31 151 GLU B O 1
ATOM 3273 N N . ILE B 1 152 ? 13.25 23.609 -11.719 1 97.62 152 ILE B N 1
ATOM 3274 C CA . ILE B 1 152 ? 12.805 22.234 -11.805 1 97.62 152 ILE B CA 1
ATOM 3275 C C . ILE B 1 152 ? 13.93 21.359 -12.359 1 97.62 152 ILE B C 1
ATOM 3277 O O . ILE B 1 152 ? 14.32 21.516 -13.516 1 97.62 152 ILE B O 1
ATOM 3281 N N . ASP B 1 153 ? 14.43 20.484 -11.562 1 97.75 153 ASP B N 1
ATOM 3282 C CA . ASP B 1 153 ? 15.469 19.562 -12 1 97.75 153 ASP B CA 1
ATOM 3283 C C . ASP B 1 153 ? 14.875 18.328 -12.672 1 97.75 153 ASP B C 1
ATOM 3285 O O . ASP B 1 153 ? 15.508 17.719 -13.539 1 97.75 153 ASP B O 1
ATOM 3289 N N . ASN B 1 154 ? 13.727 17.922 -12.211 1 97.69 154 ASN B N 1
ATOM 3290 C CA . ASN B 1 154 ? 13 16.781 -12.766 1 97.69 154 ASN B CA 1
ATOM 3291 C C . ASN B 1 154 ? 11.5 16.891 -12.516 1 97.69 154 ASN B C 1
ATOM 3293 O O . ASN B 1 154 ? 11.07 17.656 -11.641 1 97.69 154 ASN B O 1
ATOM 3297 N N . HIS B 1 155 ? 10.75 16.25 -13.297 1 97.31 155 HIS B N 1
ATOM 3298 C CA . HIS B 1 155 ? 9.305 16.188 -13.094 1 97.31 155 HIS B CA 1
ATOM 3299 C C . HIS B 1 155 ? 8.727 14.883 -13.625 1 97.31 155 HIS B C 1
ATOM 3301 O O . HIS B 1 155 ? 9.336 14.234 -14.477 1 97.31 155 HIS B O 1
ATOM 3307 N N . LYS B 1 156 ? 7.672 14.461 -13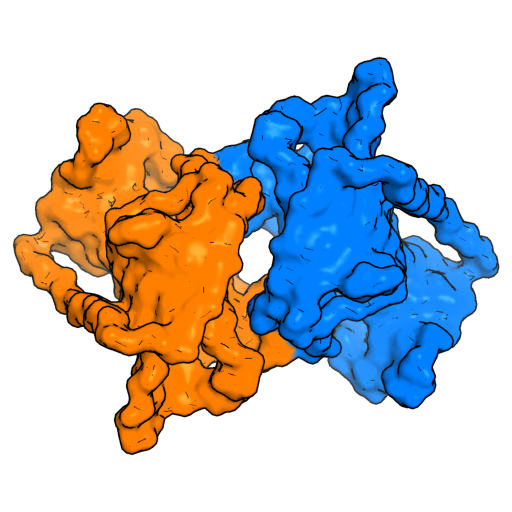.055 1 95.69 156 LYS B N 1
ATOM 3308 C CA . LYS B 1 156 ? 6.898 13.305 -13.492 1 95.69 156 LYS B CA 1
ATOM 3309 C C . LYS B 1 156 ? 5.398 13.578 -13.398 1 95.69 156 LYS B C 1
ATOM 3311 O O . LYS B 1 156 ? 4.961 14.398 -12.586 1 95.69 156 LYS B O 1
ATOM 3316 N N . LYS B 1 157 ? 4.664 12.914 -14.219 1 95.25 157 LYS B N 1
ATOM 3317 C CA . LYS B 1 157 ? 3.209 13.031 -14.195 1 95.25 157 LYS B CA 1
ATOM 3318 C C . LYS B 1 157 ? 2.562 11.742 -13.695 1 95.25 157 LYS B C 1
ATOM 3320 O O . LYS B 1 157 ? 3.033 10.648 -14 1 95.25 157 LYS B O 1
ATOM 3325 N N . TYR B 1 158 ? 1.52 11.914 -12.984 1 94 158 TYR B N 1
ATOM 3326 C CA . TYR B 1 158 ? 0.792 10.773 -12.438 1 94 158 TYR B CA 1
ATOM 3327 C C . TYR B 1 158 ? -0.711 10.945 -12.617 1 94 158 TYR B C 1
ATOM 3329 O O . TYR B 1 158 ? -1.269 11.992 -12.273 1 94 158 TYR B O 1
ATOM 3337 N N . GLN B 1 159 ? -1.307 9.914 -13.133 1 92.25 159 GLN B N 1
ATOM 3338 C CA . GLN B 1 159 ? -2.766 9.875 -13.148 1 92.25 159 GLN B CA 1
ATOM 3339 C C . GLN B 1 159 ? -3.309 9.336 -11.828 1 92.25 159 GLN B C 1
ATOM 3341 O O . GLN B 1 159 ? -2.869 8.289 -11.344 1 92.25 159 GLN B O 1
ATOM 3346 N N . VAL B 1 160 ? -4.223 10.094 -11.258 1 93.19 160 VAL B N 1
ATOM 3347 C CA . VAL B 1 160 ? -4.852 9.609 -10.031 1 93.19 160 VAL B CA 1
ATOM 3348 C C . VAL B 1 160 ? -5.695 8.375 -10.336 1 93.19 160 VAL B C 1
ATOM 3350 O O . VAL B 1 160 ? -6.559 8.406 -11.219 1 93.19 160 VAL B O 1
ATOM 3353 N N . ARG B 1 161 ? -5.461 7.305 -9.648 1 92.06 161 ARG B N 1
ATOM 3354 C CA . ARG B 1 161 ? -6.129 6.027 -9.875 1 92.06 161 ARG B CA 1
ATOM 3355 C C . ARG B 1 161 ? -7.309 5.848 -8.93 1 92.06 161 ARG B C 1
ATOM 3357 O O . ARG B 1 161 ? -7.395 6.527 -7.906 1 92.06 161 ARG B O 1
ATOM 3364 N N . PHE B 1 162 ? -8.156 4.895 -9.297 1 90.69 162 PHE B N 1
ATOM 3365 C CA . PHE B 1 162 ? -9.297 4.543 -8.453 1 90.69 162 PHE B CA 1
ATOM 3366 C C . PHE B 1 162 ? -8.836 4.117 -7.066 1 90.69 162 PHE B C 1
ATOM 3368 O O . PHE B 1 162 ? -9.398 4.555 -6.059 1 90.69 162 PHE B O 1
ATOM 3375 N N . MET B 1 163 ? -7.75 3.387 -7.031 1 87.62 163 MET B N 1
ATOM 3376 C CA . MET B 1 163 ? -7.285 2.803 -5.777 1 87.62 163 MET B CA 1
ATOM 3377 C C . MET B 1 163 ? -6.562 3.842 -4.926 1 87.62 163 MET B C 1
ATOM 3379 O O . MET B 1 163 ? -6.25 3.592 -3.762 1 87.62 163 MET B O 1
ATOM 3383 N N . ASP B 1 164 ? -6.281 5.035 -5.469 1 90.44 164 ASP B N 1
ATOM 3384 C CA . ASP B 1 164 ? -5.641 6.109 -4.719 1 90.44 164 ASP B CA 1
ATOM 3385 C C . ASP B 1 164 ? -6.656 6.879 -3.879 1 90.44 164 ASP B C 1
ATOM 3387 O O . ASP B 1 164 ? -6.281 7.66 -3.002 1 90.44 164 ASP B O 1
ATOM 3391 N N . ILE B 1 165 ? -7.918 6.656 -4.199 1 87.81 165 ILE B N 1
ATOM 3392 C CA . ILE B 1 165 ? -8.992 7.445 -3.609 1 87.81 165 ILE B CA 1
ATOM 3393 C C . ILE B 1 165 ? -9.516 6.75 -2.354 1 87.81 165 ILE B C 1
ATOM 3395 O O . ILE B 1 165 ? -9.781 5.547 -2.369 1 87.81 165 ILE B O 1
ATOM 3399 N N . ASP B 1 166 ? -9.625 7.535 -1.3 1 83.06 166 ASP B N 1
ATOM 3400 C CA . ASP B 1 166 ? -10.102 6.992 -0.032 1 83.06 166 ASP B CA 1
ATOM 3401 C C . ASP B 1 166 ? -11.617 7.133 0.095 1 83.06 166 ASP B C 1
ATOM 3403 O O . ASP B 1 166 ? -12.289 7.543 -0.854 1 83.06 166 ASP B O 1
ATOM 3407 N N . SER B 1 167 ? -12.125 6.754 1.266 1 78.88 167 SER B N 1
ATOM 3408 C CA . SER B 1 167 ? -13.57 6.738 1.491 1 78.88 167 SER B CA 1
ATOM 3409 C C . SER B 1 167 ? -14.141 8.148 1.504 1 78.88 167 SER B C 1
ATOM 3411 O O . SER B 1 167 ? -15.352 8.336 1.419 1 78.88 167 SER B O 1
ATOM 3413 N N . ASN B 1 168 ? -13.289 9.188 1.676 1 74.69 168 ASN B N 1
ATOM 3414 C CA . ASN B 1 168 ? -13.727 10.578 1.617 1 74.69 168 ASN B CA 1
ATOM 3415 C C . ASN B 1 168 ? -13.727 11.102 0.185 1 74.69 168 ASN B C 1
ATOM 3417 O O . ASN B 1 168 ? -13.977 12.289 -0.045 1 74.69 168 ASN B O 1
ATOM 3421 N N . HIS B 1 169 ? -13.352 10.18 -0.812 1 79.81 169 HIS B N 1
ATOM 3422 C CA . HIS B 1 169 ? -13.391 10.469 -2.242 1 79.81 169 HIS B CA 1
ATOM 3423 C C . HIS B 1 169 ? -12.25 11.391 -2.65 1 79.81 169 HIS B C 1
ATOM 3425 O O . HIS B 1 169 ? -12.375 12.156 -3.611 1 79.81 169 HIS B O 1
ATOM 3431 N N . HIS B 1 170 ? -11.234 11.477 -1.843 1 84.38 170 HIS B N 1
ATOM 3432 C CA . HIS B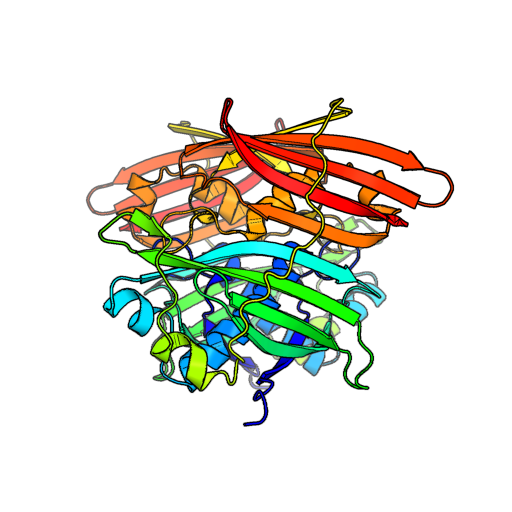 1 170 ? -10.008 12.195 -2.162 1 84.38 170 HIS B CA 1
ATOM 3433 C C . HIS B 1 170 ? -8.805 11.258 -2.152 1 84.38 170 HIS B C 1
ATOM 3435 O O . HIS B 1 170 ? -8.891 10.133 -1.657 1 84.38 170 HIS B O 1
ATOM 3441 N N . VAL B 1 171 ? -7.781 11.781 -2.748 1 90.81 171 VAL B N 1
ATOM 3442 C CA . VAL B 1 171 ? -6.543 11.008 -2.717 1 90.81 171 VAL B CA 1
ATOM 3443 C C . VAL B 1 171 ? -6.035 10.906 -1.28 1 90.81 171 VAL B C 1
ATOM 3445 O O . VAL B 1 171 ? -5.988 11.906 -0.559 1 90.81 171 VAL B O 1
ATOM 3448 N N . ASN B 1 172 ? -5.723 9.703 -0.894 1 88.88 172 ASN B N 1
ATOM 3449 C CA . ASN B 1 172 ? -5.062 9.508 0.392 1 88.88 172 ASN B CA 1
ATOM 3450 C C . ASN B 1 172 ? -3.758 10.297 0.477 1 88.88 172 ASN B C 1
ATOM 3452 O O . ASN B 1 172 ? -2.969 10.305 -0.469 1 88.88 172 ASN B O 1
ATOM 3456 N N . ASN B 1 173 ? -3.506 10.93 1.626 1 87.94 173 ASN B N 1
ATOM 3457 C CA . ASN B 1 173 ? -2.371 11.828 1.814 1 87.94 173 ASN B CA 1
ATOM 3458 C C . ASN B 1 173 ? -1.045 11.109 1.579 1 87.94 173 ASN B C 1
ATOM 3460 O O . ASN B 1 173 ? -0.051 11.742 1.213 1 87.94 173 ASN B O 1
ATOM 3464 N N . VAL B 1 174 ? -1.052 9.852 1.748 1 89.31 174 VAL B N 1
ATOM 3465 C CA . VAL B 1 174 ? 0.212 9.125 1.703 1 89.31 174 VAL B CA 1
ATOM 3466 C C . VAL B 1 174 ? 0.687 9 0.257 1 89.31 174 VAL B C 1
ATOM 3468 O O . VAL B 1 174 ? 1.884 8.859 -0 1 89.31 174 VAL B O 1
ATOM 3471 N N . HIS B 1 175 ? -0.204 9.094 -0.699 1 92.81 175 HIS B N 1
ATOM 3472 C CA . HIS B 1 175 ? 0.159 8.953 -2.104 1 92.81 175 HIS B CA 1
ATOM 3473 C C . HIS B 1 175 ? 1.006 10.133 -2.574 1 92.81 175 HIS B C 1
ATOM 3475 O O . HIS B 1 175 ? 1.819 9.984 -3.492 1 92.81 175 HIS B O 1
ATOM 3481 N N . TYR B 1 176 ? 0.879 11.25 -1.888 1 95.88 176 TYR B N 1
ATOM 3482 C CA . TYR B 1 176 ? 1.697 12.406 -2.232 1 95.88 176 TYR B CA 1
ATOM 3483 C C . TYR B 1 176 ? 3.174 12.125 -1.971 1 95.88 176 TYR B C 1
ATOM 3485 O O . TYR B 1 176 ? 4.039 12.555 -2.74 1 95.88 176 TYR B O 1
ATOM 3493 N N . PHE B 1 177 ? 3.436 11.359 -0.934 1 95.19 177 PHE B N 1
ATOM 3494 C CA . PHE B 1 177 ? 4.812 10.961 -0.654 1 95.19 177 PHE B CA 1
ATOM 3495 C C . PHE B 1 177 ? 5.391 10.156 -1.81 1 95.19 177 PHE B C 1
ATOM 3497 O O . PHE B 1 177 ? 6.516 10.406 -2.244 1 95.19 177 PHE B O 1
ATOM 3504 N N . ASP B 1 178 ? 4.594 9.289 -2.303 1 93.12 178 ASP B N 1
ATOM 3505 C CA . ASP B 1 178 ? 5.043 8.422 -3.389 1 93.12 178 ASP B CA 1
ATOM 3506 C C . ASP B 1 178 ? 5.359 9.234 -4.645 1 93.12 178 ASP B C 1
ATOM 3508 O O . ASP B 1 178 ? 6.406 9.047 -5.262 1 93.12 178 ASP B O 1
ATOM 3512 N N . TRP B 1 179 ? 4.441 10.141 -4.977 1 95.75 179 TRP B N 1
ATOM 3513 C CA . TRP B 1 179 ? 4.621 10.961 -6.168 1 95.75 179 TRP B CA 1
ATOM 3514 C C . TRP B 1 179 ? 5.867 11.828 -6.047 1 95.75 179 TRP B C 1
ATOM 3516 O O . TRP B 1 179 ? 6.637 11.953 -7 1 95.75 179 TRP B O 1
ATOM 3526 N N . MET B 1 180 ? 6.109 12.359 -4.895 1 97.38 180 MET B N 1
ATOM 3527 C CA . MET B 1 180 ? 7.211 13.297 -4.691 1 97.38 180 MET B CA 1
ATOM 3528 C C . MET B 1 180 ? 8.555 12.57 -4.707 1 97.38 180 MET B C 1
ATOM 3530 O O . MET B 1 180 ? 9.461 12.945 -5.445 1 97.38 180 MET B O 1
ATOM 3534 N N . LEU B 1 181 ? 8.633 11.531 -3.955 1 96.06 181 LEU B N 1
ATOM 3535 C CA . LEU B 1 181 ? 9.906 10.828 -3.807 1 96.06 181 LEU B CA 1
ATOM 3536 C C . LEU B 1 181 ? 10.281 10.102 -5.094 1 96.06 181 LEU B C 1
ATOM 3538 O O . LEU B 1 181 ? 11.461 9.977 -5.414 1 96.06 181 LEU B O 1
ATOM 3542 N N . ASP B 1 182 ? 9.266 9.719 -5.793 1 94.94 182 ASP B N 1
ATOM 3543 C CA . ASP B 1 182 ? 9.5 8.984 -7.035 1 94.94 182 ASP B CA 1
ATOM 3544 C C . ASP B 1 182 ? 10.148 9.883 -8.086 1 94.94 182 ASP B C 1
ATOM 3546 O O . ASP B 1 182 ? 10.648 9.391 -9.102 1 94.94 182 ASP B O 1
ATOM 3550 N N . THR B 1 183 ? 10.141 11.133 -7.906 1 96.75 183 THR B N 1
ATOM 3551 C CA . THR B 1 183 ? 10.82 12.039 -8.82 1 96.75 183 THR B CA 1
ATOM 3552 C C . THR B 1 183 ? 12.336 11.945 -8.648 1 96.75 183 THR B C 1
ATOM 3554 O O . THR B 1 183 ? 13.094 12.414 -9.5 1 96.75 183 THR B O 1
ATOM 3557 N N . LEU B 1 184 ? 12.625 11.312 -7.512 1 95.69 184 LEU B N 1
ATOM 3558 C CA . LEU B 1 184 ? 14.047 11.062 -7.281 1 95.69 184 LEU B CA 1
ATOM 3559 C C . LEU B 1 184 ? 14.469 9.734 -7.895 1 95.69 184 LEU B C 1
ATOM 3561 O O . LEU B 1 184 ? 13.727 8.75 -7.828 1 95.69 184 LEU B O 1
ATOM 3565 N N . ASP B 1 185 ? 15.484 9.672 -8.688 1 89.44 185 ASP B N 1
ATOM 3566 C CA . ASP B 1 185 ? 15.836 8.469 -9.43 1 89.44 185 ASP B CA 1
ATOM 3567 C C . ASP B 1 185 ? 16.344 7.375 -8.5 1 89.44 185 ASP B C 1
ATOM 3569 O O . ASP B 1 185 ? 16.547 7.613 -7.305 1 89.44 185 ASP B O 1
ATOM 3573 N N . TYR B 1 186 ? 16.375 6.211 -8.992 1 91.38 186 TYR B N 1
ATOM 3574 C CA . TYR B 1 186 ? 16.766 5.016 -8.258 1 91.38 186 TYR B CA 1
ATOM 3575 C C . TYR B 1 186 ? 18.109 5.223 -7.551 1 91.38 186 TYR B C 1
ATOM 3577 O O . TYR B 1 186 ? 18.25 4.875 -6.379 1 91.38 186 TYR B O 1
ATOM 3585 N N . ASP B 1 187 ? 19.078 5.754 -8.266 1 93.25 187 ASP B N 1
ATOM 3586 C CA . ASP B 1 187 ? 20.406 5.969 -7.711 1 93.25 187 ASP B CA 1
ATOM 3587 C C . ASP B 1 187 ? 20.359 6.883 -6.488 1 93.25 187 ASP B C 1
ATOM 3589 O O . ASP B 1 187 ? 20.984 6.602 -5.465 1 93.25 187 ASP B O 1
ATOM 3593 N N . PHE B 1 188 ? 19.672 7.941 -6.57 1 95 188 PHE B N 1
ATOM 3594 C CA . PHE B 1 188 ? 19.531 8.875 -5.453 1 95 188 PHE B CA 1
ATOM 3595 C C . PHE B 1 188 ? 18.922 8.18 -4.246 1 95 188 PHE B C 1
ATOM 3597 O O . PHE B 1 188 ? 19.469 8.234 -3.145 1 95 188 PHE B O 1
ATOM 3604 N N . LEU B 1 189 ? 17.812 7.488 -4.461 1 94.12 189 LEU B N 1
ATOM 3605 C CA . LEU B 1 189 ? 17.031 6.906 -3.371 1 94.12 189 LEU B CA 1
ATOM 3606 C C . LEU B 1 189 ? 17.766 5.73 -2.746 1 94.12 189 LEU B C 1
ATOM 3608 O O . LEU B 1 189 ? 17.547 5.395 -1.581 1 94.12 189 LEU B O 1
ATOM 3612 N N . SER B 1 190 ? 18.625 5.098 -3.461 1 91.06 190 SER B N 1
ATOM 3613 C CA . SER B 1 190 ? 19.391 3.969 -2.943 1 91.06 190 SER B CA 1
ATOM 3614 C C . SER B 1 190 ? 20.625 4.441 -2.168 1 91.06 190 SER B C 1
ATOM 3616 O O . SER B 1 190 ? 21.125 3.725 -1.3 1 91.06 190 SER B O 1
ATOM 3618 N N . LYS B 1 191 ? 21.094 5.605 -2.434 1 92.12 191 LYS B N 1
ATOM 3619 C CA . LYS B 1 191 ? 22.359 6.055 -1.891 1 92.12 191 LYS B CA 1
ATOM 3620 C C . LYS B 1 191 ? 22.156 7.023 -0.728 1 92.12 191 LYS B C 1
ATOM 3622 O O . LYS B 1 191 ? 23.078 7.281 0.044 1 92.12 191 LYS B O 1
ATOM 3627 N N . HIS B 1 192 ? 21.016 7.645 -0.675 1 94.19 192 HIS B N 1
ATOM 3628 C CA . HIS B 1 192 ? 20.781 8.656 0.351 1 94.19 192 HIS B CA 1
ATOM 3629 C C . HIS B 1 192 ? 19.703 8.211 1.328 1 94.19 192 HIS B C 1
ATOM 3631 O O . HIS B 1 192 ? 18.812 7.438 0.967 1 94.19 192 HIS B O 1
ATOM 3637 N N . THR B 1 193 ? 19.859 8.742 2.521 1 93.5 193 THR B N 1
ATOM 3638 C CA . THR B 1 193 ? 18.891 8.445 3.572 1 93.5 193 THR B CA 1
ATOM 3639 C C . THR B 1 193 ? 18.094 9.695 3.945 1 93.5 193 THR B C 1
ATOM 3641 O O . THR B 1 193 ? 18.672 10.766 4.145 1 93.5 193 THR B O 1
ATOM 3644 N N . LEU B 1 194 ? 16.812 9.539 4.004 1 96.81 194 LEU B N 1
ATOM 3645 C CA . LEU B 1 194 ? 15.93 10.641 4.387 1 96.81 194 LEU B CA 1
ATOM 3646 C C . LEU B 1 194 ? 16.031 10.914 5.883 1 96.81 194 LEU B C 1
ATOM 3648 O O . LEU B 1 194 ? 15.891 10 6.695 1 96.81 194 LEU B O 1
ATOM 3652 N N . LYS B 1 195 ? 16.219 12.148 6.293 1 97.5 195 LYS B N 1
ATOM 3653 C CA . LYS B 1 195 ? 16.391 12.5 7.699 1 97.5 195 LYS B CA 1
ATOM 3654 C C . LYS B 1 195 ? 15.227 13.344 8.203 1 97.5 195 LYS B C 1
ATOM 3656 O O . LYS B 1 195 ? 14.867 13.273 9.383 1 97.5 195 LYS B O 1
ATOM 3661 N N . LYS B 1 196 ? 14.75 14.188 7.309 1 97.75 196 LYS B N 1
ATOM 3662 C CA . LYS B 1 196 ? 13.656 15.078 7.668 1 97.75 196 LYS B CA 1
ATOM 3663 C C . LYS B 1 196 ? 12.727 15.32 6.477 1 97.75 196 LYS B C 1
ATOM 3665 O O . LYS B 1 196 ? 13.188 15.438 5.34 1 97.75 196 LYS B O 1
ATOM 3670 N N . ILE B 1 197 ? 11.484 15.445 6.746 1 97.62 197 ILE B N 1
ATOM 3671 C CA . ILE B 1 197 ? 10.523 15.844 5.723 1 97.62 197 ILE B CA 1
ATOM 3672 C C . ILE B 1 197 ? 9.5 16.797 6.324 1 97.62 197 ILE B C 1
ATOM 3674 O O . ILE B 1 197 ? 8.969 16.562 7.406 1 97.62 197 ILE B O 1
ATOM 3678 N N . ASN B 1 198 ? 9.344 17.891 5.75 1 98.12 198 ASN B N 1
ATOM 3679 C CA . ASN B 1 198 ? 8.266 18.828 6 1 98.12 198 ASN B CA 1
ATOM 3680 C C . ASN B 1 198 ? 7.285 18.891 4.832 1 98.12 198 ASN B C 1
ATOM 3682 O O . ASN B 1 198 ? 7.629 19.375 3.75 1 98.12 198 ASN B O 1
ATOM 3686 N N . ILE B 1 199 ? 6.066 18.438 4.984 1 97.81 199 ILE B N 1
ATOM 3687 C CA . ILE B 1 199 ? 5.105 18.375 3.893 1 97.81 199 ILE B CA 1
ATOM 3688 C C . ILE B 1 199 ? 3.857 19.172 4.254 1 97.81 199 ILE B C 1
ATOM 3690 O O . ILE B 1 199 ? 3.355 19.078 5.379 1 97.81 199 ILE B O 1
ATOM 3694 N N . GLN B 1 200 ? 3.342 19.953 3.334 1 97.44 200 GLN B N 1
ATOM 3695 C CA . GLN B 1 200 ? 2.152 20.781 3.494 1 97.44 200 GLN B CA 1
ATOM 3696 C C . GLN B 1 200 ? 1.118 20.469 2.414 1 97.44 200 GLN B C 1
ATOM 3698 O O . GLN B 1 200 ? 1.446 20.422 1.228 1 97.44 200 GLN B O 1
ATOM 3703 N N . TYR B 1 201 ? -0.026 20.297 2.871 1 96.31 201 TYR B N 1
ATOM 3704 C CA . TYR B 1 201 ? -1.129 20.031 1.952 1 96.31 201 TYR B CA 1
ATOM 3705 C C . TYR B 1 201 ? -1.951 21.297 1.721 1 96.31 201 TYR B C 1
ATOM 3707 O O . TYR B 1 201 ? -2.346 21.969 2.674 1 96.31 201 TYR B O 1
ATOM 3715 N N . LYS B 1 202 ? -2.23 21.609 0.463 1 94.56 202 LYS B N 1
ATOM 3716 C CA . LYS B 1 202 ? -2.91 22.859 0.119 1 94.56 202 LYS B CA 1
ATOM 3717 C C . LYS B 1 202 ? -4.289 22.578 -0.471 1 94.56 202 LYS B C 1
ATOM 3719 O O . LYS B 1 202 ? -5.281 23.188 -0.055 1 94.56 202 LYS B O 1
ATOM 3724 N N . GLN B 1 203 ? -4.332 21.75 -1.459 1 92.31 203 GLN B N 1
ATOM 3725 C CA . GLN B 1 203 ? -5.578 21.438 -2.15 1 92.31 203 GLN B CA 1
ATOM 3726 C C . GLN B 1 203 ? -5.684 19.938 -2.441 1 92.31 203 GLN B C 1
ATOM 3728 O O . GLN B 1 203 ? -4.695 19.297 -2.809 1 92.31 203 GLN B O 1
ATOM 3733 N N . GLU B 1 204 ? -6.871 19.484 -2.416 1 89.31 204 GLU B N 1
ATOM 3734 C CA . GLU B 1 204 ? -7.105 18.078 -2.678 1 89.31 204 GLU B CA 1
ATOM 3735 C C . GLU B 1 204 ? -7.121 17.781 -4.176 1 89.31 204 GLU B C 1
ATOM 3737 O O . GLU B 1 204 ? -7.41 18.672 -4.98 1 89.31 204 GLU B O 1
ATOM 3742 N N . VAL B 1 205 ? -6.668 16.625 -4.508 1 92.94 205 VAL B N 1
ATOM 3743 C CA . VAL B 1 205 ? -6.789 16.141 -5.879 1 92.94 205 VAL B CA 1
ATOM 3744 C C . VAL B 1 205 ? -7.836 15.031 -5.941 1 92.94 205 VAL B C 1
ATOM 3746 O O . VAL B 1 205 ? -8.094 14.352 -4.945 1 92.94 205 VAL B O 1
ATOM 3749 N N . THR B 1 206 ? -8.539 14.875 -7.098 1 90.19 206 THR B N 1
ATOM 3750 C CA . THR B 1 206 ? -9.641 13.93 -7.227 1 90.19 206 THR B CA 1
ATOM 3751 C C . THR B 1 206 ? -9.375 12.93 -8.344 1 90.19 206 THR B C 1
ATOM 3753 O O . THR B 1 206 ? -8.398 13.07 -9.094 1 90.19 206 THR B O 1
ATOM 3756 N N . TYR B 1 207 ? -10.25 11.953 -8.367 1 89.94 207 TYR B N 1
ATOM 3757 C CA . TYR B 1 207 ? -10.125 10.922 -9.398 1 89.94 207 TYR B CA 1
ATOM 3758 C C . TYR B 1 207 ? -10.086 11.547 -10.789 1 89.94 207 TYR B C 1
ATOM 3760 O O . TYR B 1 207 ? -10.859 12.461 -11.086 1 89.94 207 TYR B O 1
ATOM 3768 N N . GLY B 1 208 ? -9.195 11.016 -11.656 1 84.94 208 GLY B N 1
ATOM 3769 C CA . GLY B 1 208 ? -9.133 11.453 -13.039 1 84.94 208 GLY B CA 1
ATOM 3770 C C . GLY B 1 208 ? -8.156 12.594 -13.266 1 84.94 208 GLY B C 1
ATOM 3771 O O . GLY B 1 208 ? -7.766 12.867 -14.406 1 84.94 208 GLY B O 1
ATOM 3772 N N . ASP B 1 209 ? -7.797 13.32 -12.227 1 91.62 209 ASP B N 1
ATOM 3773 C CA . ASP B 1 209 ? -6.789 14.367 -12.344 1 91.62 209 ASP B CA 1
ATOM 3774 C C . ASP B 1 209 ? -5.441 13.789 -12.766 1 91.62 209 ASP B C 1
ATOM 3776 O O . ASP B 1 209 ? -5.145 12.625 -12.484 1 91.62 209 ASP B O 1
ATOM 3780 N N . ILE B 1 210 ? -4.742 14.531 -13.539 1 94.56 210 ILE B N 1
ATOM 3781 C CA . ILE B 1 210 ? -3.332 14.266 -13.789 1 94.56 210 ILE B CA 1
ATOM 3782 C C . ILE B 1 210 ? -2.473 15.289 -13.055 1 94.56 210 ILE B C 1
ATOM 3784 O O . ILE B 1 210 ? -2.572 16.484 -13.305 1 94.56 210 ILE B O 1
ATOM 3788 N N . VAL B 1 211 ? -1.664 14.789 -12.164 1 96.69 211 VAL B N 1
ATOM 3789 C CA . VAL B 1 211 ? -0.848 15.703 -11.383 1 96.69 211 VAL B CA 1
ATOM 3790 C C . VAL B 1 211 ? 0.591 15.688 -11.891 1 96.69 211 VAL B C 1
ATOM 3792 O O . VAL B 1 211 ? 1.056 14.672 -12.414 1 96.69 211 VAL B O 1
ATOM 3795 N N . THR B 1 212 ? 1.201 16.812 -11.766 1 97.88 212 THR B N 1
ATOM 3796 C CA . THR B 1 212 ? 2.623 16.922 -12.062 1 97.88 212 THR B CA 1
ATOM 3797 C C . THR B 1 212 ? 3.438 17.078 -10.781 1 97.88 212 THR B C 1
ATOM 3799 O O . THR B 1 212 ? 3.193 18 -10 1 97.88 212 THR B O 1
ATOM 3802 N N . SER B 1 213 ? 4.312 16.156 -10.57 1 97.94 213 SER B N 1
ATOM 3803 C CA . SER B 1 213 ? 5.223 16.25 -9.43 1 97.94 213 SER B CA 1
ATOM 3804 C C . SER B 1 213 ? 6.582 16.797 -9.852 1 97.94 213 SER B C 1
ATOM 3806 O O . SER B 1 213 ? 7.258 16.219 -10.703 1 97.94 213 SER B O 1
ATOM 3808 N N . ASN B 1 214 ? 6.98 17.906 -9.273 1 98.31 214 ASN B N 1
ATOM 3809 C CA . ASN B 1 214 ? 8.25 18.562 -9.57 1 98.31 214 ASN B CA 1
ATOM 3810 C C . ASN B 1 214 ? 9.227 18.453 -8.406 1 98.31 214 ASN B C 1
ATOM 3812 O O . ASN B 1 214 ? 8.812 18.391 -7.246 1 98.31 214 ASN B O 1
ATOM 3816 N N . VAL B 1 215 ? 10.562 18.453 -8.773 1 98.62 215 VAL B N 1
ATOM 3817 C CA . VAL B 1 215 ? 11.555 18.438 -7.707 1 98.62 215 VAL B CA 1
ATOM 3818 C C . VAL B 1 215 ? 12.719 19.359 -8.07 1 98.62 215 VAL B C 1
ATOM 3820 O O . VAL B 1 215 ? 13.086 19.484 -9.242 1 98.62 215 VAL B O 1
ATOM 3823 N N . GLN B 1 216 ? 13.18 20.094 -7.141 1 98.5 216 GLN B N 1
ATOM 3824 C CA . GLN B 1 216 ? 14.453 20.797 -7.16 1 98.5 216 GLN B CA 1
ATOM 3825 C C . GLN B 1 216 ? 15.43 20.188 -6.16 1 98.5 216 GLN B C 1
ATOM 3827 O O . GLN B 1 216 ? 15.094 19.984 -4.992 1 98.5 216 GLN B O 1
ATOM 3832 N N . ILE B 1 217 ? 16.562 19.859 -6.617 1 97.56 217 ILE B N 1
ATOM 3833 C CA . ILE B 1 217 ? 17.594 19.281 -5.766 1 97.56 217 ILE B CA 1
ATOM 3834 C C . ILE B 1 217 ? 18.656 20.328 -5.449 1 97.56 217 ILE B C 1
ATOM 3836 O O . ILE B 1 217 ? 19.281 20.891 -6.355 1 97.56 217 ILE B O 1
ATOM 3840 N N . ILE B 1 218 ? 18.828 20.609 -4.207 1 96.25 218 ILE B N 1
ATOM 3841 C CA . ILE B 1 218 ? 19.797 21.594 -3.736 1 96.25 218 ILE B CA 1
ATOM 3842 C C . ILE B 1 218 ? 20.891 20.906 -2.936 1 96.25 218 ILE B C 1
ATOM 3844 O O . ILE B 1 218 ? 20.625 20.312 -1.887 1 96.25 218 ILE B O 1
ATOM 3848 N N . ASN B 1 219 ? 22.109 20.953 -3.404 1 91.88 219 ASN B N 1
ATOM 3849 C CA . ASN B 1 219 ? 23.25 20.375 -2.717 1 91.88 219 ASN B CA 1
ATOM 3850 C C . ASN B 1 219 ? 24 21.406 -1.889 1 91.88 219 ASN B C 1
ATOM 3852 O O . ASN B 1 219 ? 24.375 22.469 -2.402 1 91.88 219 ASN B O 1
ATOM 3856 N N . SER B 1 220 ? 23.953 21.188 -0.65 1 86.25 220 SER B N 1
ATOM 3857 C CA . SER B 1 220 ? 24.719 22.062 0.234 1 86.25 220 SER B CA 1
ATOM 3858 C C . SER B 1 220 ? 25.703 21.266 1.086 1 86.25 220 SER B C 1
ATOM 3860 O O . SER B 1 220 ? 25.328 20.719 2.131 1 86.25 220 SER B O 1
ATOM 3862 N N . ASN B 1 221 ? 27.094 21.344 0.895 1 81.25 221 ASN B N 1
ATOM 3863 C CA . ASN B 1 221 ? 28.141 20.656 1.641 1 81.25 221 ASN B CA 1
ATOM 3864 C C . ASN B 1 221 ? 27.781 19.203 1.931 1 81.25 221 ASN B C 1
ATOM 3866 O O . ASN B 1 221 ? 27.625 18.406 1.008 1 81.25 221 ASN B O 1
ATOM 3870 N N . ASP B 1 222 ? 27.406 18.875 3.203 1 84.81 222 ASP B N 1
ATOM 3871 C CA . ASP B 1 222 ? 27.25 17.484 3.623 1 84.81 222 ASP B CA 1
ATOM 3872 C C . ASP B 1 222 ? 25.766 17.094 3.688 1 84.81 222 ASP B C 1
ATOM 3874 O O . ASP B 1 222 ? 25.438 16.016 4.207 1 84.81 222 ASP B O 1
ATOM 3878 N N . THR B 1 223 ? 24.922 18.047 3.156 1 90.31 223 THR B N 1
ATOM 3879 C CA . THR B 1 223 ? 23.5 17.75 3.188 1 90.31 223 THR B CA 1
ATOM 3880 C C . THR B 1 223 ? 22.844 18.062 1.843 1 90.31 223 THR B C 1
ATOM 3882 O O . THR B 1 223 ? 23.25 18.984 1.15 1 90.31 223 THR B O 1
ATOM 3885 N N . ILE B 1 224 ? 21.969 17.203 1.491 1 96.38 224 ILE B N 1
ATOM 3886 C CA . ILE B 1 224 ? 21.172 17.438 0.282 1 96.38 224 ILE B CA 1
ATOM 3887 C C . ILE B 1 224 ? 19.734 17.781 0.658 1 96.38 224 ILE B C 1
ATOM 3889 O O . ILE B 1 224 ? 19.141 17.109 1.497 1 96.38 224 ILE B O 1
ATOM 3893 N N . THR B 1 225 ? 19.25 18.859 0.123 1 97.56 225 THR B N 1
ATOM 3894 C CA . THR B 1 225 ? 17.859 19.234 0.298 1 97.56 225 THR B CA 1
ATOM 3895 C C . THR B 1 225 ? 17.078 19.109 -1.015 1 97.56 225 THR B C 1
ATOM 3897 O O . THR B 1 225 ? 17.562 19.531 -2.066 1 97.56 225 THR B O 1
ATOM 3900 N N . THR B 1 226 ? 15.953 18.469 -0.929 1 98.12 226 THR B N 1
ATOM 3901 C CA . THR B 1 226 ? 15.078 18.422 -2.098 1 98.12 226 THR B CA 1
ATOM 3902 C C . THR B 1 226 ? 13.766 19.141 -1.82 1 98.12 226 THR B C 1
ATOM 3904 O O . THR B 1 226 ? 13.164 18.969 -0.756 1 98.12 226 THR B O 1
ATOM 3907 N N . LEU B 1 227 ? 13.383 20 -2.732 1 98.44 227 LEU B N 1
ATOM 3908 C CA . LEU B 1 227 ? 12.094 20.688 -2.699 1 98.44 227 LEU B CA 1
ATOM 3909 C C . LEU B 1 227 ? 11.125 20.062 -3.701 1 98.44 227 LEU B C 1
ATOM 3911 O O . LEU B 1 227 ? 11.477 19.859 -4.863 1 98.44 227 LEU B O 1
ATOM 3915 N N . HIS B 1 228 ? 9.938 19.781 -3.223 1 98.62 228 HIS B N 1
ATOM 3916 C CA . HIS B 1 228 ? 8.945 19.078 -4.035 1 98.62 228 HIS B CA 1
ATOM 3917 C C . HIS B 1 228 ? 7.648 19.891 -4.137 1 98.62 228 HIS B C 1
ATOM 3919 O O . HIS B 1 228 ? 7.238 20.531 -3.172 1 98.62 228 HIS B O 1
ATOM 3925 N N . ALA B 1 229 ? 6.988 19.812 -5.289 1 98.19 229 ALA B N 1
ATOM 3926 C CA . ALA B 1 229 ? 5.66 20.375 -5.504 1 98.19 229 ALA B CA 1
ATOM 3927 C C . ALA B 1 229 ? 4.809 19.469 -6.387 1 98.19 229 ALA B C 1
ATOM 3929 O O . ALA B 1 229 ? 5.215 19.109 -7.492 1 98.19 229 ALA B O 1
ATOM 3930 N N . VAL B 1 230 ? 3.697 19.078 -5.871 1 97.94 230 VAL B N 1
ATOM 3931 C CA . VAL B 1 230 ? 2.689 18.391 -6.668 1 97.94 230 VAL B CA 1
ATOM 3932 C C . VAL B 1 230 ? 1.609 19.375 -7.105 1 97.94 230 VAL B C 1
ATOM 3934 O O . VAL B 1 230 ? 0.976 20.016 -6.27 1 97.94 230 VAL B O 1
ATOM 3937 N N . LYS B 1 231 ? 1.409 19.406 -8.406 1 97.62 231 LYS B N 1
ATOM 3938 C CA . LYS B 1 231 ? 0.47 20.391 -8.945 1 97.62 231 LYS B CA 1
ATOM 3939 C C . LYS B 1 231 ? -0.615 19.703 -9.773 1 97.62 231 LYS B C 1
ATOM 3941 O O . LYS B 1 231 ? -0.35 18.703 -10.453 1 97.62 231 LYS B O 1
ATOM 3946 N N . ASN B 1 232 ? -1.719 20.125 -9.648 1 95.88 232 ASN B N 1
ATOM 3947 C CA . ASN B 1 232 ? -2.822 19.828 -10.562 1 95.88 232 ASN B CA 1
ATOM 3948 C C . ASN B 1 232 ? -3.121 21.016 -11.469 1 95.88 232 ASN B C 1
ATOM 3950 O O . ASN B 1 232 ? -3.75 22 -11.039 1 95.88 232 ASN B O 1
ATOM 3954 N N . ASN B 1 233 ? -2.652 20.859 -12.742 1 91.19 233 ASN B N 1
ATOM 3955 C CA . ASN B 1 233 ? -2.631 22.016 -13.633 1 91.19 233 ASN B CA 1
ATOM 3956 C C . ASN B 1 233 ? -1.884 23.188 -13.008 1 91.19 233 ASN B C 1
ATOM 3958 O O . ASN B 1 233 ? -0.696 23.078 -12.695 1 91.19 233 ASN B O 1
ATOM 3962 N N . ASP B 1 234 ? -2.492 24.281 -12.711 1 90 234 ASP B N 1
ATOM 3963 C CA . ASP B 1 234 ? -1.773 25.453 -12.227 1 90 234 ASP B CA 1
ATOM 3964 C C . ASP B 1 234 ? -1.929 25.609 -10.719 1 90 234 ASP B C 1
ATOM 3966 O O . ASP B 1 234 ? -1.39 26.562 -10.133 1 90 234 ASP B O 1
ATOM 3970 N N . LYS B 1 235 ? -2.471 24.688 -10.109 1 95.31 235 LYS B N 1
ATOM 3971 C CA . LYS B 1 235 ? -2.713 24.797 -8.672 1 95.31 235 LYS B CA 1
ATOM 3972 C C . LYS B 1 235 ? -1.816 23.844 -7.891 1 95.31 235 LYS B C 1
ATOM 3974 O O . LYS B 1 235 ? -1.729 22.656 -8.219 1 95.31 235 LYS B O 1
ATOM 3979 N N . VAL B 1 236 ? -1.144 24.391 -6.867 1 96.81 236 VAL B N 1
ATOM 3980 C CA . VAL B 1 236 ? -0.292 23.562 -6.004 1 96.81 236 VAL B CA 1
ATOM 3981 C C . VAL B 1 236 ? -1.153 22.797 -5.012 1 96.81 236 VAL B C 1
ATOM 3983 O O . VAL B 1 236 ? -1.909 23.391 -4.238 1 96.81 236 VAL B O 1
ATOM 3986 N N . SER B 1 237 ? -1.031 21.5 -5.027 1 96.62 237 SER B N 1
ATOM 3987 C CA . SER B 1 237 ? -1.799 20.641 -4.129 1 96.62 237 SER B CA 1
ATOM 3988 C C . SER B 1 237 ? -1 20.297 -2.879 1 96.62 237 SER B C 1
ATOM 3990 O O . SER B 1 237 ? -1.567 20.141 -1.797 1 96.62 237 SER B O 1
ATOM 3992 N N . CYS B 1 238 ? 0.269 20.172 -3.025 1 97.31 238 CYS B N 1
ATOM 3993 C CA . CYS B 1 238 ? 1.117 19.75 -1.919 1 97.31 238 CYS B CA 1
ATOM 3994 C C . CYS B 1 238 ? 2.557 20.203 -2.129 1 97.31 238 CYS B C 1
ATOM 3996 O O . CYS B 1 238 ? 3.07 20.156 -3.248 1 97.31 238 CYS B O 1
ATOM 3998 N N . LEU B 1 239 ? 3.232 20.656 -1.086 1 98 239 LEU B N 1
ATOM 3999 C CA . LEU B 1 239 ? 4.641 21.031 -1.058 1 98 239 LEU B CA 1
ATOM 4000 C C . LEU B 1 239 ? 5.398 20.203 -0.016 1 98 239 LEU B C 1
ATOM 4002 O O . LEU B 1 239 ? 4.848 19.859 1.031 1 98 239 LEU B O 1
ATOM 4006 N N . ALA B 1 240 ? 6.648 19.953 -0.324 1 98.31 240 ALA B N 1
ATOM 4007 C CA . ALA B 1 240 ? 7.453 19.266 0.683 1 98.31 240 ALA B CA 1
ATOM 4008 C C . ALA B 1 240 ? 8.922 19.672 0.583 1 98.31 240 ALA B C 1
ATOM 4010 O O . ALA B 1 240 ? 9.406 20 -0.501 1 98.31 240 ALA B O 1
ATOM 4011 N N . GLU B 1 241 ? 9.523 19.719 1.646 1 98.25 241 GLU B N 1
ATOM 4012 C CA . GLU B 1 241 ? 10.969 19.875 1.796 1 98.25 241 GLU B CA 1
ATOM 4013 C C . GLU B 1 241 ? 11.586 18.688 2.525 1 98.25 241 GLU B C 1
ATOM 4015 O O . GLU B 1 241 ? 11.156 18.344 3.631 1 98.25 241 GLU B O 1
ATOM 4020 N N . CYS B 1 242 ? 12.547 18.094 1.918 1 98.06 242 CYS B N 1
ATOM 4021 C CA . CYS B 1 242 ? 13.188 16.922 2.477 1 98.06 242 CYS B CA 1
ATOM 4022 C C . CYS B 1 242 ? 14.68 17.156 2.678 1 98.06 242 CYS B C 1
ATOM 4024 O O . CYS B 1 242 ? 15.336 17.781 1.844 1 98.06 242 CYS B O 1
ATOM 4026 N N . GLU B 1 243 ? 15.188 16.641 3.715 1 97.62 243 GLU B N 1
ATOM 4027 C CA . GLU B 1 243 ? 16.625 16.656 3.988 1 97.62 243 GLU B CA 1
ATOM 4028 C C . GLU B 1 243 ? 17.203 15.242 3.939 1 97.62 243 GLU B C 1
ATOM 4030 O O . GLU B 1 243 ? 16.656 14.32 4.551 1 97.62 243 GLU B O 1
ATOM 4035 N N . TRP B 1 244 ? 18.297 15.117 3.242 1 97.06 244 TRP B N 1
ATOM 4036 C CA . TRP B 1 244 ? 18.922 13.82 3.025 1 97.06 244 TRP B CA 1
ATOM 4037 C C . TRP B 1 244 ? 20.391 13.852 3.469 1 97.06 244 TRP B C 1
ATOM 4039 O O . TRP B 1 244 ? 21.016 14.906 3.475 1 97.06 244 TRP B O 1
ATOM 4049 N N . ILE B 1 245 ? 20.906 12.633 3.777 1 92.88 245 ILE B N 1
ATOM 4050 C CA . ILE B 1 245 ? 22.344 12.461 4.008 1 92.88 245 ILE B CA 1
ATOM 4051 C C . ILE B 1 245 ? 22.859 11.32 3.133 1 92.88 245 ILE B C 1
ATOM 4053 O O . ILE B 1 245 ? 22.125 10.391 2.807 1 92.88 245 ILE B O 1
#

InterPro domains:
  IPR002864 Acyl-ACP thioesterase, N-terminal hotdog domain [PF01643] (4-129)
  IPR029069 HotDog domain superfamily [SSF54637] (3-145)
  IPR029069 HotDog domain superfamily [SSF54637] (155-244)
  IPR045023 Acyl-[acyl-carrier-protein] hydrolase FATA/B [PTHR31727] (6-238)
  IPR049427 Acyl-ACP thioesterase-like, C-terminal domain [PF20791] (151-244)